Protein AF-A0AAW1PL62-F1 (afdb_monomer_lite)

pLDDT: mean 86.93, std 7.24, range [46.47, 95.38]

Structure (mmCIF, N/CA/C/O backbone):
data_AF-A0AAW1PL62-F1
#
_entry.id   AF-A0AAW1PL62-F1
#
loop_
_atom_site.group_PDB
_atom_site.id
_atom_site.type_symbol
_atom_site.label_atom_id
_atom_site.label_alt_id
_atom_site.label_comp_id
_atom_site.label_asym_id
_atom_site.label_entity_id
_atom_site.label_seq_id
_atom_site.pdbx_PDB_ins_code
_atom_site.Cartn_x
_atom_site.Cartn_y
_atom_site.Cartn_z
_atom_site.occupancy
_atom_site.B_iso_or_equiv
_atom_site.auth_seq_id
_atom_site.auth_comp_id
_atom_site.auth_asym_id
_atom_site.auth_atom_id
_atom_site.pdbx_PDB_model_num
ATOM 1 N N . MET A 1 1 ? -17.624 1.157 63.860 1.00 53.84 1 MET A N 1
ATOM 2 C CA . MET A 1 1 ? -17.357 0.010 62.954 1.00 53.84 1 MET A CA 1
ATOM 3 C C . MET A 1 1 ? -17.124 -1.322 63.678 1.00 53.84 1 MET A C 1
ATOM 5 O O . MET A 1 1 ? -17.609 -2.333 63.191 1.00 53.84 1 MET A O 1
ATOM 9 N N . VAL A 1 2 ? -16.465 -1.348 64.845 1.00 65.06 2 VAL A N 1
ATOM 10 C CA . VAL A 1 2 ? -16.120 -2.592 65.575 1.00 65.06 2 VAL A CA 1
ATOM 11 C C . VAL A 1 2 ? -17.342 -3.402 66.047 1.00 65.06 2 VAL A C 1
ATOM 13 O O . VAL A 1 2 ? -17.363 -4.617 65.888 1.00 65.06 2 VAL A O 1
ATOM 16 N N . LYS A 1 3 ? -18.403 -2.744 66.546 1.00 75.62 3 LYS A N 1
ATOM 17 C CA . LYS A 1 3 ? -19.614 -3.424 67.052 1.00 75.62 3 LYS A CA 1
ATOM 18 C C . LYS A 1 3 ? -20.360 -4.211 65.965 1.00 75.62 3 LYS A C 1
ATOM 20 O O . LYS A 1 3 ? -20.726 -5.349 66.211 1.00 75.62 3 LYS A O 1
ATOM 25 N N . VAL A 1 4 ? -20.526 -3.631 64.770 1.00 75.31 4 VAL A N 1
ATOM 26 C CA . VAL A 1 4 ? -21.232 -4.269 63.640 1.00 75.31 4 VAL A CA 1
ATOM 27 C C . VAL A 1 4 ? -20.434 -5.448 63.090 1.00 75.31 4 VAL A C 1
ATOM 29 O O . VAL A 1 4 ? -21.001 -6.522 62.914 1.00 75.31 4 VAL A O 1
ATOM 32 N N . LYS A 1 5 ? -19.119 -5.284 62.877 1.00 76.88 5 LYS A N 1
ATOM 33 C CA . LYS A 1 5 ? -18.249 -6.387 62.439 1.00 76.88 5 LYS A CA 1
ATOM 34 C C . LYS A 1 5 ? -18.292 -7.557 63.422 1.00 76.88 5 LYS A C 1
ATOM 36 O O . LYS A 1 5 ? -18.536 -8.680 63.000 1.00 76.88 5 LYS A O 1
ATOM 41 N N . ARG A 1 6 ? -18.159 -7.282 64.725 1.00 78.94 6 ARG A N 1
ATOM 42 C CA . ARG A 1 6 ? -18.218 -8.301 65.783 1.00 78.94 6 ARG A CA 1
ATOM 43 C C . ARG A 1 6 ? -19.551 -9.054 65.787 1.00 78.94 6 ARG A C 1
ATOM 45 O O . ARG A 1 6 ? -19.548 -10.272 65.701 1.00 78.94 6 ARG A O 1
ATOM 52 N N . THR A 1 7 ? -20.680 -8.344 65.772 1.00 80.94 7 THR A N 1
ATOM 53 C CA . THR A 1 7 ? -22.008 -8.988 65.753 1.00 80.94 7 THR A CA 1
ATOM 54 C C . THR A 1 7 ? -22.285 -9.772 64.471 1.00 80.94 7 THR A C 1
ATOM 56 O O . THR A 1 7 ? -23.071 -10.714 64.482 1.00 80.94 7 THR A O 1
ATOM 59 N N . THR A 1 8 ? -21.674 -9.376 63.351 1.00 82.50 8 THR A N 1
ATOM 60 C CA . THR A 1 8 ? -21.825 -10.080 62.069 1.00 82.50 8 THR A CA 1
ATOM 61 C C . THR A 1 8 ? -21.005 -11.367 62.060 1.00 82.50 8 THR A C 1
ATOM 63 O O . THR A 1 8 ? -21.519 -12.402 61.643 1.00 82.50 8 THR A O 1
ATOM 66 N N . LEU A 1 9 ? -19.789 -11.325 62.615 1.00 84.00 9 LEU A N 1
ATOM 67 C CA . LEU A 1 9 ? -18.965 -12.511 62.848 1.00 84.00 9 LEU A CA 1
ATOM 68 C C . LEU A 1 9 ? -19.659 -13.493 63.799 1.00 84.00 9 LEU A C 1
ATOM 70 O O . LEU A 1 9 ? -19.758 -14.671 63.484 1.00 84.00 9 LEU A O 1
ATOM 74 N N . GLU A 1 10 ? -20.192 -13.001 64.921 1.00 82.88 10 GLU A N 1
ATOM 75 C CA . GLU A 1 10 ? -20.896 -13.813 65.925 1.00 82.88 10 GLU A CA 1
ATOM 76 C C . GLU A 1 10 ? -22.160 -14.485 65.362 1.00 82.88 10 GLU A C 1
ATOM 78 O O . GLU A 1 10 ? -22.471 -15.613 65.731 1.00 82.88 10 GLU A O 1
ATOM 83 N N . ARG A 1 11 ? -22.903 -13.812 64.470 1.00 82.25 11 ARG A N 1
ATOM 84 C CA . ARG A 1 11 ? -24.175 -14.327 63.929 1.00 82.25 11 ARG A CA 1
ATOM 85 C C . ARG A 1 11 ? -24.049 -15.125 62.638 1.00 82.25 11 ARG A C 1
ATOM 87 O O . ARG A 1 11 ? -24.875 -15.998 62.395 1.00 82.25 11 ARG A O 1
ATOM 94 N N . PHE A 1 12 ? -23.089 -14.785 61.785 1.00 83.00 12 PHE A N 1
ATOM 95 C CA . PHE A 1 12 ? -23.011 -15.307 60.419 1.00 83.00 12 PHE A CA 1
ATOM 96 C C . PHE A 1 12 ? -21.623 -15.840 60.048 1.00 83.00 12 PHE A C 1
ATOM 98 O O . PHE A 1 12 ? -21.434 -16.264 58.910 1.00 83.00 12 PHE A O 1
ATOM 105 N N . GLY A 1 13 ? -20.650 -15.799 60.966 1.00 82.50 13 GLY A N 1
ATOM 106 C CA . GLY A 1 13 ? -19.288 -16.297 60.740 1.00 82.50 13 GLY A CA 1
ATOM 107 C C . GLY A 1 13 ? -18.471 -15.487 59.730 1.00 82.50 13 GLY A C 1
ATOM 108 O O . GLY A 1 13 ? -17.387 -15.909 59.342 1.00 82.50 13 GLY A O 1
ATOM 109 N N . VAL A 1 14 ? -18.978 -14.335 59.286 1.00 86.06 14 VAL A N 1
ATOM 110 C CA . VAL A 1 14 ? -18.370 -13.506 58.240 1.00 86.06 14 VAL A CA 1
ATOM 111 C C . VAL A 1 14 ? -18.248 -12.056 58.694 1.00 86.06 14 VAL A C 1
ATOM 113 O O . VAL A 1 14 ? -19.066 -11.551 59.461 1.00 86.06 14 VAL A O 1
ATOM 116 N N . GLU A 1 15 ? -17.231 -11.352 58.201 1.00 83.81 15 GLU A N 1
ATOM 117 C CA . GLU A 1 15 ? -16.996 -9.947 58.557 1.00 83.81 15 GLU A CA 1
ATOM 118 C C . GLU A 1 15 ? -18.048 -8.993 57.994 1.00 83.81 15 GLU A C 1
ATOM 120 O O . GLU A 1 15 ? -18.317 -7.937 58.575 1.00 83.81 15 GLU A O 1
ATOM 125 N N . ASN A 1 16 ? -18.632 -9.352 56.854 1.00 84.56 16 ASN A N 1
ATOM 126 C CA . ASN A 1 16 ? -19.679 -8.591 56.197 1.00 84.56 16 ASN A CA 1
ATOM 127 C C . ASN A 1 16 ? -20.886 -9.497 55.967 1.00 84.56 16 ASN A C 1
ATOM 129 O O . ASN A 1 16 ? -20.751 -10.565 55.382 1.00 84.56 16 ASN A O 1
ATOM 133 N N . ALA A 1 17 ? -22.076 -9.052 56.371 1.00 83.00 17 ALA A N 1
ATOM 134 C CA . ALA A 1 17 ? -23.297 -9.847 56.301 1.00 83.00 17 ALA A CA 1
ATOM 135 C C . ALA A 1 17 ? -23.577 -10.352 54.876 1.00 83.00 17 ALA A C 1
ATOM 137 O O . ALA A 1 17 ? -24.024 -11.478 54.707 1.00 83.00 17 ALA A O 1
ATOM 138 N N . MET A 1 18 ? -23.224 -9.574 53.848 1.00 83.50 18 MET A N 1
ATOM 139 C CA . MET A 1 18 ? -23.400 -9.958 52.442 1.00 83.50 18 MET A CA 1
ATOM 140 C C . MET A 1 18 ? -22.435 -11.048 51.960 1.00 83.50 18 MET A C 1
ATOM 142 O O . MET A 1 18 ? -22.593 -11.539 50.848 1.00 83.50 18 MET A O 1
ATOM 146 N N . GLN A 1 19 ? -21.436 -11.432 52.760 1.00 85.69 19 GLN A N 1
ATOM 147 C CA . GLN A 1 19 ? -20.612 -12.614 52.494 1.00 85.69 19 GLN A CA 1
ATOM 148 C C . GLN A 1 19 ? -21.336 -13.905 52.900 1.00 85.69 19 GLN A C 1
ATOM 150 O O . GLN A 1 19 ? -21.015 -14.960 52.363 1.00 85.69 19 GLN A O 1
ATOM 155 N N . SER A 1 20 ? -22.330 -13.830 53.792 1.00 88.56 20 SER A N 1
ATOM 156 C CA . SER A 1 20 ? -23.134 -14.982 54.198 1.00 88.56 20 SER A CA 1
ATOM 157 C C . SER A 1 20 ? -24.170 -15.310 53.129 1.00 88.56 20 SER A C 1
ATOM 159 O O . SER A 1 20 ? -24.973 -14.458 52.738 1.00 88.56 20 SER A O 1
ATOM 161 N N . ASP A 1 21 ? -24.186 -16.560 52.678 1.00 86.88 21 ASP A N 1
ATOM 162 C CA . ASP A 1 21 ? -25.144 -17.023 51.671 1.00 86.88 21 ASP A CA 1
ATOM 163 C C . ASP A 1 21 ? -26.585 -16.970 52.185 1.00 86.88 21 ASP A C 1
ATOM 165 O O . ASP A 1 21 ? -27.487 -16.603 51.437 1.00 86.88 21 ASP A O 1
ATOM 169 N N . VAL A 1 22 ? -26.795 -17.201 53.486 1.00 86.88 22 VAL A N 1
ATOM 170 C CA . VAL A 1 22 ? -28.109 -17.091 54.142 1.00 86.88 22 VAL A CA 1
ATOM 171 C C . VAL A 1 22 ? -28.664 -15.669 54.026 1.00 86.88 22 VAL A C 1
ATOM 173 O O . VAL A 1 22 ? -29.835 -15.464 53.702 1.00 86.88 22 VAL A O 1
ATOM 176 N N . VAL A 1 23 ? -27.818 -14.663 54.257 1.00 86.94 23 VAL A N 1
ATOM 177 C CA . VAL A 1 23 ? -28.213 -13.254 54.137 1.00 86.94 23 VAL A CA 1
ATOM 178 C C . VAL A 1 23 ? -28.475 -12.897 52.675 1.00 86.94 23 VAL A C 1
ATOM 180 O O . VAL A 1 23 ? -29.477 -12.243 52.386 1.00 86.94 23 VAL A O 1
ATOM 183 N N . ARG A 1 24 ? -27.632 -13.361 51.742 1.00 87.31 24 ARG A N 1
ATOM 184 C CA . ARG A 1 24 ? -27.826 -13.128 50.302 1.00 87.31 24 ARG A CA 1
ATOM 185 C C . ARG A 1 24 ? -29.136 -13.722 49.793 1.00 87.31 24 ARG A C 1
ATOM 187 O O . ARG A 1 24 ? -29.897 -13.016 49.138 1.00 87.31 24 ARG A O 1
ATOM 194 N N . GLN A 1 25 ? -29.432 -14.970 50.143 1.00 89.38 25 GLN A N 1
ATOM 195 C CA . GLN A 1 25 ? -30.677 -15.637 49.760 1.00 89.38 25 GLN A CA 1
ATOM 196 C C . GLN A 1 25 ? -31.902 -14.921 50.331 1.00 89.38 25 GLN A C 1
ATOM 198 O O . GLN A 1 25 ? -32.883 -14.725 49.619 1.00 89.38 25 GLN A O 1
ATOM 203 N N . LYS A 1 26 ? -31.834 -14.446 51.582 1.00 90.75 26 LYS A N 1
ATOM 204 C CA . LYS A 1 26 ? -32.927 -13.673 52.188 1.00 90.75 26 LYS A CA 1
ATOM 205 C C . LYS A 1 26 ? -33.173 -12.342 51.470 1.00 90.75 26 LYS A C 1
ATOM 207 O O . LYS A 1 26 ? -34.326 -11.952 51.286 1.00 90.75 26 LYS A O 1
ATOM 212 N N . VAL A 1 27 ? -32.109 -11.652 51.049 1.00 87.62 27 VAL A N 1
ATOM 213 C CA . VAL A 1 27 ? -32.215 -10.417 50.254 1.00 87.62 27 VAL A CA 1
ATOM 214 C C . VAL A 1 27 ? -32.863 -10.703 48.901 1.00 87.62 27 VAL A C 1
ATOM 216 O O . VAL A 1 27 ? -33.812 -10.012 48.543 1.00 87.62 27 VAL A O 1
ATOM 219 N N . VAL A 1 28 ? -32.414 -11.746 48.194 1.00 88.81 28 VAL A N 1
ATOM 220 C CA . VAL A 1 28 ? -32.990 -12.157 46.903 1.00 88.81 28 VAL A CA 1
ATOM 221 C C . VAL A 1 28 ? -34.471 -12.508 47.046 1.00 88.81 28 VAL A C 1
ATOM 223 O O . VAL A 1 28 ? -35.285 -11.984 46.294 1.00 88.81 28 VAL A O 1
ATOM 226 N N . ALA A 1 29 ? -34.841 -13.311 48.049 1.00 90.25 29 ALA A N 1
ATOM 227 C CA . ALA A 1 29 ? -36.235 -13.674 48.311 1.00 90.25 29 ALA A CA 1
ATOM 228 C C . ALA A 1 29 ? -37.115 -12.440 48.570 1.00 90.25 29 ALA A C 1
ATOM 230 O O . ALA A 1 29 ? -38.189 -12.312 47.991 1.00 90.25 29 ALA A O 1
ATOM 231 N N . THR A 1 30 ? -36.622 -11.486 49.368 1.00 89.94 30 THR A N 1
ATOM 232 C CA . THR A 1 30 ? -37.341 -10.229 49.643 1.00 89.94 30 THR A CA 1
ATOM 233 C C . THR A 1 30 ? -37.478 -9.367 48.382 1.00 89.94 30 THR A C 1
ATOM 235 O O . THR A 1 30 ? -38.499 -8.710 48.178 1.00 89.94 30 THR A O 1
ATOM 238 N N . CYS A 1 31 ? -36.452 -9.333 47.526 1.00 88.88 31 CYS A N 1
ATOM 239 C CA . CYS A 1 31 ? -36.507 -8.599 46.265 1.00 88.88 31 CYS A CA 1
ATOM 240 C C . CYS A 1 31 ? -37.475 -9.246 45.264 1.00 88.88 31 CYS A C 1
ATOM 242 O O . CYS A 1 31 ? -38.254 -8.522 44.645 1.00 88.88 31 CYS A O 1
ATOM 244 N N . LEU A 1 32 ? -37.495 -10.577 45.171 1.00 90.12 32 LEU A N 1
ATOM 245 C CA . LEU A 1 32 ? -38.454 -11.317 44.351 1.00 90.12 32 LEU A CA 1
ATOM 246 C C . LEU A 1 32 ? -39.892 -11.076 44.820 1.00 90.12 32 LEU A C 1
ATOM 248 O O . LEU A 1 32 ? -40.742 -10.743 44.000 1.00 90.12 32 LEU A O 1
ATOM 252 N N . GLU A 1 33 ? -40.147 -11.157 46.129 1.00 90.75 33 GLU A N 1
ATOM 253 C CA . GLU A 1 33 ? -41.469 -10.911 46.720 1.00 90.75 33 GLU A CA 1
ATOM 254 C C . GLU A 1 33 ? -41.979 -9.493 46.425 1.00 90.75 33 GLU A C 1
ATOM 256 O O . GLU A 1 33 ? -43.131 -9.301 46.043 1.00 90.75 33 GLU A O 1
ATOM 261 N N . ARG A 1 34 ? -41.123 -8.478 46.592 1.00 88.88 34 ARG A N 1
ATOM 262 C CA . ARG A 1 34 ? -41.548 -7.070 46.521 1.00 88.88 34 ARG A CA 1
ATOM 263 C C . ARG A 1 34 ? -41.475 -6.457 45.129 1.00 88.88 34 ARG A C 1
ATOM 265 O O . ARG A 1 34 ? -42.173 -5.480 44.870 1.00 88.88 34 ARG A O 1
ATOM 272 N N . PHE A 1 35 ? -40.594 -6.961 44.270 1.00 86.62 35 PHE A N 1
ATOM 273 C CA . PHE A 1 35 ? -40.248 -6.315 43.002 1.00 86.62 35 PHE A CA 1
ATOM 274 C C . PHE A 1 35 ? -40.246 -7.263 41.798 1.00 86.62 35 PHE A C 1
ATOM 276 O O . PHE A 1 35 ? -40.031 -6.791 40.680 1.00 86.62 35 PHE A O 1
ATOM 283 N N . GLY A 1 36 ? -40.479 -8.565 42.007 1.00 86.44 36 GLY A N 1
ATOM 284 C CA . GLY A 1 36 ? -40.504 -9.581 40.950 1.00 86.44 36 GLY A CA 1
ATOM 285 C C . GLY A 1 36 ? -39.134 -9.899 40.342 1.00 86.44 36 GLY A C 1
ATOM 286 O O . GLY A 1 36 ? -39.052 -10.664 39.387 1.00 86.44 36 GLY A O 1
ATOM 287 N N . THR A 1 37 ? -38.055 -9.320 40.875 1.00 88.88 37 THR A N 1
ATOM 288 C CA . THR A 1 37 ? -36.684 -9.478 40.379 1.00 88.88 37 THR A CA 1
ATOM 289 C C . THR A 1 37 ? -35.739 -9.780 41.534 1.00 88.88 37 THR A C 1
ATOM 291 O O . THR A 1 37 ? -35.924 -9.290 42.645 1.00 88.88 37 THR A O 1
ATOM 294 N N . GLU A 1 38 ? -34.677 -10.547 41.285 1.00 88.94 38 GLU A N 1
ATOM 295 C CA . GLU A 1 38 ? -33.682 -10.884 42.320 1.00 88.94 38 GLU A CA 1
ATOM 296 C C . GLU A 1 38 ? -32.944 -9.651 42.861 1.00 88.94 38 GLU A C 1
ATOM 298 O O . GLU A 1 38 ? -32.434 -9.646 43.981 1.00 88.94 38 GLU A O 1
ATOM 303 N N . ASN A 1 39 ? -32.910 -8.581 42.068 1.00 86.00 39 ASN A N 1
ATOM 304 C CA . ASN A 1 39 ? -32.371 -7.289 42.446 1.00 86.00 39 ASN A CA 1
ATOM 305 C C . ASN A 1 39 ? -33.426 -6.210 42.202 1.00 86.00 39 ASN A C 1
ATOM 307 O O . ASN A 1 39 ? -33.878 -6.033 41.071 1.00 86.00 39 ASN A O 1
ATOM 311 N N . ALA A 1 40 ? -33.766 -5.437 43.235 1.00 86.25 40 ALA A N 1
ATOM 312 C CA . ALA A 1 40 ? -34.732 -4.342 43.136 1.00 86.25 40 ALA A CA 1
ATOM 313 C C . ALA A 1 40 ? -34.392 -3.340 42.018 1.00 86.25 40 ALA A C 1
ATOM 315 O O . ALA A 1 40 ? -35.290 -2.824 41.364 1.00 86.25 40 ALA A O 1
ATOM 316 N N . ALA A 1 41 ? -33.106 -3.100 41.738 1.00 87.25 41 ALA A N 1
ATOM 317 C CA . ALA A 1 41 ? -32.687 -2.208 40.660 1.00 87.25 41 ALA A CA 1
ATOM 318 C C . ALA A 1 41 ? -33.003 -2.752 39.257 1.00 87.25 41 ALA A C 1
ATOM 320 O O . ALA A 1 41 ? -32.980 -1.981 38.312 1.00 87.25 41 ALA A O 1
ATOM 321 N N . GLN A 1 42 ? -33.281 -4.045 39.085 1.00 87.06 42 GLN A N 1
ATOM 322 C CA . GLN A 1 42 ? -33.698 -4.613 37.795 1.00 87.06 42 GLN A CA 1
ATOM 323 C C . GLN A 1 42 ? -35.205 -4.479 37.549 1.00 87.06 42 GLN A C 1
ATOM 325 O O . GLN A 1 42 ? -35.646 -4.680 36.425 1.00 87.06 42 GLN A O 1
ATOM 330 N N . SER A 1 43 ? -35.987 -4.142 38.576 1.00 92.56 43 SER A N 1
ATOM 331 C CA . SER A 1 43 ? -37.434 -3.988 38.453 1.00 92.56 43 SER A CA 1
ATOM 332 C C . SER A 1 43 ? -37.786 -2.751 37.633 1.00 92.56 43 SER A C 1
ATOM 334 O O . SER A 1 43 ? -37.284 -1.654 37.904 1.00 92.56 43 SER A O 1
ATOM 336 N N . ASP A 1 44 ? -38.704 -2.904 36.678 1.00 89.81 44 ASP A N 1
ATOM 337 C CA . ASP A 1 44 ? -39.153 -1.816 35.803 1.00 89.81 44 ASP A CA 1
ATOM 338 C C . ASP A 1 44 ? -39.709 -0.622 36.585 1.00 89.81 44 ASP A C 1
ATOM 340 O O . ASP A 1 44 ? -39.435 0.527 36.237 1.00 89.81 44 ASP A O 1
ATOM 344 N N . SER A 1 45 ? -40.422 -0.881 37.687 1.00 89.00 45 SER A N 1
ATOM 345 C CA . SER A 1 45 ? -40.965 0.150 38.583 1.00 89.00 45 SER A CA 1
ATOM 346 C C . SER A 1 45 ? -39.855 1.001 39.213 1.00 89.00 45 SER A C 1
ATOM 348 O O . SER A 1 45 ? -39.913 2.235 39.222 1.00 89.00 45 SER A O 1
ATOM 350 N N . VAL A 1 46 ? -38.783 0.353 39.677 1.00 89.19 46 VAL A N 1
ATOM 351 C CA . VAL A 1 46 ? -37.631 1.035 40.280 1.00 89.19 46 VAL A CA 1
ATOM 352 C C . VAL A 1 46 ? -36.839 1.792 39.214 1.00 89.19 46 VAL A C 1
ATOM 354 O O . VAL A 1 46 ? -36.475 2.948 39.427 1.00 89.19 46 VAL A O 1
ATOM 357 N N . GLN A 1 47 ? -36.623 1.187 38.046 1.00 89.31 47 GLN A N 1
ATOM 358 C CA . GLN A 1 47 ? -35.953 1.825 36.911 1.00 89.31 47 GLN A CA 1
ATOM 359 C C . GLN A 1 47 ? -36.716 3.056 36.403 1.00 89.31 47 GLN A C 1
ATOM 361 O O . GLN A 1 47 ? -36.107 4.096 36.149 1.00 89.31 47 GLN A O 1
ATOM 366 N N . ALA A 1 48 ? -38.045 2.978 36.311 1.00 89.50 48 ALA A N 1
ATOM 367 C CA . ALA A 1 48 ? -38.894 4.105 35.936 1.00 89.50 48 ALA A CA 1
ATOM 368 C C . ALA A 1 48 ? -38.789 5.250 36.950 1.00 89.50 48 ALA A C 1
ATOM 370 O O . ALA A 1 48 ? -38.617 6.403 36.555 1.00 89.50 48 ALA A O 1
ATOM 371 N N . LYS A 1 49 ? -38.796 4.936 38.253 1.00 91.75 49 LYS A N 1
ATOM 372 C CA . LYS A 1 49 ? -38.613 5.940 39.308 1.00 91.75 49 LYS A CA 1
ATOM 373 C C . LYS A 1 49 ? -37.234 6.602 39.245 1.00 91.75 49 LYS A C 1
ATOM 375 O O . LYS A 1 49 ? -37.143 7.820 39.361 1.00 91.75 49 LYS A O 1
ATOM 380 N N . ILE A 1 50 ? -36.171 5.829 39.005 1.00 88.38 50 ILE A N 1
ATOM 381 C CA . ILE A 1 50 ? -34.809 6.360 38.824 1.00 88.38 50 ILE A CA 1
ATOM 382 C C . ILE A 1 50 ? -34.751 7.311 37.621 1.00 88.38 50 ILE A C 1
ATOM 384 O O . ILE A 1 50 ? -34.206 8.409 37.748 1.00 88.38 50 ILE A O 1
ATOM 388 N N . ARG A 1 51 ? -35.325 6.920 36.474 1.00 91.12 51 ARG A N 1
ATOM 389 C CA . ARG A 1 51 ? -35.387 7.774 35.276 1.00 91.12 51 ARG A CA 1
ATOM 390 C C . ARG A 1 51 ? -36.147 9.067 35.552 1.00 91.12 51 ARG A C 1
ATOM 392 O O . ARG A 1 51 ? -35.619 10.130 35.253 1.00 91.12 51 ARG A O 1
ATOM 399 N N . ALA A 1 52 ? -37.322 8.987 36.178 1.00 90.69 52 ALA A N 1
ATOM 400 C CA . ALA A 1 52 ? -38.131 10.157 36.518 1.00 90.69 52 ALA A CA 1
ATOM 401 C C . ALA A 1 52 ? -37.378 11.135 37.435 1.00 90.69 52 ALA A C 1
ATOM 403 O O . ALA A 1 52 ? -37.322 12.325 37.146 1.00 90.69 52 ALA A O 1
ATOM 404 N N . THR A 1 53 ? -36.725 10.636 38.491 1.00 90.75 53 THR A N 1
ATOM 405 C CA . THR A 1 53 ? -35.938 11.483 39.402 1.00 90.75 53 THR A CA 1
ATOM 406 C C . THR A 1 53 ? -34.714 12.103 38.722 1.00 90.75 53 THR A C 1
ATOM 408 O O . THR A 1 53 ? -34.379 13.254 39.000 1.00 90.75 53 THR A O 1
ATOM 411 N N . ASN A 1 54 ? -34.027 11.377 37.833 1.00 90.31 54 ASN A N 1
ATOM 412 C CA . ASN A 1 54 ? -32.914 11.952 37.072 1.00 90.31 54 ASN A CA 1
ATOM 413 C C . ASN A 1 54 ? -33.403 13.013 36.077 1.00 90.31 54 ASN A C 1
ATOM 415 O O . ASN A 1 54 ? -32.755 14.049 35.940 1.00 90.31 54 ASN A O 1
ATOM 419 N N . LEU A 1 55 ? -34.551 12.787 35.435 1.00 90.31 55 LEU A N 1
ATOM 420 C CA . LEU A 1 55 ? -35.149 13.741 34.508 1.00 90.31 55 LEU A CA 1
ATOM 421 C C . LEU A 1 55 ? -35.555 15.030 35.236 1.00 90.31 55 LEU A C 1
ATOM 423 O O . LEU A 1 55 ? -35.210 16.115 34.785 1.00 90.31 55 LEU A O 1
ATOM 427 N N . GLU A 1 56 ? -36.195 14.907 36.401 1.00 90.12 56 GLU A N 1
ATOM 428 C CA . GLU A 1 56 ? -36.588 16.034 37.257 1.00 90.12 56 GLU A CA 1
ATOM 429 C C . GLU A 1 56 ? -35.376 16.846 37.734 1.00 90.12 56 GLU A C 1
ATOM 431 O O . GLU A 1 56 ? -35.369 18.071 37.654 1.00 90.12 56 GLU A O 1
ATOM 436 N N . ARG A 1 57 ? -34.331 16.173 38.227 1.00 89.81 57 ARG A N 1
ATOM 437 C CA . ARG A 1 57 ? -33.193 16.852 38.867 1.00 89.81 57 ARG A CA 1
ATOM 438 C C . ARG A 1 57 ? -32.106 17.301 37.899 1.00 89.81 57 ARG A C 1
ATOM 440 O O . ARG A 1 57 ? -31.334 18.189 38.243 1.00 89.81 57 ARG A O 1
ATOM 447 N N . ARG A 1 58 ? -31.965 16.629 36.755 1.00 85.50 58 ARG A N 1
ATOM 448 C CA . ARG A 1 58 ? -30.812 16.776 35.846 1.00 85.50 58 ARG A CA 1
ATOM 449 C C . ARG A 1 58 ? -31.192 16.867 34.368 1.00 85.50 58 ARG A C 1
ATOM 451 O O . ARG A 1 58 ? -30.298 16.950 33.531 1.00 85.50 58 ARG A O 1
ATOM 458 N N . GLY A 1 59 ? -32.481 16.815 34.024 1.00 86.81 59 GLY A N 1
ATOM 459 C CA . GLY A 1 59 ? -32.962 16.925 32.641 1.00 86.81 59 GLY A CA 1
ATOM 460 C C . GLY A 1 59 ? -32.577 15.756 31.725 1.00 86.81 59 GLY A C 1
ATOM 461 O O . GLY A 1 59 ? -32.783 15.832 30.519 1.00 86.81 59 GLY A O 1
ATOM 462 N N . VAL A 1 60 ? -32.008 14.679 32.272 1.00 90.12 60 VAL A N 1
ATOM 463 C CA . VAL A 1 60 ? -31.549 13.499 31.525 1.00 90.12 60 VAL A CA 1
ATOM 464 C C . VAL A 1 60 ? -31.992 12.226 32.233 1.00 90.12 60 VAL A C 1
ATOM 466 O O . VAL A 1 60 ? -32.064 12.186 33.456 1.00 90.12 60 VAL A O 1
ATOM 469 N N . GLU A 1 61 ? -32.239 11.149 31.492 1.00 86.50 61 GLU A N 1
ATOM 470 C CA . GLU A 1 61 ? -32.685 9.879 32.090 1.00 86.50 61 GLU A CA 1
ATOM 471 C C . GLU A 1 61 ? -31.597 9.204 32.939 1.00 86.50 61 GLU A C 1
ATOM 473 O O . GLU A 1 61 ? -31.877 8.497 33.915 1.00 86.50 61 GLU A O 1
ATOM 478 N N . HIS A 1 62 ? -30.334 9.441 32.583 1.00 86.69 62 HIS A N 1
ATOM 479 C CA . HIS A 1 62 ? -29.183 8.849 33.246 1.00 86.69 62 HIS A CA 1
ATOM 480 C C . HIS A 1 62 ? -28.248 9.922 33.786 1.00 86.69 62 HIS A C 1
ATOM 482 O O . HIS A 1 62 ? -27.710 10.730 33.037 1.00 86.69 62 HIS A O 1
ATOM 488 N N . ALA A 1 63 ? -27.967 9.851 35.087 1.00 86.25 63 ALA A N 1
ATOM 489 C CA . ALA A 1 63 ? -27.077 10.762 35.802 1.00 86.25 63 ALA A CA 1
ATOM 490 C C . ALA A 1 63 ? -25.761 11.095 35.069 1.00 86.25 63 ALA A C 1
ATOM 492 O O . ALA A 1 63 ? -25.372 12.253 35.026 1.00 86.25 63 ALA A O 1
ATOM 493 N N . PHE A 1 64 ? -25.089 10.110 34.464 1.00 87.69 64 PHE A N 1
ATOM 494 C CA . PHE A 1 64 ? -23.805 10.314 33.776 1.00 87.69 64 PHE A CA 1
ATOM 495 C C . PHE A 1 64 ? -23.911 11.014 32.415 1.00 87.69 64 PHE A C 1
ATOM 497 O O . PHE A 1 64 ? -22.888 11.324 31.808 1.00 87.69 64 PHE A O 1
ATOM 504 N N . GLN A 1 65 ? -25.122 11.245 31.902 1.00 87.12 65 GLN A N 1
ATOM 505 C CA . GLN A 1 65 ? -25.330 12.052 30.700 1.00 87.12 65 GLN A CA 1
ATOM 506 C C . GLN A 1 65 ? -25.292 13.550 31.011 1.00 87.12 65 GLN A C 1
ATOM 508 O O . GLN A 1 65 ? -24.894 14.316 30.128 1.00 87.12 65 GLN A O 1
ATOM 513 N N . ALA A 1 66 ? -25.652 13.924 32.243 1.00 90.50 66 ALA A N 1
ATOM 514 C CA . ALA A 1 66 ? -25.751 15.299 32.702 1.00 90.50 66 ALA A CA 1
ATOM 515 C C . ALA A 1 66 ? -24.379 15.989 32.647 1.00 90.50 66 ALA A C 1
ATOM 517 O O . ALA A 1 66 ? -23.346 15.384 32.957 1.00 90.50 66 ALA A O 1
ATOM 518 N N . THR A 1 67 ? -24.359 17.232 32.171 1.00 88.62 67 THR A N 1
ATOM 519 C CA . THR A 1 67 ? -23.122 17.988 31.932 1.00 88.62 67 THR A CA 1
ATOM 520 C C . THR A 1 67 ? -22.393 18.306 33.231 1.00 88.62 67 THR A C 1
ATOM 522 O O . THR A 1 67 ? -21.190 18.082 33.304 1.00 88.62 67 THR A O 1
ATOM 525 N N . ASP A 1 68 ? -23.126 18.698 34.272 1.00 88.25 68 ASP A N 1
ATOM 526 C CA . ASP A 1 68 ? -22.627 18.943 35.631 1.00 88.25 68 ASP A CA 1
ATOM 527 C C . ASP A 1 68 ? -21.903 17.717 36.212 1.00 88.25 68 ASP A C 1
ATOM 529 O O . ASP A 1 68 ? -20.794 17.816 36.735 1.00 88.25 68 ASP A O 1
ATOM 533 N N . VAL A 1 69 ? -22.483 16.524 36.050 1.00 89.25 69 VAL A N 1
ATOM 534 C CA . VAL A 1 69 ? -21.885 15.265 36.509 1.00 89.25 69 VAL A CA 1
ATOM 535 C C . VAL A 1 69 ? -20.617 14.944 35.718 1.00 89.25 69 VAL A C 1
ATOM 537 O O . VAL A 1 69 ? -19.625 14.507 36.301 1.00 89.25 69 VAL A O 1
ATOM 540 N N . LYS A 1 70 ? -20.613 15.169 34.398 1.00 88.94 70 LYS A N 1
ATOM 541 C CA . LYS A 1 70 ? -19.417 14.967 33.564 1.00 88.94 70 LYS A CA 1
ATOM 542 C C . LYS A 1 70 ? -18.292 15.925 33.946 1.00 88.94 70 LYS A C 1
ATOM 544 O O . LYS A 1 70 ? -17.147 15.490 34.033 1.00 88.94 70 LYS A O 1
ATOM 549 N N . GLU A 1 71 ? -18.602 17.197 34.169 1.00 90.44 71 GLU A N 1
ATOM 550 C CA . GLU A 1 71 ? -17.629 18.216 34.573 1.00 90.44 71 GLU A CA 1
ATOM 551 C C . GLU A 1 71 ? -17.058 17.929 35.959 1.00 90.44 71 GLU A C 1
ATOM 553 O O . GLU A 1 71 ? -15.840 17.976 36.130 1.00 90.44 71 GLU A O 1
ATOM 558 N N . LEU A 1 72 ? -17.897 17.509 36.910 1.00 91.94 72 LEU A N 1
ATOM 559 C CA . LEU A 1 72 ? -17.442 17.097 38.234 1.00 91.94 72 LEU A CA 1
ATOM 560 C C . LEU A 1 72 ? -16.484 15.900 38.156 1.00 91.94 72 LEU A C 1
ATOM 562 O O . LEU A 1 72 ? -15.419 15.924 38.766 1.00 91.94 72 LEU A O 1
ATOM 566 N N . ILE A 1 73 ? -16.811 14.877 37.358 1.00 89.69 73 ILE A N 1
ATOM 567 C CA . ILE A 1 73 ? -15.927 13.717 37.150 1.00 89.69 73 ILE A CA 1
ATOM 568 C C . ILE A 1 73 ? -14.587 14.152 36.548 1.00 89.69 73 ILE A C 1
ATOM 570 O O . ILE A 1 73 ? -13.538 13.685 36.995 1.00 89.69 73 ILE A O 1
ATOM 574 N N . LYS A 1 74 ? -14.607 15.044 35.549 1.00 91.31 74 LYS A N 1
ATOM 575 C CA . LYS A 1 74 ? -13.383 15.582 34.943 1.00 91.31 74 LYS A CA 1
ATOM 576 C C . LYS A 1 74 ? -12.540 16.335 35.965 1.00 91.31 74 LYS A C 1
ATOM 578 O O . LYS A 1 74 ? -11.347 16.067 36.049 1.00 91.31 74 LYS A O 1
ATOM 583 N N . ALA A 1 75 ? -13.150 17.219 36.754 1.00 91.38 75 ALA A N 1
ATOM 584 C CA . ALA A 1 75 ? -12.465 17.988 37.788 1.00 91.38 75 ALA A CA 1
ATOM 585 C C . ALA A 1 75 ? -11.828 17.069 38.840 1.00 91.38 75 ALA A C 1
ATOM 587 O O . ALA A 1 75 ? -10.638 17.189 39.118 1.00 91.38 75 ALA A O 1
ATOM 588 N N . THR A 1 76 ? -12.572 16.080 39.345 1.00 90.94 76 THR A N 1
ATOM 589 C CA . THR A 1 76 ? -12.045 15.103 40.309 1.00 90.94 76 THR A CA 1
ATOM 590 C C . THR A 1 76 ? -10.920 14.249 39.716 1.00 90.94 76 THR A C 1
ATOM 592 O O . THR A 1 76 ? -9.949 13.941 40.405 1.00 90.94 76 THR A O 1
ATOM 595 N N . ASN A 1 77 ? -11.009 13.850 38.444 1.00 91.31 77 ASN A N 1
ATOM 596 C CA . ASN A 1 77 ? -9.932 13.096 37.797 1.00 91.31 77 ASN A CA 1
ATOM 597 C C . ASN A 1 77 ? -8.690 13.963 37.548 1.00 91.31 77 ASN A C 1
ATOM 599 O O . ASN A 1 77 ? -7.573 13.479 37.733 1.00 91.31 77 ASN A O 1
ATOM 603 N N . LEU A 1 78 ? -8.869 15.234 37.179 1.00 91.00 78 LEU A N 1
ATOM 604 C CA . LEU A 1 78 ? -7.775 16.193 37.028 1.00 91.00 78 LEU A CA 1
ATOM 605 C C . LEU A 1 78 ? -7.062 16.421 38.361 1.00 91.00 78 LEU A C 1
ATOM 607 O O . LEU A 1 78 ? -5.840 16.330 38.409 1.00 91.00 78 LEU A O 1
ATOM 611 N N . GLU A 1 79 ? -7.815 16.627 39.442 1.00 91.00 79 GLU A N 1
ATOM 612 C CA . GLU A 1 79 ? -7.272 16.797 40.793 1.00 91.00 79 GLU A CA 1
ATOM 613 C C . GLU A 1 79 ? -6.482 15.562 41.250 1.00 91.00 79 GLU A C 1
ATOM 615 O O . GLU A 1 79 ? -5.362 15.674 41.741 1.00 91.00 79 GLU A O 1
ATOM 620 N N . ARG A 1 80 ? -7.045 14.362 41.069 1.00 89.62 80 ARG A N 1
ATOM 621 C CA . ARG A 1 80 ? -6.459 13.128 41.616 1.00 89.62 80 ARG A CA 1
ATOM 622 C C . ARG A 1 80 ? -5.380 12.508 40.737 1.00 89.62 80 ARG A C 1
ATOM 624 O O . ARG A 1 80 ? -4.514 11.804 41.251 1.00 89.62 80 ARG A O 1
ATOM 631 N N . PHE A 1 81 ? -5.469 12.690 39.422 1.00 87.88 81 PHE A N 1
ATOM 632 C CA . PHE A 1 81 ? -4.688 11.926 38.447 1.00 87.88 81 PHE A CA 1
ATOM 633 C C . PHE A 1 81 ? -4.075 12.780 37.331 1.00 87.88 81 PHE A C 1
ATOM 635 O O . PHE A 1 81 ? -3.467 12.213 36.417 1.00 87.88 81 PHE A O 1
ATOM 642 N N . GLY A 1 82 ? -4.256 14.107 37.361 1.00 87.19 82 GLY A N 1
ATOM 643 C CA . GLY A 1 82 ? -3.708 15.046 36.375 1.00 87.19 82 GLY A CA 1
ATOM 644 C C . GLY A 1 82 ? -4.279 14.897 34.961 1.00 87.19 82 GLY A C 1
ATOM 645 O O . GLY A 1 82 ? -3.737 15.459 34.015 1.00 87.19 82 GLY A O 1
ATOM 646 N N . THR A 1 83 ? -5.344 14.110 34.783 1.00 89.69 83 THR A N 1
ATOM 647 C CA . THR A 1 83 ? -5.942 13.795 33.476 1.00 89.69 83 THR A CA 1
ATOM 648 C C . THR A 1 83 ? -7.463 13.788 33.585 1.00 89.69 83 THR A C 1
ATOM 650 O O . THR A 1 83 ? -8.003 13.402 34.614 1.00 89.69 83 THR A O 1
ATOM 653 N N . GLU A 1 84 ? -8.184 14.180 32.529 1.00 88.69 84 GLU A N 1
ATOM 654 C CA . GLU A 1 84 ? -9.661 14.199 32.550 1.00 88.69 84 GLU A CA 1
ATOM 655 C C . GLU A 1 84 ? -10.276 12.804 32.738 1.00 88.69 84 GLU A C 1
ATOM 657 O O . GLU A 1 84 ? -11.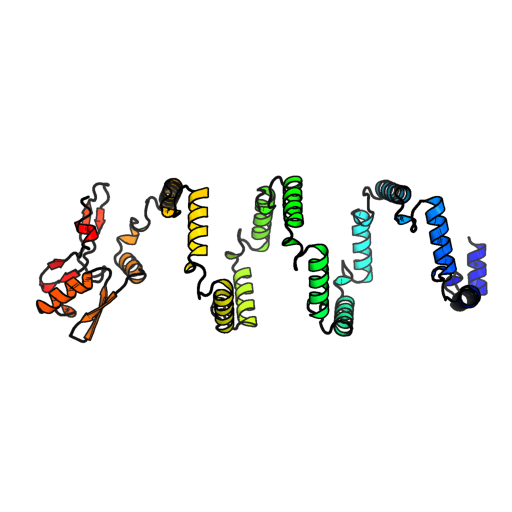373 12.648 33.280 1.00 88.69 84 GLU A O 1
ATOM 662 N N . ASN A 1 85 ? -9.571 11.772 32.278 1.00 88.19 85 ASN A N 1
ATOM 663 C CA . ASN A 1 85 ? -9.968 10.384 32.425 1.00 88.19 85 ASN A CA 1
ATOM 664 C C . ASN A 1 85 ? -8.881 9.635 33.191 1.00 88.19 85 ASN A C 1
ATOM 666 O O . ASN A 1 85 ? -7.765 9.509 32.695 1.00 88.19 85 ASN A O 1
ATOM 670 N N . ALA A 1 86 ? -9.236 9.068 34.345 1.00 87.44 86 ALA A N 1
ATOM 671 C CA . ALA A 1 86 ? -8.316 8.314 35.193 1.00 87.44 86 ALA A CA 1
ATOM 672 C C . ALA A 1 86 ? -7.514 7.242 34.428 1.00 87.44 86 ALA A C 1
ATOM 674 O O . ALA A 1 86 ? -6.334 7.058 34.700 1.00 87.44 86 ALA A O 1
ATOM 675 N N . ALA A 1 87 ? -8.099 6.581 33.421 1.00 87.56 87 ALA A N 1
ATOM 676 C CA . ALA A 1 87 ? -7.403 5.565 32.624 1.00 87.56 87 ALA A CA 1
ATOM 677 C C . ALA A 1 87 ? -6.289 6.128 31.711 1.00 87.56 87 ALA A C 1
ATOM 679 O O . ALA A 1 87 ? -5.477 5.367 31.184 1.00 87.56 87 ALA A O 1
ATOM 680 N N . GLN A 1 88 ? -6.246 7.446 31.490 1.00 87.44 88 GLN A N 1
ATOM 681 C CA . GLN A 1 88 ? -5.167 8.112 30.756 1.00 87.44 88 GLN A CA 1
ATOM 682 C C . GLN A 1 88 ? -3.941 8.372 31.634 1.00 87.44 88 GLN A C 1
ATOM 684 O O . GLN A 1 88 ? -2.844 8.463 31.087 1.00 87.44 88 GLN A O 1
ATOM 689 N N . SER A 1 89 ? -4.120 8.448 32.956 1.00 92.44 89 SER A N 1
ATOM 690 C CA . SER A 1 89 ? -3.042 8.667 33.919 1.00 92.44 89 SER A CA 1
ATOM 691 C C . SER A 1 89 ? -2.061 7.499 33.935 1.00 92.44 89 SER A C 1
ATOM 693 O O . SER A 1 89 ? -2.465 6.339 34.062 1.00 92.44 89 SER A O 1
ATOM 695 N N . GLU A 1 90 ? -0.762 7.795 33.854 1.00 89.94 90 GLU A N 1
ATOM 696 C CA . GLU A 1 90 ? 0.278 6.761 33.900 1.00 89.94 90 GLU A CA 1
ATOM 697 C C . GLU A 1 90 ? 0.274 5.999 35.227 1.00 89.94 90 GLU A C 1
ATOM 699 O O . GLU A 1 90 ? 0.385 4.778 35.213 1.00 89.94 90 GLU A O 1
ATOM 704 N N . VAL A 1 91 ? -0.012 6.671 36.348 1.00 89.19 91 VAL A N 1
ATOM 705 C CA . VAL A 1 91 ? -0.126 6.029 37.671 1.00 89.19 91 VAL A CA 1
ATOM 706 C C . VAL A 1 91 ? -1.199 4.934 37.667 1.00 89.19 91 VAL A C 1
ATOM 708 O O . VAL A 1 91 ? -1.010 3.842 38.206 1.00 89.19 91 VAL A O 1
ATOM 711 N N . VAL A 1 92 ? -2.341 5.201 37.027 1.00 89.44 92 VAL A N 1
ATOM 712 C CA . VAL A 1 92 ? -3.443 4.235 36.928 1.00 89.44 92 VAL A CA 1
ATOM 713 C C . VAL A 1 92 ? -3.081 3.098 35.973 1.00 89.44 92 VAL A C 1
ATOM 715 O O . VAL A 1 92 ? -3.311 1.934 36.306 1.00 89.44 92 VAL A O 1
ATOM 718 N N . LYS A 1 93 ? -2.471 3.401 34.819 1.00 88.06 93 LYS A N 1
ATOM 719 C CA . LYS A 1 93 ? -2.024 2.378 33.857 1.00 88.06 93 LYS A CA 1
ATOM 720 C C . LYS A 1 93 ? -0.979 1.444 34.457 1.00 88.06 93 LYS A C 1
ATOM 722 O O . LYS A 1 93 ? -1.077 0.233 34.274 1.00 88.06 93 LYS A O 1
ATOM 727 N N . GLU A 1 94 ? -0.003 1.981 35.181 1.00 89.75 94 GLU A N 1
ATOM 728 C CA . GLU A 1 94 ? 1.031 1.196 35.855 1.00 89.75 94 GLU A CA 1
ATOM 729 C C . GLU A 1 94 ? 0.439 0.300 36.929 1.00 89.75 94 GLU A C 1
ATOM 731 O O . GLU A 1 94 ? 0.731 -0.892 36.939 1.00 89.75 94 GLU A O 1
ATOM 736 N N . LYS A 1 95 ? -0.470 0.821 37.761 1.00 90.88 95 LYS A N 1
ATOM 737 C CA . LYS A 1 95 ? -1.154 0.002 38.764 1.00 90.88 95 LYS A CA 1
ATOM 738 C C . LYS A 1 95 ? -1.957 -1.133 38.123 1.00 90.88 95 LYS A C 1
ATOM 740 O O . LYS A 1 95 ? -1.893 -2.265 38.592 1.00 90.88 95 LYS A O 1
ATOM 745 N N . MET A 1 96 ? -2.668 -0.861 37.026 1.00 86.69 96 MET A N 1
ATOM 746 C CA . MET A 1 96 ? -3.390 -1.895 36.275 1.00 86.69 96 MET A CA 1
ATOM 747 C C . MET A 1 96 ? -2.447 -2.965 35.703 1.00 86.69 96 MET A C 1
ATOM 749 O O . MET A 1 96 ? -2.739 -4.158 35.830 1.00 86.69 96 MET A O 1
ATOM 753 N N . ARG A 1 97 ? -1.321 -2.555 35.098 1.00 88.88 97 ARG A N 1
ATOM 754 C CA . ARG A 1 97 ? -0.290 -3.472 34.581 1.00 88.88 97 ARG A CA 1
ATOM 755 C C . ARG A 1 97 ? 0.300 -4.320 35.705 1.00 88.88 97 ARG A C 1
ATOM 757 O O . ARG A 1 97 ? 0.287 -5.539 35.590 1.00 88.88 97 ARG A O 1
ATOM 764 N N . ALA A 1 98 ? 0.724 -3.696 36.802 1.00 89.38 98 ALA A N 1
ATOM 765 C CA . ALA A 1 98 ? 1.328 -4.363 37.952 1.00 89.38 98 ALA A CA 1
ATOM 766 C C . ALA A 1 98 ? 0.385 -5.398 38.576 1.00 89.38 98 ALA A C 1
ATOM 768 O O . ALA A 1 98 ? 0.779 -6.543 38.751 1.00 89.38 98 ALA A O 1
ATOM 769 N N . THR A 1 99 ? -0.883 -5.049 38.824 1.00 88.38 99 THR A N 1
ATOM 770 C CA . THR A 1 99 ? -1.859 -6.000 39.382 1.00 88.38 99 THR A CA 1
ATOM 771 C C . THR A 1 99 ? -2.152 -7.163 38.430 1.00 88.38 99 THR A C 1
ATOM 773 O O . THR A 1 99 ? -2.366 -8.288 38.875 1.00 88.38 99 THR A O 1
ATOM 776 N N . THR A 1 100 ? -2.175 -6.924 37.117 1.00 86.69 100 THR A N 1
ATOM 777 C CA . THR A 1 100 ? -2.392 -8.004 36.138 1.00 86.69 100 THR A CA 1
ATOM 778 C C . THR A 1 100 ? -1.165 -8.913 36.047 1.00 86.69 100 THR A C 1
ATOM 780 O O . THR A 1 100 ? -1.311 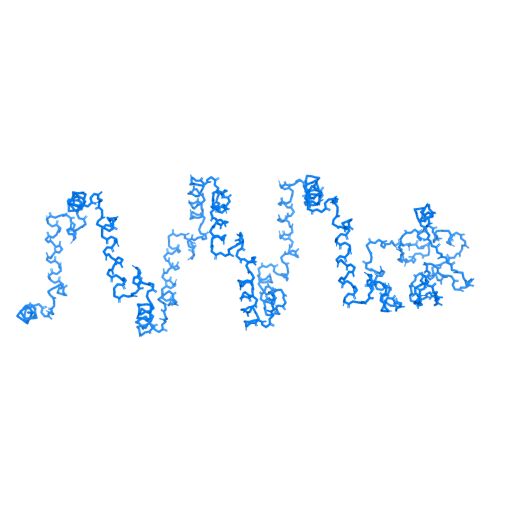-10.135 36.008 1.00 86.69 100 THR A O 1
ATOM 783 N N . LEU A 1 101 ? 0.031 -8.324 36.092 1.00 90.12 101 LEU A N 1
ATOM 784 C CA . LEU A 1 101 ? 1.303 -9.036 36.086 1.00 90.12 101 LEU A CA 1
ATOM 785 C C . LEU A 1 101 ? 1.478 -9.883 37.352 1.00 90.12 101 LEU A C 1
ATOM 787 O O . LEU A 1 101 ? 1.801 -11.059 37.249 1.00 90.12 101 LEU A O 1
ATOM 791 N N . GLU A 1 102 ? 1.189 -9.323 38.526 1.00 90.00 102 GLU A N 1
ATOM 792 C CA . GLU A 1 102 ? 1.246 -10.019 39.817 1.00 90.00 102 GLU A CA 1
ATOM 793 C C . GLU A 1 102 ? 0.292 -11.218 39.856 1.00 90.00 102 GLU A C 1
ATOM 795 O O . GLU A 1 102 ? 0.667 -12.310 40.274 1.00 90.00 102 GLU A O 1
ATOM 800 N N . ARG A 1 103 ? -0.951 -11.036 39.394 1.00 88.19 103 ARG A N 1
ATOM 801 C CA . ARG A 1 103 ? -1.982 -12.077 39.501 1.00 88.19 103 ARG A CA 1
ATOM 802 C C . ARG A 1 103 ? -1.896 -13.144 38.415 1.00 88.19 103 ARG A C 1
ATOM 804 O O . ARG A 1 103 ? -2.347 -14.262 38.647 1.00 88.19 103 ARG A O 1
ATOM 811 N N . PHE A 1 104 ? -1.401 -12.795 37.228 1.00 85.00 104 PHE A N 1
ATOM 812 C CA . PHE A 1 104 ? -1.518 -13.650 36.042 1.00 85.00 104 PHE A CA 1
ATOM 813 C C . PHE A 1 104 ? -0.230 -13.782 35.218 1.00 85.00 104 PHE A C 1
ATOM 815 O O . PHE A 1 104 ? -0.247 -14.449 34.187 1.00 85.00 104 PHE A O 1
ATOM 822 N N . GLY A 1 105 ? 0.876 -13.151 35.623 1.00 85.88 105 GLY A N 1
ATOM 823 C CA . GLY A 1 105 ? 2.163 -13.229 34.921 1.00 85.88 105 GLY A CA 1
ATOM 824 C C . GLY A 1 105 ? 2.193 -12.539 33.552 1.00 85.88 105 GLY A C 1
ATOM 825 O O . GLY A 1 105 ? 3.155 -12.700 32.807 1.00 85.88 105 GLY A O 1
ATOM 826 N N . THR A 1 106 ? 1.159 -11.770 33.198 1.00 86.06 106 THR A N 1
ATOM 827 C CA . THR A 1 106 ? 1.057 -11.045 31.920 1.00 86.06 106 THR A CA 1
ATOM 828 C C . THR A 1 106 ? 0.642 -9.601 32.152 1.00 86.06 106 THR A C 1
ATOM 830 O O . THR A 1 106 ? -0.189 -9.340 33.019 1.00 86.06 106 THR A O 1
ATOM 833 N N . GLU A 1 107 ? 1.120 -8.666 31.332 1.00 83.75 107 GLU A N 1
ATOM 834 C CA . GLU A 1 107 ? 0.728 -7.251 31.445 1.00 83.75 107 GLU A CA 1
ATOM 835 C C . GLU A 1 107 ? -0.750 -7.010 31.103 1.00 83.75 107 GLU A C 1
ATOM 837 O O . GLU A 1 107 ? -1.367 -6.053 31.581 1.00 83.75 107 GLU A O 1
ATOM 842 N N . HIS A 1 108 ? -1.335 -7.879 30.273 1.00 84.00 108 HIS A N 1
ATOM 843 C CA . HIS A 1 108 ? -2.713 -7.761 29.812 1.00 84.00 108 HIS A CA 1
ATOM 844 C C . HIS A 1 108 ? -3.432 -9.106 29.833 1.00 84.00 108 HIS A C 1
ATOM 846 O O . HIS A 1 108 ? -2.986 -10.068 29.215 1.00 84.00 108 HIS A O 1
ATOM 852 N N . ALA A 1 109 ? -4.625 -9.142 30.432 1.00 82.94 109 ALA A N 1
ATOM 853 C CA . ALA A 1 109 ? -5.439 -10.356 30.516 1.00 82.94 109 ALA A CA 1
ATOM 854 C C . ALA A 1 109 ? -5.795 -10.958 29.140 1.00 82.94 109 ALA A C 1
ATOM 856 O O . ALA A 1 109 ? -5.990 -12.163 29.029 1.00 82.94 109 ALA A O 1
ATOM 857 N N . SER A 1 110 ? -5.843 -10.152 28.074 1.00 85.62 110 SER A N 1
ATOM 858 C CA . SER A 1 110 ? -6.074 -10.628 26.700 1.00 85.62 110 SER A CA 1
ATOM 859 C C . SER A 1 110 ? -4.922 -11.465 26.129 1.00 85.62 110 SER A C 1
ATOM 861 O O . SER A 1 110 ? -5.105 -12.155 25.125 1.00 85.62 110 SER A O 1
ATOM 863 N N . GLN A 1 111 ? -3.737 -11.420 26.745 1.00 85.00 111 GLN A N 1
ATOM 864 C CA . GLN A 1 111 ? -2.590 -12.242 26.358 1.00 85.00 111 GLN A CA 1
ATOM 865 C C . GLN A 1 111 ? -2.703 -13.674 26.890 1.00 85.00 111 GLN A C 1
ATOM 867 O O . GLN A 1 111 ? -2.128 -14.575 26.277 1.00 85.00 111 GLN A O 1
ATOM 872 N N . LEU A 1 112 ? -3.467 -13.887 27.969 1.00 87.12 112 LEU A N 1
ATOM 873 C CA . LEU A 1 112 ? -3.665 -15.195 28.590 1.00 87.12 112 LEU A CA 1
ATOM 874 C C . LEU A 1 112 ? -4.359 -16.155 27.626 1.00 87.12 112 LEU A C 1
ATOM 876 O O . LEU A 1 112 ? -5.431 -15.851 27.095 1.00 87.12 112 LEU A O 1
ATOM 880 N N . GLU A 1 113 ? -3.795 -17.352 27.448 1.00 88.50 113 GLU A N 1
ATOM 881 C CA . GLU A 1 113 ? -4.377 -18.320 26.514 1.00 88.50 113 GLU A CA 1
ATOM 882 C C . GLU A 1 113 ? -5.769 -18.790 26.924 1.0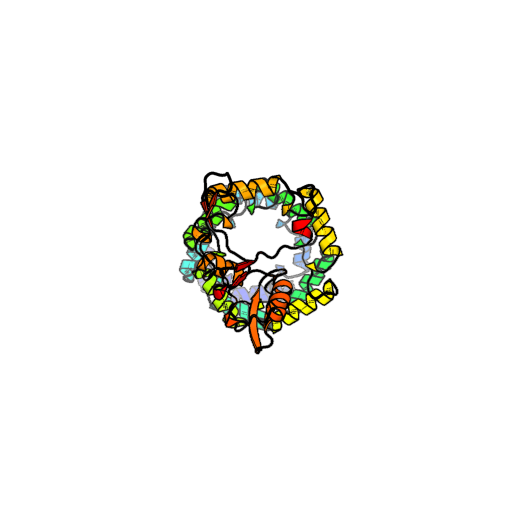0 88.50 113 GLU A C 1
ATOM 884 O O . GLU A 1 113 ? -6.636 -18.943 26.070 1.00 88.50 113 GLU A O 1
ATOM 889 N N . VAL A 1 114 ? -6.044 -18.899 28.225 1.00 89.81 114 VAL A N 1
ATOM 890 C CA . VAL A 1 114 ? -7.392 -19.222 28.721 1.00 89.81 114 VAL A CA 1
ATOM 891 C C . VAL A 1 114 ? -8.421 -18.191 28.240 1.00 89.81 114 VAL A C 1
ATOM 893 O O . VAL A 1 114 ? -9.540 -18.546 27.872 1.00 89.81 114 VAL A O 1
ATOM 896 N N . VAL A 1 115 ? -8.050 -16.907 28.202 1.00 89.94 115 VAL A N 1
ATOM 897 C CA . VAL A 1 115 ? -8.933 -15.832 27.726 1.00 89.94 115 VAL A CA 1
ATOM 898 C C . VAL A 1 115 ? -9.097 -15.908 26.209 1.00 89.94 115 VAL A C 1
ATOM 900 O O . VAL A 1 115 ? -10.225 -15.853 25.719 1.00 89.94 115 VAL A O 1
ATOM 903 N N . LYS A 1 116 ? -8.008 -16.105 25.455 1.00 89.25 116 LYS A N 1
ATOM 904 C CA . LYS A 1 116 ? -8.075 -16.260 23.992 1.00 89.25 116 LYS A CA 1
ATOM 905 C C . LYS A 1 116 ? -8.921 -17.464 23.580 1.00 89.25 116 LYS A C 1
ATOM 907 O O . LYS A 1 116 ? -9.752 -17.334 22.684 1.00 89.25 116 LYS A O 1
ATOM 912 N N . GLN A 1 117 ? -8.763 -18.605 24.248 1.00 91.00 117 GLN A N 1
ATOM 913 C CA . GLN A 1 117 ? -9.549 -19.813 23.991 1.00 91.00 117 GLN A CA 1
ATOM 914 C C . GLN A 1 117 ? -11.034 -19.598 24.289 1.00 91.00 117 GLN A C 1
ATOM 916 O O . GLN A 1 117 ? -11.867 -19.939 23.454 1.00 91.00 117 GLN A O 1
ATOM 921 N N . LYS A 1 118 ? -11.381 -18.954 25.414 1.00 93.31 118 LYS A N 1
ATOM 922 C CA . LYS A 1 118 ? -12.780 -18.608 25.728 1.00 93.31 118 LYS A CA 1
ATOM 923 C C . LYS A 1 118 ? -13.405 -17.688 24.679 1.00 93.31 118 LYS A C 1
ATOM 925 O O . LYS A 1 118 ? -14.552 -17.903 24.288 1.00 93.31 118 LYS A O 1
ATOM 930 N N . ILE A 1 119 ? -12.658 -16.695 24.191 1.00 90.06 119 ILE A N 1
ATOM 931 C CA . ILE A 1 119 ? -13.116 -15.809 23.110 1.00 90.06 119 ILE A CA 1
ATOM 932 C C . ILE A 1 119 ? -13.362 -16.612 21.826 1.00 90.06 119 ILE A C 1
ATOM 934 O O . ILE A 1 119 ? -14.421 -16.466 21.218 1.00 90.06 119 ILE A O 1
ATOM 938 N N . ARG A 1 120 ? -12.425 -17.487 21.430 1.00 92.38 120 ARG A N 1
ATOM 939 C CA . ARG A 1 120 ? -12.581 -18.340 20.239 1.00 92.38 120 ARG A CA 1
ATOM 940 C C . ARG A 1 120 ? -13.784 -19.271 20.359 1.00 92.38 120 ARG A C 1
ATOM 942 O O . ARG A 1 120 ? -14.573 -19.326 19.425 1.00 92.38 120 ARG A O 1
ATOM 949 N N . ALA A 1 121 ? -13.956 -19.937 21.501 1.00 92.62 121 ALA A N 1
ATOM 950 C CA . ALA A 1 121 ? -15.086 -20.830 21.756 1.00 92.62 121 ALA A CA 1
ATOM 951 C C . ALA A 1 121 ? -16.426 -20.086 21.663 1.00 92.62 121 ALA A C 1
ATOM 953 O O . ALA A 1 121 ? -17.319 -20.521 20.944 1.00 92.62 121 ALA A O 1
ATOM 954 N N . THR A 1 122 ? -16.525 -18.910 22.291 1.00 92.75 122 THR A N 1
ATOM 955 C CA . THR A 1 122 ? -17.737 -18.073 22.239 1.00 92.75 122 THR A CA 1
ATOM 956 C C . THR A 1 122 ? -18.039 -17.604 20.811 1.00 92.75 122 THR A C 1
ATOM 958 O O . THR A 1 122 ? -19.195 -17.561 20.393 1.00 92.75 122 THR A O 1
ATOM 961 N N . ASN A 1 123 ? -17.011 -17.241 20.037 1.00 92.62 123 ASN A N 1
ATOM 962 C CA . ASN A 1 123 ? -17.193 -16.822 18.648 1.00 92.62 123 ASN A CA 1
ATOM 963 C C . ASN A 1 123 ? -17.576 -17.994 17.733 1.00 92.62 123 ASN A C 1
ATOM 965 O O . ASN A 1 123 ? -18.410 -17.817 16.848 1.00 92.62 123 ASN A O 1
ATOM 969 N N . LEU A 1 124 ? -17.008 -19.183 17.956 1.00 92.19 124 LEU A N 1
ATOM 970 C CA . LEU A 1 124 ? -17.389 -20.402 17.244 1.00 92.19 124 LEU A CA 1
ATOM 971 C C . LEU A 1 124 ? -18.846 -20.770 17.528 1.00 92.19 124 LEU A C 1
ATOM 973 O O . LEU A 1 124 ? -19.597 -20.990 16.585 1.00 92.19 124 LEU A O 1
ATOM 977 N N . GLU A 1 125 ? -19.258 -20.752 18.796 1.00 92.31 125 GLU A N 1
ATOM 978 C CA . GLU A 1 125 ? -20.636 -21.031 19.216 1.00 92.31 125 GLU A CA 1
ATOM 979 C C . GLU A 1 125 ? -21.637 -20.059 18.574 1.00 92.31 125 GLU A C 1
ATOM 981 O O . GLU A 1 125 ? -22.654 -20.474 18.027 1.00 92.31 125 GLU A O 1
ATOM 986 N N . ARG A 1 126 ? -21.345 -18.753 18.606 1.00 92.00 126 ARG A N 1
ATOM 987 C CA . ARG A 1 126 ? -22.293 -17.721 18.154 1.00 92.00 126 ARG A CA 1
ATOM 988 C C . ARG A 1 126 ? -22.270 -17.456 16.654 1.00 92.00 126 ARG A C 1
ATOM 990 O O . ARG A 1 126 ? -23.278 -17.029 16.097 1.00 92.00 126 ARG A O 1
ATOM 997 N N . PHE A 1 127 ? -21.112 -17.608 16.015 1.00 89.94 127 PHE A N 1
ATOM 998 C CA . PHE A 1 127 ? -20.877 -17.108 14.657 1.00 89.94 127 PHE A CA 1
ATOM 999 C C . PHE A 1 127 ? -20.270 -18.143 13.706 1.00 89.94 127 PHE A C 1
ATOM 1001 O O . PHE A 1 127 ? -20.074 -17.819 12.531 1.00 89.94 127 PHE A O 1
ATOM 1008 N N . GLY A 1 128 ? -19.952 -19.351 14.189 1.00 89.06 128 GLY A N 1
ATOM 1009 C CA . GLY A 1 128 ? -19.340 -20.424 13.399 1.00 89.06 128 GLY A CA 1
ATOM 1010 C C . GLY A 1 128 ? -17.889 -20.158 12.981 1.00 89.06 128 GLY A C 1
ATOM 1011 O O . GLY A 1 128 ? -17.337 -20.892 12.169 1.00 89.06 128 GLY A O 1
ATOM 1012 N N . THR A 1 129 ? -17.259 -19.101 13.501 1.00 90.88 129 THR A N 1
ATOM 1013 C CA . THR A 1 129 ? -15.901 -18.670 13.128 1.00 90.88 129 THR A CA 1
ATOM 1014 C C . THR A 1 129 ? -15.137 -18.212 14.361 1.00 90.88 129 THR A C 1
ATOM 1016 O O . THR A 1 129 ? -15.715 -17.528 15.199 1.00 90.88 129 THR A O 1
ATOM 1019 N N . GLU A 1 130 ? -13.831 -18.480 14.454 1.00 88.81 130 GLU A N 1
ATOM 1020 C CA . GLU A 1 130 ? -13.013 -18.055 15.607 1.00 88.81 130 GLU A CA 1
ATOM 1021 C C . GLU A 1 130 ? -12.975 -16.532 15.810 1.00 88.81 130 GLU A C 1
ATOM 1023 O O . GLU A 1 130 ? -12.826 -16.039 16.932 1.00 88.81 130 GLU A O 1
ATOM 1028 N N . ASN A 1 131 ? -13.117 -15.773 14.723 1.00 89.06 131 ASN A N 1
ATOM 1029 C CA . ASN A 1 131 ? -13.216 -14.324 14.750 1.00 89.06 131 ASN A CA 1
ATOM 1030 C C . ASN A 1 131 ? -14.566 -13.895 14.178 1.00 89.06 131 ASN A C 1
ATOM 1032 O O . ASN A 1 131 ? -14.827 -14.108 12.998 1.00 89.06 131 ASN A O 1
ATOM 1036 N N . ALA A 1 132 ? -15.380 -13.220 14.992 1.00 89.06 132 ALA A N 1
ATOM 1037 C CA . ALA A 1 132 ? -16.700 -12.733 14.599 1.00 89.06 132 ALA A CA 1
ATOM 1038 C C . ALA A 1 132 ? -16.694 -11.949 13.272 1.00 89.06 132 ALA A C 1
ATOM 1040 O O . ALA A 1 132 ? -17.618 -12.089 12.480 1.00 89.06 132 ALA A O 1
ATOM 1041 N N . ALA A 1 133 ? -15.641 -11.180 12.973 1.00 89.00 133 ALA A N 1
ATOM 1042 C CA . ALA A 1 133 ? -15.546 -10.405 11.733 1.00 89.00 133 ALA A CA 1
ATOM 1043 C C . ALA A 1 133 ? -15.364 -11.262 10.461 1.00 89.00 133 ALA A C 1
ATOM 1045 O O . ALA A 1 133 ? -15.527 -10.752 9.353 1.00 89.00 133 ALA A O 1
ATOM 1046 N N . GLN A 1 134 ? -15.017 -12.547 10.590 1.00 88.31 134 GLN A N 1
ATOM 1047 C CA . GLN A 1 134 ? -14.938 -13.480 9.460 1.00 88.31 134 GLN A CA 1
ATOM 1048 C C . GLN A 1 134 ? -16.322 -14.016 9.069 1.00 88.31 134 GLN A C 1
ATOM 1050 O O . GLN A 1 134 ? -16.568 -14.271 7.883 1.00 88.31 134 GLN A O 1
ATOM 1055 N N . SER A 1 135 ? -17.240 -14.124 10.035 1.00 93.56 135 SER A N 1
ATOM 1056 C CA . SER A 1 135 ? -18.608 -14.595 9.819 1.00 93.56 135 SER A CA 1
ATOM 1057 C C . SER A 1 135 ? -19.334 -13.745 8.776 1.00 93.56 135 SER A C 1
ATOM 1059 O O . SER A 1 135 ? -19.343 -12.513 8.850 1.00 93.56 135 SER A O 1
ATOM 1061 N N . ALA A 1 136 ? -19.945 -14.403 7.786 1.00 91.56 136 ALA A N 1
ATOM 1062 C CA . ALA A 1 136 ? -20.699 -13.730 6.727 1.00 91.56 136 ALA A CA 1
ATOM 1063 C C . ALA A 1 136 ? -21.834 -12.877 7.312 1.00 91.56 136 ALA A C 1
ATOM 1065 O O . ALA A 1 136 ? -21.918 -11.695 7.006 1.00 91.56 136 ALA A O 1
ATOM 1066 N N . MET A 1 137 ? -22.587 -13.422 8.273 1.00 92.00 137 MET A N 1
ATOM 1067 C CA . MET A 1 137 ? -23.672 -12.716 8.962 1.00 92.00 137 MET A CA 1
ATOM 1068 C C . MET A 1 137 ? -23.213 -11.389 9.587 1.00 92.00 137 MET A C 1
ATOM 1070 O O . MET A 1 137 ? -23.890 -10.367 9.467 1.00 92.00 137 MET A O 1
ATOM 1074 N N . VAL A 1 138 ? -22.047 -11.381 10.243 1.00 92.31 138 VAL A N 1
ATOM 1075 C CA . VAL A 1 138 ? -21.489 -10.166 10.860 1.00 92.31 138 VAL A CA 1
ATOM 1076 C C . VAL A 1 138 ? -21.040 -9.171 9.790 1.00 92.31 138 VAL A C 1
ATOM 1078 O O . VAL A 1 138 ? -21.307 -7.974 9.915 1.00 92.31 138 VAL A O 1
ATOM 1081 N N . ARG A 1 139 ? -20.398 -9.650 8.716 1.00 91.94 139 ARG A N 1
ATOM 1082 C CA . ARG A 1 139 ? -19.972 -8.802 7.592 1.00 91.94 139 ARG A CA 1
ATOM 1083 C C . ARG A 1 139 ? -21.161 -8.168 6.876 1.00 91.94 139 ARG A C 1
ATOM 1085 O O . ARG A 1 139 ? -21.114 -6.973 6.600 1.00 91.94 139 ARG A O 1
ATOM 1092 N N . ASP A 1 140 ? -22.225 -8.920 6.643 1.00 93.00 140 ASP A N 1
ATOM 1093 C CA . ASP A 1 140 ? -23.414 -8.444 5.936 1.00 93.00 140 ASP A CA 1
ATOM 1094 C C . ASP A 1 140 ? -24.191 -7.433 6.781 1.00 93.00 140 ASP A C 1
ATOM 1096 O O . ASP A 1 140 ? -24.558 -6.366 6.288 1.00 93.00 140 ASP A O 1
ATOM 1100 N N . LYS A 1 141 ? -24.330 -7.684 8.090 1.00 94.25 141 LYS A N 1
ATOM 1101 C CA . LYS A 1 141 ? -24.914 -6.705 9.018 1.00 94.25 141 LYS A CA 1
ATOM 1102 C C . LYS A 1 141 ? -24.101 -5.407 9.066 1.00 94.25 141 LYS A C 1
ATOM 1104 O O . LYS A 1 141 ? -24.677 -4.316 9.078 1.00 94.25 141 LYS A O 1
ATOM 1109 N N . MET A 1 142 ? -22.769 -5.505 9.073 1.00 92.38 142 MET A N 1
ATOM 1110 C CA . MET A 1 142 ? -21.881 -4.339 9.036 1.00 92.38 142 MET A CA 1
ATOM 1111 C C . MET A 1 142 ? -22.040 -3.553 7.728 1.00 92.38 142 MET A C 1
ATOM 1113 O O . MET A 1 142 ? -22.169 -2.331 7.773 1.00 92.38 142 MET A O 1
ATOM 1117 N N . LYS A 1 143 ? -22.090 -4.239 6.578 1.00 93.31 143 LYS A N 1
ATOM 1118 C CA . LYS A 1 143 ? -22.340 -3.614 5.271 1.00 93.31 143 LYS A CA 1
ATOM 1119 C C . LYS A 1 143 ? -23.690 -2.907 5.230 1.00 93.31 143 LYS A C 1
ATOM 1121 O O . LYS A 1 143 ? -23.728 -1.738 4.867 1.00 93.31 143 LYS A O 1
ATOM 1126 N N . ALA A 1 144 ? -24.766 -3.569 5.657 1.00 94.19 144 ALA A N 1
ATOM 1127 C CA . ALA A 1 144 ? -26.108 -2.986 5.690 1.00 94.19 144 ALA A CA 1
ATOM 1128 C C . ALA A 1 144 ? -26.160 -1.726 6.567 1.00 94.19 144 ALA A C 1
ATOM 1130 O O . ALA A 1 144 ? -26.695 -0.700 6.156 1.00 94.19 144 ALA A O 1
ATOM 1131 N N . THR A 1 145 ? -25.525 -1.770 7.742 1.00 94.44 145 THR A N 1
ATOM 1132 C CA . THR A 1 145 ? -25.454 -0.614 8.649 1.00 94.44 145 THR A CA 1
ATOM 1133 C C . THR A 1 145 ? -24.672 0.547 8.029 1.00 94.44 145 THR A C 1
ATOM 1135 O O . THR A 1 145 ? -25.090 1.698 8.131 1.00 94.44 145 THR A O 1
ATOM 1138 N N . ASN A 1 146 ? -23.541 0.270 7.375 1.00 94.44 146 ASN A N 1
ATOM 1139 C CA . ASN A 1 146 ? -22.741 1.311 6.728 1.00 94.44 146 ASN A CA 1
ATOM 1140 C C . ASN A 1 146 ? -23.456 1.906 5.509 1.00 94.44 146 ASN A C 1
ATOM 1142 O O . ASN A 1 146 ? -23.443 3.123 5.344 1.00 94.44 146 ASN A O 1
ATOM 1146 N N . LEU A 1 147 ? -24.134 1.074 4.713 1.00 94.19 147 LEU A N 1
ATOM 1147 C CA . LEU A 1 147 ? -24.964 1.522 3.596 1.00 94.19 147 LEU A CA 1
ATOM 1148 C C . LEU A 1 147 ? -26.100 2.424 4.083 1.00 94.19 147 LEU A C 1
ATOM 1150 O O . LEU A 1 147 ? -26.300 3.493 3.519 1.00 94.19 147 LEU A O 1
ATOM 1154 N N . GLN A 1 148 ? -26.788 2.053 5.165 1.00 93.94 148 GLN A N 1
ATOM 1155 C CA . GLN A 1 148 ? -27.852 2.875 5.744 1.00 93.94 148 GLN A CA 1
ATOM 1156 C C . GLN A 1 148 ? -27.331 4.224 6.260 1.00 93.94 148 GLN A C 1
ATOM 1158 O O . GLN A 1 148 ? -27.990 5.245 6.093 1.00 93.94 148 GLN A O 1
ATOM 1163 N N . ARG A 1 149 ? -26.167 4.236 6.921 1.00 93.25 149 ARG A N 1
ATOM 1164 C CA . ARG A 1 149 ? -25.642 5.446 7.576 1.00 93.25 149 ARG A CA 1
ATOM 1165 C C . ARG A 1 149 ? -24.895 6.379 6.633 1.00 93.25 149 ARG A C 1
ATOM 1167 O O . ARG A 1 149 ? -24.942 7.582 6.841 1.00 93.25 149 ARG A O 1
ATOM 1174 N N . PHE A 1 150 ? -24.181 5.826 5.658 1.00 91.44 150 PHE A N 1
ATOM 1175 C CA . PHE A 1 150 ? -23.230 6.571 4.832 1.00 91.44 150 PHE A CA 1
ATOM 1176 C C . PHE A 1 150 ? -23.490 6.431 3.328 1.00 91.44 150 PHE A C 1
ATOM 1178 O O . PHE A 1 150 ? -22.843 7.119 2.549 1.00 91.44 150 PHE A O 1
ATOM 1185 N N . GLY A 1 151 ? -24.379 5.532 2.893 1.00 92.12 151 GLY A N 1
ATOM 1186 C CA . GLY A 1 151 ? -24.605 5.233 1.472 1.00 92.12 151 GLY A CA 1
ATOM 1187 C C . GLY A 1 151 ? -23.520 4.364 0.821 1.00 92.12 151 GLY A C 1
ATOM 1188 O O . GLY A 1 151 ? -23.594 4.089 -0.372 1.00 92.12 151 GLY A O 1
ATOM 1189 N N . PHE A 1 152 ? -22.523 3.905 1.586 1.00 92.31 152 PHE A N 1
ATOM 1190 C CA . PHE A 1 152 ? -21.392 3.110 1.093 1.00 92.31 152 PHE A CA 1
ATOM 1191 C C . PHE A 1 152 ? -21.133 1.890 1.982 1.00 92.31 152 PHE A C 1
ATOM 1193 O O . PHE A 1 152 ? -21.342 1.938 3.193 1.00 92.31 152 PHE A O 1
ATOM 1200 N N . GLU A 1 153 ? -20.603 0.804 1.409 1.00 90.81 153 GLU A N 1
ATOM 1201 C CA . GLU A 1 153 ? -20.232 -0.397 2.181 1.00 90.81 153 GLU A CA 1
ATOM 1202 C C . GLU A 1 153 ? -19.131 -0.108 3.213 1.00 90.81 153 GLU A C 1
ATOM 1204 O O . GLU A 1 153 ? -19.103 -0.690 4.305 1.00 90.81 153 GLU A O 1
ATOM 1209 N N . HIS A 1 154 ? -18.222 0.807 2.870 1.00 91.69 154 HIS A N 1
ATOM 1210 C CA . HIS A 1 154 ? -17.112 1.209 3.720 1.00 91.69 154 HIS A CA 1
ATOM 1211 C C . HIS A 1 154 ? -17.188 2.709 4.025 1.00 91.69 154 HIS A C 1
ATOM 1213 O O . HIS A 1 154 ? -17.158 3.509 3.090 1.00 91.69 154 HIS A O 1
ATOM 1219 N N . PRO A 1 155 ? -17.189 3.127 5.308 1.00 92.06 155 PRO A N 1
ATOM 1220 C CA . PRO A 1 155 ? -17.319 4.539 5.673 1.00 92.06 155 PRO A CA 1
ATOM 1221 C C . PRO A 1 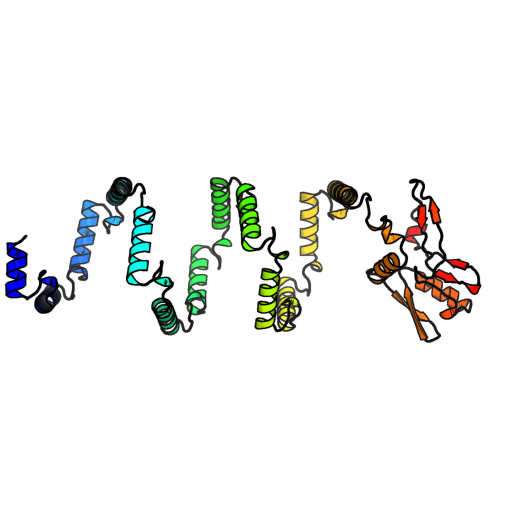155 ? -16.250 5.446 5.049 1.00 92.06 155 PRO A C 1
ATOM 1223 O O . PRO A 1 155 ? -16.523 6.596 4.740 1.00 92.06 155 PRO A O 1
ATOM 1226 N N . CYS A 1 156 ? -15.038 4.938 4.801 1.00 91.06 156 CYS A N 1
ATOM 1227 C CA . CYS A 1 156 ? -13.965 5.706 4.160 1.00 91.06 156 CYS A CA 1
ATOM 1228 C C . CYS A 1 156 ? -14.222 6.040 2.678 1.00 91.06 156 CYS A C 1
ATOM 1230 O O . CYS A 1 156 ? -13.497 6.851 2.104 1.00 91.06 156 CYS A O 1
ATOM 1232 N N . GLN A 1 157 ? -15.230 5.435 2.047 1.00 90.44 157 GLN A N 1
ATOM 1233 C CA . GLN A 1 157 ? -15.668 5.797 0.698 1.00 90.44 157 GLN A CA 1
ATOM 1234 C C . GLN A 1 157 ? -16.555 7.048 0.705 1.00 90.44 157 GLN A C 1
ATOM 1236 O O . GLN A 1 157 ? -16.595 7.752 -0.300 1.00 90.44 157 GLN A O 1
ATOM 1241 N N . ALA A 1 158 ? -17.211 7.354 1.830 1.00 94.38 158 ALA A N 1
ATOM 1242 C CA . ALA A 1 158 ? -18.088 8.508 1.947 1.00 94.38 158 ALA A CA 1
ATOM 1243 C C . ALA A 1 158 ? -17.285 9.823 1.857 1.00 94.38 158 ALA A C 1
ATOM 1245 O O . ALA A 1 158 ? -16.333 10.004 2.630 1.00 94.38 158 ALA A O 1
ATOM 1246 N N . PRO A 1 159 ? -17.654 10.762 0.961 1.00 94.75 159 PRO A N 1
ATOM 1247 C CA . PRO A 1 159 ? -16.927 12.022 0.780 1.00 94.75 159 PRO A CA 1
ATOM 1248 C C . PRO A 1 159 ? -16.776 12.840 2.068 1.00 94.75 159 PRO A C 1
ATOM 1250 O O . PRO A 1 159 ? -15.697 13.364 2.341 1.00 94.75 159 PRO A O 1
ATOM 1253 N N . GLU A 1 160 ? -17.817 12.884 2.902 1.00 94.12 160 GLU A N 1
ATOM 1254 C CA . GLU A 1 160 ? -17.805 13.571 4.202 1.00 94.12 160 GLU A CA 1
ATOM 1255 C C . GLU A 1 160 ? -16.735 13.008 5.157 1.00 94.12 160 GLU A C 1
ATOM 1257 O O . GLU A 1 160 ? -16.029 13.756 5.839 1.00 94.12 160 GLU A O 1
ATOM 1262 N N . ILE A 1 161 ? -16.539 11.685 5.159 1.00 94.44 161 ILE A N 1
ATOM 1263 C CA . ILE A 1 161 ? -15.533 11.017 5.988 1.00 94.44 161 ILE A CA 1
ATOM 1264 C C . ILE A 1 161 ? -14.137 11.288 5.430 1.00 94.44 161 ILE A C 1
ATOM 1266 O O . ILE A 1 161 ? -13.219 11.568 6.200 1.00 94.44 161 ILE A O 1
ATOM 1270 N N . GLN A 1 162 ? -13.967 11.270 4.106 1.00 93.31 162 GLN A N 1
ATOM 1271 C CA . GLN A 1 162 ? -12.691 11.619 3.474 1.00 93.31 162 GLN A CA 1
ATOM 1272 C C . GLN A 1 162 ? -12.281 13.062 3.784 1.00 93.31 162 GLN A C 1
ATOM 1274 O O . GLN A 1 162 ? -11.132 13.307 4.154 1.00 93.31 162 GLN A O 1
ATOM 1279 N N . GLN A 1 163 ? -13.216 14.012 3.702 1.00 94.06 163 GLN A N 1
ATOM 1280 C CA . GLN A 1 163 ? -12.971 15.408 4.066 1.00 94.06 163 GLN A CA 1
ATOM 1281 C C . GLN A 1 163 ? -12.613 15.552 5.546 1.00 94.06 163 GLN A C 1
ATOM 1283 O O . GLN A 1 163 ? -11.646 16.239 5.875 1.00 94.06 163 GLN A O 1
ATOM 1288 N N . LYS A 1 164 ? -13.320 14.849 6.439 1.00 95.38 164 LYS A N 1
ATOM 1289 C CA . LYS A 1 164 ? -13.012 14.846 7.875 1.00 95.38 164 LYS A CA 1
ATOM 1290 C C . LYS A 1 164 ? -11.624 14.274 8.181 1.00 95.38 164 LYS A C 1
ATOM 1292 O O . LYS A 1 164 ? -10.931 14.783 9.062 1.00 95.38 164 LYS A O 1
ATOM 1297 N N . ILE A 1 165 ? -11.196 13.235 7.461 1.00 93.38 165 ILE A N 1
ATOM 1298 C CA . ILE A 1 165 ? -9.837 12.683 7.575 1.00 93.38 165 ILE A CA 1
ATOM 1299 C C . ILE A 1 165 ? -8.808 13.736 7.151 1.00 93.38 165 ILE A C 1
ATOM 1301 O O . ILE A 1 165 ? -7.857 13.987 7.893 1.00 93.38 165 ILE A O 1
ATOM 1305 N N . LYS A 1 166 ? -9.016 14.392 6.001 1.00 93.81 166 LYS A N 1
ATOM 1306 C CA . LYS A 1 166 ? -8.120 15.445 5.501 1.00 93.81 166 LYS A CA 1
ATOM 1307 C C . LYS A 1 166 ? -8.017 16.623 6.468 1.00 93.81 166 LYS A C 1
ATOM 1309 O O . LYS A 1 166 ? -6.906 17.019 6.802 1.00 93.81 166 LYS A O 1
ATOM 1314 N N . SER A 1 167 ? -9.142 17.147 6.960 1.00 94.88 167 SER A N 1
ATOM 1315 C CA . SER A 1 167 ? -9.151 18.281 7.894 1.00 94.88 167 SER A CA 1
ATOM 1316 C C . SER A 1 167 ? -8.471 17.939 9.220 1.00 94.88 167 SER A C 1
ATOM 1318 O O . SER A 1 167 ? -7.698 18.735 9.746 1.00 94.88 167 SER A O 1
ATOM 1320 N N . THR A 1 168 ? -8.681 16.720 9.724 1.00 94.50 168 THR A N 1
ATOM 1321 C CA . THR A 1 168 ? -8.020 16.240 10.944 1.00 94.50 168 THR A CA 1
ATOM 1322 C C . THR A 1 168 ? -6.509 16.108 10.749 1.00 94.50 168 THR A C 1
ATOM 1324 O O . THR A 1 168 ? -5.744 16.508 11.627 1.00 94.50 168 THR A O 1
ATOM 1327 N N . ASN A 1 169 ? -6.061 15.573 9.609 1.00 94.56 169 ASN A N 1
ATOM 1328 C CA . ASN A 1 169 ? -4.634 15.469 9.298 1.00 94.56 169 ASN A CA 1
ATOM 1329 C C . ASN A 1 169 ? -3.993 16.849 9.104 1.00 94.56 169 ASN A C 1
ATOM 1331 O O . ASN A 1 169 ? -2.906 17.080 9.629 1.00 94.56 169 ASN A O 1
ATOM 1335 N N . LEU A 1 170 ? -4.680 17.784 8.441 1.00 94.38 170 LEU A N 1
ATOM 1336 C CA . LEU A 1 170 ? -4.220 19.167 8.302 1.00 94.38 170 LEU A CA 1
ATOM 1337 C C . LEU A 1 170 ? -4.052 19.835 9.670 1.00 94.38 170 LEU A C 1
ATOM 1339 O O . LEU A 1 170 ? -2.991 20.384 9.945 1.00 94.38 170 LEU A O 1
ATOM 1343 N N . LEU A 1 171 ? -5.045 19.709 10.555 1.00 94.50 171 LEU A N 1
ATOM 1344 C CA . LEU A 1 171 ? -4.990 20.278 11.904 1.00 94.50 171 LEU A CA 1
ATOM 1345 C C . LEU A 1 171 ? -3.844 19.693 12.743 1.00 94.50 171 LEU A C 1
ATOM 1347 O O . LEU A 1 171 ? -3.166 20.419 13.461 1.00 94.50 171 LEU A O 1
ATOM 1351 N N . ARG A 1 172 ? -3.634 18.373 12.682 1.00 93.25 172 ARG A N 1
ATOM 1352 C CA . ARG A 1 172 ? -2.661 17.678 13.544 1.00 93.25 172 ARG A CA 1
ATOM 1353 C C . ARG A 1 172 ? -1.242 17.659 12.992 1.00 93.25 172 ARG A C 1
ATOM 1355 O O . ARG A 1 172 ? -0.291 17.541 13.761 1.00 93.25 172 ARG A O 1
ATOM 1362 N N . HIS A 1 173 ? -1.096 17.670 11.672 1.00 92.56 173 HIS A N 1
ATOM 1363 C CA . HIS A 1 173 ? 0.163 17.358 10.994 1.00 92.56 173 HIS A CA 1
ATOM 1364 C C . HIS A 1 173 ? 0.532 18.361 9.896 1.00 92.56 173 HIS A C 1
ATOM 1366 O O . HIS A 1 173 ? 1.585 18.192 9.279 1.00 92.56 173 HIS A O 1
ATOM 1372 N N . GLY A 1 174 ? -0.303 19.373 9.632 1.00 91.69 174 GLY A N 1
ATOM 1373 C CA . GLY A 1 174 ? -0.059 20.407 8.621 1.00 91.69 174 GLY A CA 1
ATOM 1374 C C . GLY A 1 174 ? -0.141 19.918 7.170 1.00 91.69 174 GLY A C 1
ATOM 1375 O O . GLY A 1 174 ? 0.255 20.636 6.261 1.00 91.69 174 GLY A O 1
ATOM 1376 N N . CYS A 1 175 ? -0.611 18.693 6.931 1.00 91.38 175 CYS A N 1
ATOM 1377 C CA . CYS A 1 175 ? -0.690 18.081 5.603 1.00 91.38 175 CYS A CA 1
ATOM 1378 C C . CYS A 1 175 ? -1.887 17.125 5.509 1.00 91.38 175 CYS A C 1
ATOM 1380 O O . CYS A 1 175 ? -2.342 16.598 6.521 1.00 91.38 175 CYS A O 1
ATOM 1382 N N . GLU A 1 176 ? -2.411 16.883 4.302 1.00 91.12 176 GLU A N 1
ATOM 1383 C CA . GLU A 1 176 ? -3.603 16.035 4.113 1.00 91.12 176 GLU A CA 1
ATOM 1384 C C . GLU A 1 176 ? -3.350 14.558 4.449 1.00 91.12 176 GLU A C 1
ATOM 1386 O O . GLU A 1 176 ? -4.262 13.833 4.856 1.00 91.12 176 GLU A O 1
ATOM 1391 N N . ASN A 1 177 ? -2.112 14.100 4.274 1.00 91.62 177 ASN A N 1
ATOM 1392 C CA . ASN A 1 177 ? -1.688 12.742 4.577 1.00 91.62 177 ASN A CA 1
ATOM 1393 C C . ASN A 1 177 ? -0.517 12.788 5.557 1.00 91.62 177 ASN A C 1
ATOM 1395 O O . ASN A 1 177 ? 0.507 13.396 5.263 1.00 91.62 177 ASN A O 1
ATOM 1399 N N . SER A 1 178 ? -0.638 12.091 6.686 1.00 91.06 178 SER A N 1
ATOM 1400 C CA . SER A 1 178 ? 0.368 12.088 7.753 1.00 91.06 178 SER A CA 1
ATOM 1401 C C . SER A 1 178 ? 1.780 11.724 7.279 1.00 91.06 178 SER A C 1
ATOM 1403 O O . SER A 1 178 ? 2.747 12.272 7.796 1.00 91.06 178 SER A O 1
ATOM 1405 N N . LEU A 1 179 ? 1.934 10.868 6.263 1.00 90.31 179 LEU A N 1
ATOM 1406 C CA . LEU A 1 179 ? 3.251 10.504 5.717 1.00 90.31 179 LEU A CA 1
ATOM 1407 C C . LEU A 1 179 ? 3.899 11.598 4.850 1.00 90.31 179 LEU A C 1
ATOM 1409 O O . LEU A 1 179 ? 5.073 11.476 4.495 1.00 90.31 179 LEU A O 1
ATOM 1413 N N . GLN A 1 180 ? 3.167 12.662 4.508 1.00 91.56 180 GLN A N 1
ATOM 1414 C CA . GLN A 1 180 ? 3.747 13.860 3.893 1.00 91.56 180 GLN A CA 1
ATOM 1415 C C . GLN A 1 180 ? 4.492 14.715 4.922 1.00 91.56 180 GLN A C 1
ATOM 1417 O O . GLN A 1 180 ? 5.416 15.432 4.544 1.00 91.56 180 GLN A O 1
ATOM 1422 N N . ASN A 1 181 ? 4.143 14.615 6.211 1.00 94.31 181 ASN A N 1
ATOM 1423 C CA . ASN A 1 181 ? 4.857 15.312 7.270 1.00 94.31 181 ASN A CA 1
ATOM 1424 C C . ASN A 1 181 ? 6.295 14.752 7.386 1.00 94.31 181 ASN A C 1
ATOM 1426 O O . ASN A 1 181 ? 6.462 13.555 7.665 1.00 94.31 181 ASN A O 1
ATOM 1430 N N . PRO A 1 182 ? 7.343 15.584 7.216 1.00 93.94 182 PRO A N 1
ATOM 1431 C CA . PRO A 1 182 ? 8.727 15.117 7.228 1.00 93.94 182 PRO A CA 1
ATOM 1432 C C . PRO A 1 182 ? 9.139 14.417 8.526 1.00 93.94 182 PRO A C 1
ATOM 1434 O O . PRO A 1 182 ? 9.867 13.428 8.465 1.00 93.94 182 PRO A O 1
ATOM 1437 N N . ALA A 1 183 ? 8.648 14.873 9.683 1.00 93.69 183 ALA A N 1
ATOM 1438 C CA . ALA A 1 183 ? 8.982 14.285 10.978 1.00 93.69 183 ALA A CA 1
ATOM 1439 C C . ALA A 1 183 ? 8.360 12.890 11.146 1.00 93.69 183 ALA A C 1
ATOM 1441 O O . ALA A 1 183 ? 9.029 11.961 11.601 1.00 93.69 183 ALA A O 1
ATOM 1442 N N . ILE A 1 184 ? 7.105 12.708 10.716 1.00 93.81 184 ILE A N 1
ATOM 1443 C CA . ILE A 1 184 ? 6.437 11.395 10.733 1.00 93.81 184 ILE A CA 1
ATOM 1444 C C . ILE A 1 184 ? 7.150 10.430 9.786 1.00 93.81 184 ILE A C 1
ATOM 1446 O O . ILE A 1 184 ? 7.417 9.284 10.154 1.00 93.81 184 ILE A O 1
ATOM 1450 N N . ARG A 1 185 ? 7.510 10.899 8.587 1.00 93.38 185 ARG A N 1
ATOM 1451 C CA . ARG A 1 185 ? 8.249 10.097 7.611 1.00 93.38 185 ARG A CA 1
ATOM 1452 C C . ARG A 1 185 ? 9.629 9.695 8.134 1.00 93.38 185 ARG A C 1
ATOM 1454 O O . ARG A 1 185 ? 9.982 8.526 8.040 1.00 93.38 185 ARG A O 1
ATOM 1461 N N . ALA A 1 186 ? 10.374 10.626 8.729 1.00 93.62 186 ALA A N 1
ATOM 1462 C CA . ALA A 1 186 ? 11.681 10.349 9.324 1.00 93.62 186 ALA A CA 1
ATOM 1463 C C . ALA A 1 186 ? 11.583 9.322 10.459 1.00 93.62 186 ALA A C 1
ATOM 1465 O O . ALA A 1 186 ? 12.363 8.373 10.493 1.00 93.62 186 ALA A O 1
ATOM 1466 N N . LYS A 1 187 ? 10.577 9.452 11.335 1.00 95.06 187 LYS A N 1
ATOM 1467 C CA . LYS A 1 187 ? 10.322 8.481 12.405 1.00 95.06 187 LYS A CA 1
ATOM 1468 C C . LYS A 1 187 ? 10.007 7.088 11.853 1.00 95.06 187 LYS A C 1
ATOM 1470 O O . LYS A 1 187 ? 10.563 6.110 12.341 1.00 95.06 187 LYS A O 1
ATOM 1475 N N . ALA A 1 188 ? 9.161 6.990 10.825 1.00 93.12 188 ALA A N 1
ATOM 1476 C CA . ALA A 1 188 ? 8.844 5.714 10.181 1.00 93.12 188 ALA A CA 1
ATOM 1477 C C . ALA A 1 188 ? 10.096 5.046 9.584 1.00 93.12 188 ALA A C 1
ATOM 1479 O O . ALA A 1 188 ? 10.306 3.849 9.784 1.00 93.12 188 ALA A O 1
ATOM 1480 N N . THR A 1 189 ? 10.955 5.823 8.916 1.00 93.38 189 THR A N 1
ATOM 1481 C CA . THR A 1 189 ? 12.237 5.337 8.387 1.00 93.38 189 THR A CA 1
ATOM 1482 C C . THR A 1 189 ? 13.179 4.886 9.504 1.00 93.38 189 THR A C 1
ATOM 1484 O O . THR A 1 189 ? 13.757 3.809 9.404 1.00 93.38 189 THR A O 1
ATOM 1487 N N . ALA A 1 190 ? 13.304 5.656 10.590 1.00 94.56 190 ALA A N 1
ATOM 1488 C CA . ALA A 1 190 ? 14.160 5.307 11.724 1.00 94.56 190 ALA A CA 1
ATOM 1489 C C . ALA A 1 190 ? 13.736 3.982 12.375 1.00 94.56 190 ALA A C 1
ATOM 1491 O O . ALA A 1 190 ? 14.571 3.106 12.572 1.00 94.56 190 ALA A O 1
ATOM 1492 N N . THR A 1 191 ? 12.436 3.782 12.615 1.00 93.94 191 THR A N 1
ATOM 1493 C CA . THR A 1 191 ? 11.912 2.515 13.155 1.00 93.94 191 THR A CA 1
ATOM 1494 C C . THR A 1 191 ? 12.156 1.334 12.210 1.00 93.94 191 THR A C 1
ATOM 1496 O O . THR A 1 191 ? 12.396 0.215 12.661 1.00 93.94 191 THR A O 1
ATOM 1499 N N . MET A 1 192 ? 12.101 1.559 10.894 1.00 93.94 192 MET A N 1
ATOM 1500 C CA . MET A 1 192 ? 12.405 0.524 9.906 1.00 93.94 192 MET A CA 1
ATOM 1501 C C . MET A 1 192 ? 13.886 0.119 9.948 1.00 93.94 192 MET A C 1
ATOM 1503 O O . MET A 1 192 ? 14.197 -1.073 9.928 1.00 93.94 192 MET A O 1
ATOM 1507 N N . ILE A 1 193 ? 14.786 1.099 10.071 1.00 93.94 193 ILE A N 1
ATOM 1508 C CA . ILE A 1 193 ? 16.229 0.868 10.202 1.00 93.94 193 ILE A CA 1
ATOM 1509 C C . ILE A 1 193 ? 16.533 0.146 11.515 1.00 93.94 193 ILE A C 1
ATOM 1511 O O . ILE A 1 193 ? 17.227 -0.863 11.501 1.00 93.94 193 ILE A O 1
ATOM 1515 N N . GLU A 1 194 ? 15.967 0.606 12.628 1.00 94.38 194 GLU A N 1
ATOM 1516 C CA . GLU A 1 194 ? 16.149 0.003 13.951 1.00 94.38 194 GLU A CA 1
ATOM 1517 C C . GLU A 1 194 ? 15.745 -1.480 13.967 1.00 94.38 194 GLU A C 1
ATOM 1519 O O . GLU A 1 194 ? 16.481 -2.328 14.460 1.00 94.38 194 GLU A O 1
ATOM 1524 N N . ARG A 1 195 ? 14.581 -1.815 13.395 1.00 92.50 195 ARG A N 1
ATOM 1525 C CA . ARG A 1 195 ? 14.028 -3.179 13.460 1.00 92.50 195 ARG A CA 1
ATOM 1526 C C . ARG A 1 195 ? 14.548 -4.120 12.383 1.00 92.50 195 ARG A C 1
ATOM 1528 O O . ARG A 1 195 ? 14.509 -5.336 12.564 1.00 92.50 195 ARG A O 1
ATOM 1535 N N . HIS A 1 196 ? 14.939 -3.585 11.231 1.00 91.81 196 HIS A N 1
ATOM 1536 C CA . HIS A 1 196 ? 15.187 -4.384 10.030 1.00 91.81 196 HIS A CA 1
ATOM 1537 C C . HIS A 1 196 ? 16.457 -3.991 9.265 1.00 91.81 196 HIS A C 1
ATOM 1539 O O . HIS A 1 196 ? 16.698 -4.549 8.194 1.00 91.81 196 HIS A O 1
ATOM 1545 N N . GLY A 1 197 ? 17.248 -3.046 9.778 1.00 91.38 197 GLY A N 1
ATOM 1546 C CA . GLY A 1 197 ? 18.536 -2.622 9.219 1.00 91.38 197 GLY A CA 1
ATOM 1547 C C . GLY A 1 197 ? 18.457 -1.848 7.901 1.00 91.38 197 GLY A C 1
ATOM 1548 O O . GLY A 1 197 ? 19.487 -1.551 7.307 1.00 91.38 197 GLY A O 1
ATOM 1549 N N . VAL A 1 198 ? 17.256 -1.532 7.406 1.00 93.38 198 VAL A N 1
ATOM 1550 C CA . VAL A 1 198 ? 17.048 -0.894 6.097 1.00 93.38 198 VAL A CA 1
ATOM 1551 C C . VAL A 1 198 ? 16.024 0.230 6.183 1.00 93.38 198 VAL A C 1
ATOM 1553 O O . VAL A 1 198 ? 15.120 0.193 7.009 1.00 93.38 198 VAL A O 1
ATOM 1556 N N . ALA A 1 199 ? 16.117 1.214 5.290 1.00 90.00 199 ALA A N 1
ATOM 1557 C CA . ALA A 1 199 ? 15.178 2.339 5.253 1.00 90.00 199 ALA A CA 1
ATOM 1558 C C . ALA A 1 199 ? 13.798 1.966 4.681 1.00 90.00 199 ALA A C 1
ATOM 1560 O O . ALA A 1 199 ? 12.807 2.634 4.970 1.00 90.00 199 ALA A O 1
ATOM 1561 N N . TYR A 1 200 ? 13.721 0.902 3.873 1.00 89.00 200 TYR A N 1
ATOM 1562 C CA . TYR A 1 200 ? 12.506 0.527 3.148 1.00 89.00 200 TYR A CA 1
ATOM 1563 C C . TYR A 1 200 ? 12.204 -0.967 3.250 1.00 89.00 200 TYR A C 1
ATOM 1565 O O . TYR A 1 200 ? 13.094 -1.812 3.164 1.00 89.00 200 TYR A O 1
ATOM 1573 N N . THR A 1 201 ? 10.918 -1.303 3.353 1.00 87.00 201 THR A N 1
ATOM 1574 C CA . THR A 1 201 ? 10.422 -2.685 3.497 1.00 87.00 201 THR A CA 1
ATOM 1575 C C . THR A 1 201 ? 10.908 -3.620 2.401 1.00 87.00 201 THR A C 1
ATOM 1577 O O . THR A 1 201 ? 11.394 -4.706 2.705 1.00 87.00 201 THR A O 1
ATOM 1580 N N . ALA A 1 202 ? 10.865 -3.175 1.145 1.00 87.75 202 ALA A N 1
ATOM 1581 C CA . ALA A 1 202 ? 11.297 -3.968 -0.004 1.00 87.75 202 ALA A CA 1
ATOM 1582 C C . ALA A 1 202 ? 12.793 -4.337 0.027 1.00 87.75 202 ALA A C 1
ATOM 1584 O O . ALA A 1 202 ? 13.191 -5.322 -0.588 1.00 87.75 202 ALA A O 1
ATOM 1585 N N . GLN A 1 203 ? 13.628 -3.579 0.744 1.00 89.62 203 GLN A N 1
ATOM 1586 C CA . GLN A 1 203 ? 15.063 -3.860 0.857 1.00 89.62 203 GLN A CA 1
ATOM 1587 C C . GLN A 1 203 ? 15.354 -4.928 1.916 1.00 89.62 203 GLN A C 1
ATOM 1589 O O . GLN A 1 203 ? 16.345 -5.650 1.798 1.00 89.62 203 GLN A O 1
ATOM 1594 N N . SER A 1 204 ? 14.476 -5.090 2.910 1.00 93.06 204 SER A N 1
ATOM 1595 C CA . SER A 1 204 ? 14.691 -6.023 4.015 1.00 93.06 204 SER A CA 1
ATOM 1596 C C . SER A 1 204 ? 14.635 -7.460 3.506 1.00 93.06 204 SER A C 1
ATOM 1598 O O . SER A 1 204 ? 13.592 -7.920 3.038 1.00 93.06 204 SER A O 1
ATOM 1600 N N . ALA A 1 205 ? 15.755 -8.178 3.601 1.00 90.81 205 ALA A N 1
ATOM 1601 C CA . ALA A 1 205 ? 15.815 -9.594 3.241 1.00 90.81 205 ALA A CA 1
ATOM 1602 C C . ALA A 1 205 ? 14.874 -10.433 4.121 1.00 90.81 205 ALA A C 1
ATOM 1604 O O . ALA A 1 205 ? 14.150 -11.280 3.610 1.00 90.81 205 ALA A O 1
ATOM 1605 N N . ILE A 1 206 ? 14.804 -10.116 5.420 1.00 91.06 206 ILE A N 1
ATOM 1606 C CA . ILE A 1 206 ? 13.933 -10.791 6.393 1.00 91.06 206 ILE A CA 1
ATOM 1607 C C . ILE A 1 206 ? 12.461 -10.669 5.982 1.00 91.06 206 ILE A C 1
ATOM 1609 O O . ILE A 1 206 ? 11.729 -11.659 5.959 1.00 91.06 206 ILE A O 1
ATOM 1613 N N . LEU A 1 207 ? 12.005 -9.457 5.645 1.00 91.44 207 LEU A N 1
ATOM 1614 C CA . LEU A 1 207 ? 10.611 -9.257 5.246 1.00 91.44 207 LEU A CA 1
ATOM 1615 C C . LEU A 1 207 ? 10.312 -9.846 3.870 1.00 91.44 207 LEU A C 1
ATOM 1617 O O . LEU A 1 207 ? 9.232 -10.409 3.694 1.00 91.44 207 LEU A O 1
ATOM 1621 N N . ARG A 1 208 ? 11.255 -9.761 2.923 1.00 89.88 208 ARG A N 1
ATOM 1622 C CA . ARG A 1 208 ? 11.122 -10.423 1.619 1.00 89.88 208 ARG A CA 1
ATOM 1623 C C . ARG A 1 208 ? 10.946 -11.927 1.786 1.00 89.88 208 ARG A C 1
ATOM 1625 O O . ARG A 1 208 ? 9.980 -12.463 1.259 1.00 89.88 208 ARG A O 1
ATOM 1632 N N . GLU A 1 209 ? 11.782 -12.581 2.587 1.00 92.06 209 GLU A N 1
ATOM 1633 C CA . GLU A 1 209 ? 11.671 -14.025 2.819 1.00 92.06 209 GLU A CA 1
ATOM 1634 C C . GLU A 1 209 ? 10.343 -14.397 3.487 1.00 92.06 209 GLU A C 1
ATOM 1636 O O . GLU A 1 209 ? 9.677 -15.352 3.085 1.00 92.06 209 GLU A O 1
ATOM 1641 N N . LYS A 1 210 ? 9.890 -13.595 4.458 1.00 93.25 210 LYS A N 1
ATOM 1642 C CA . LYS A 1 210 ? 8.585 -13.795 5.101 1.00 93.25 210 LYS A CA 1
ATOM 1643 C C . LYS A 1 210 ? 7.423 -13.666 4.110 1.00 93.25 210 LYS A C 1
ATOM 1645 O O . LYS A 1 210 ? 6.476 -14.458 4.168 1.00 93.25 210 LYS A O 1
ATOM 1650 N N . MET A 1 211 ? 7.479 -12.685 3.207 1.00 90.19 211 MET A N 1
ATOM 1651 C CA . MET A 1 211 ? 6.490 -12.519 2.138 1.00 90.19 211 MET A CA 1
ATOM 1652 C C . MET A 1 211 ? 6.500 -13.721 1.191 1.00 90.19 211 MET A C 1
ATOM 1654 O O . MET A 1 211 ? 5.439 -14.294 0.945 1.00 90.19 211 MET A O 1
ATOM 1658 N N . THR A 1 212 ? 7.679 -14.144 0.731 1.00 91.88 212 THR A N 1
ATOM 1659 C CA . THR A 1 212 ? 7.849 -15.294 -0.165 1.00 91.88 212 THR A CA 1
ATOM 1660 C C . THR A 1 212 ? 7.343 -16.584 0.475 1.00 91.88 212 THR A C 1
ATOM 1662 O O . THR A 1 212 ? 6.535 -17.289 -0.119 1.00 91.88 212 THR A O 1
ATOM 1665 N N . THR A 1 213 ? 7.718 -16.858 1.727 1.00 94.75 213 THR A N 1
ATOM 1666 C CA . THR A 1 213 ? 7.253 -18.029 2.491 1.00 94.75 213 THR A CA 1
ATOM 1667 C C . THR A 1 213 ? 5.730 -18.058 2.607 1.00 94.75 213 THR A C 1
ATOM 1669 O O . THR A 1 213 ? 5.098 -19.100 2.435 1.00 94.75 213 THR A O 1
ATOM 1672 N N . THR A 1 214 ? 5.116 -16.900 2.861 1.00 93.50 214 THR A N 1
ATOM 1673 C CA . THR A 1 214 ? 3.655 -16.784 2.934 1.00 93.50 214 THR A CA 1
ATOM 1674 C C . THR A 1 214 ? 3.011 -17.043 1.571 1.00 93.50 214 THR A C 1
ATOM 1676 O O . THR A 1 214 ? 2.012 -17.758 1.495 1.00 93.50 214 THR A O 1
ATOM 1679 N N . CYS A 1 215 ? 3.594 -16.518 0.490 1.00 93.00 215 CYS A N 1
ATOM 1680 C CA . CYS A 1 215 ? 3.105 -16.759 -0.866 1.00 93.00 215 CYS A CA 1
ATOM 1681 C C . CYS A 1 215 ? 3.231 -18.237 -1.257 1.00 93.00 215 CYS A C 1
ATOM 1683 O O . CYS A 1 215 ? 2.256 -18.802 -1.743 1.00 93.00 215 CYS A O 1
ATOM 1685 N N . ARG A 1 216 ? 4.351 -18.898 -0.933 1.00 94.31 216 ARG A N 1
ATOM 1686 C CA . ARG A 1 216 ? 4.529 -20.347 -1.123 1.00 94.31 216 ARG A CA 1
ATOM 1687 C C . ARG A 1 216 ? 3.481 -21.150 -0.359 1.00 94.31 216 ARG A C 1
ATOM 1689 O O . ARG A 1 216 ? 2.879 -22.053 -0.922 1.00 94.31 216 ARG A O 1
ATOM 1696 N N . LYS A 1 217 ? 3.209 -20.794 0.901 1.00 95.12 217 LYS A N 1
ATOM 1697 C CA . LYS A 1 217 ? 2.212 -21.489 1.731 1.00 95.12 217 LYS A CA 1
ATOM 1698 C C . LYS A 1 217 ? 0.790 -21.385 1.172 1.00 95.12 217 LYS A C 1
ATOM 1700 O O . LYS A 1 217 ? 0.037 -22.346 1.267 1.00 95.12 217 LYS A O 1
ATOM 1705 N N . ILE A 1 218 ? 0.403 -20.215 0.660 1.00 93.38 218 ILE A N 1
ATOM 1706 C CA . ILE A 1 218 ? -0.979 -19.953 0.222 1.00 93.38 218 ILE A CA 1
ATOM 1707 C C . ILE A 1 218 ? -1.185 -20.326 -1.251 1.00 93.38 218 ILE A C 1
ATOM 1709 O O . ILE A 1 218 ? -2.229 -20.863 -1.603 1.00 93.38 218 ILE A O 1
ATOM 1713 N N . TYR A 1 219 ? -0.208 -20.026 -2.107 1.00 92.06 219 TYR A N 1
ATOM 1714 C CA . TYR A 1 219 ? -0.336 -20.096 -3.565 1.00 92.06 219 TYR A CA 1
ATOM 1715 C C . TYR A 1 219 ? 0.624 -21.096 -4.226 1.00 92.06 219 TYR A C 1
ATOM 1717 O O . TYR A 1 219 ? 0.553 -21.271 -5.440 1.00 92.06 219 TYR A O 1
ATOM 1725 N N . GLY A 1 220 ? 1.545 -21.713 -3.475 1.00 92.06 220 GLY A N 1
ATOM 1726 C CA . GLY A 1 220 ? 2.561 -22.633 -4.008 1.00 92.06 220 GLY A CA 1
ATOM 1727 C C . GLY A 1 220 ? 3.691 -21.962 -4.800 1.00 92.06 220 GLY A C 1
ATOM 1728 O O . GLY A 1 220 ? 4.563 -22.651 -5.316 1.00 92.06 220 GLY A O 1
ATOM 1729 N N . VAL A 1 221 ? 3.689 -20.630 -4.905 1.00 93.06 221 VAL A N 1
ATOM 1730 C CA . VAL A 1 221 ? 4.628 -19.837 -5.715 1.00 93.06 221 VAL A CA 1
ATOM 1731 C C . VAL A 1 221 ? 5.118 -18.610 -4.947 1.00 93.06 221 VAL A C 1
ATOM 1733 O O . VAL A 1 221 ? 4.449 -18.127 -4.035 1.00 93.06 221 VAL A O 1
ATOM 1736 N N . ASP A 1 222 ? 6.266 -18.068 -5.346 1.00 91.12 222 ASP A N 1
ATOM 1737 C CA . ASP A 1 222 ? 6.920 -16.939 -4.667 1.00 91.12 222 ASP A CA 1
ATOM 1738 C C . ASP A 1 222 ? 6.167 -15.617 -4.858 1.00 91.12 222 ASP A C 1
ATOM 1740 O O . ASP A 1 222 ? 6.241 -14.716 -4.023 1.00 91.12 222 ASP A O 1
ATOM 1744 N N . ASN A 1 223 ? 5.405 -15.511 -5.947 1.00 89.88 223 ASN A N 1
ATOM 1745 C CA . ASN A 1 223 ? 4.596 -14.348 -6.272 1.00 89.88 223 ASN A CA 1
ATOM 1746 C C . ASN A 1 223 ? 3.170 -14.783 -6.643 1.00 89.88 223 ASN A C 1
ATOM 1748 O O . ASN A 1 223 ? 3.016 -15.576 -7.574 1.00 89.88 223 ASN A O 1
ATOM 1752 N N . PRO A 1 224 ? 2.112 -14.221 -6.022 1.00 92.38 224 PRO A N 1
ATOM 1753 C CA . PRO A 1 224 ? 0.727 -14.543 -6.365 1.00 92.38 224 PRO A CA 1
ATOM 1754 C C . PRO A 1 224 ? 0.411 -14.403 -7.859 1.00 92.38 224 PRO A C 1
ATOM 1756 O O . PRO A 1 224 ? -0.395 -15.162 -8.380 1.00 92.38 224 PRO A O 1
ATOM 1759 N N . MET A 1 225 ? 1.073 -13.495 -8.583 1.00 90.19 225 MET A N 1
ATOM 1760 C CA . MET A 1 225 ? 0.874 -13.323 -10.028 1.00 90.19 225 MET A CA 1
ATOM 1761 C C . MET A 1 225 ? 1.408 -14.483 -10.880 1.00 90.19 225 MET A C 1
ATOM 1763 O O . MET A 1 225 ? 1.055 -14.568 -12.052 1.00 90.19 225 MET A O 1
ATOM 1767 N N . GLN A 1 226 ? 2.228 -15.380 -10.329 1.00 90.31 226 GLN A N 1
ATOM 1768 C CA . GLN A 1 226 ? 2.638 -16.627 -10.990 1.00 90.31 226 GLN A CA 1
ATOM 1769 C C . GLN A 1 226 ? 1.578 -17.729 -10.838 1.00 90.31 226 GLN A C 1
ATOM 1771 O O . GLN A 1 226 ? 1.570 -18.688 -11.606 1.00 90.31 226 GLN A O 1
ATOM 1776 N N . CYS A 1 227 ? 0.665 -17.597 -9.872 1.00 93.25 227 CYS A N 1
ATOM 1777 C CA . CYS A 1 227 ? -0.395 -18.567 -9.643 1.00 93.25 227 CYS A CA 1
ATOM 1778 C C . CYS A 1 227 ? -1.477 -18.436 -10.722 1.00 93.25 227 CYS A C 1
ATOM 1780 O O . CYS A 1 227 ? -2.082 -17.373 -10.897 1.00 93.25 227 CYS A O 1
ATOM 1782 N N . ARG A 1 228 ? -1.771 -19.541 -11.418 1.00 91.62 228 ARG A N 1
ATOM 1783 C CA . ARG A 1 228 ? -2.767 -19.579 -12.500 1.00 91.62 228 ARG A CA 1
ATOM 1784 C C . ARG A 1 228 ? -4.154 -19.129 -12.035 1.00 91.62 228 ARG A C 1
ATOM 1786 O O . ARG A 1 228 ? -4.821 -18.383 -12.745 1.00 91.62 228 ARG A O 1
ATOM 1793 N N . GLU A 1 229 ? -4.582 -19.529 -10.839 1.00 92.38 229 GLU A N 1
ATOM 1794 C CA . GLU A 1 229 ? -5.886 -19.127 -10.293 1.00 92.38 229 GLU A CA 1
ATOM 1795 C C . GLU A 1 229 ? -5.991 -17.611 -10.089 1.00 92.38 229 GLU A C 1
ATOM 1797 O O . GLU A 1 229 ? -7.019 -17.002 -10.396 1.00 92.38 229 GLU A O 1
ATOM 1802 N N . VAL A 1 230 ? -4.916 -16.986 -9.599 1.00 92.88 230 VAL A N 1
ATOM 1803 C CA . VAL A 1 230 ? -4.850 -15.532 -9.411 1.00 92.88 230 VAL A CA 1
ATOM 1804 C C . VAL A 1 230 ? -4.897 -14.827 -10.763 1.00 92.88 230 VAL A C 1
ATOM 1806 O O . VAL A 1 230 ? -5.667 -13.881 -10.923 1.00 92.88 230 VAL A O 1
ATOM 1809 N N . GLN A 1 231 ? -4.159 -15.315 -11.764 1.00 90.81 231 GLN A N 1
ATOM 1810 C CA . GLN A 1 231 ? -4.192 -14.756 -13.120 1.00 90.81 231 GLN A CA 1
ATOM 1811 C C . GLN A 1 231 ? -5.598 -14.805 -13.736 1.00 90.81 231 GLN A C 1
ATOM 1813 O O . GLN A 1 231 ? -6.052 -13.816 -14.314 1.00 90.81 231 GLN A O 1
ATOM 1818 N N . VAL A 1 232 ? -6.318 -15.921 -13.571 1.00 92.62 232 VAL A N 1
ATOM 1819 C CA . VAL A 1 232 ? -7.703 -16.064 -14.053 1.00 92.62 232 VAL A CA 1
ATOM 1820 C C . VAL A 1 232 ? -8.628 -15.052 -13.370 1.00 92.62 232 VAL A C 1
ATOM 1822 O O . VAL A 1 232 ? -9.388 -14.365 -14.053 1.00 92.62 232 VAL A O 1
ATOM 1825 N N . LYS A 1 233 ? -8.526 -14.887 -12.043 1.00 93.50 233 LYS A N 1
ATOM 1826 C CA . LYS A 1 233 ? -9.320 -13.899 -11.287 1.00 93.50 233 LYS A CA 1
ATOM 1827 C C . LYS A 1 233 ? -9.026 -12.460 -11.720 1.00 93.50 233 LYS A C 1
ATOM 1829 O O . LYS A 1 233 ? -9.953 -11.660 -11.878 1.00 93.50 233 LYS A O 1
ATOM 1834 N N . VAL A 1 234 ? -7.752 -12.131 -11.945 1.00 90.69 234 VAL A N 1
ATOM 1835 C CA . VAL A 1 234 ? -7.339 -10.814 -12.451 1.00 90.69 234 VAL A CA 1
ATOM 1836 C C . VAL A 1 234 ? -7.944 -10.565 -13.831 1.00 90.69 234 VAL A C 1
ATOM 1838 O O . VAL A 1 234 ? -8.563 -9.522 -14.037 1.00 90.69 234 VAL A O 1
ATOM 1841 N N . ARG A 1 235 ? -7.855 -11.535 -14.751 1.00 89.88 235 ARG A N 1
ATOM 1842 C CA . ARG A 1 235 ? -8.427 -11.417 -16.101 1.00 89.88 235 ARG A CA 1
ATOM 1843 C C . ARG A 1 235 ? -9.944 -11.236 -16.071 1.00 89.88 235 ARG A C 1
ATOM 1845 O O . ARG A 1 235 ? -10.448 -10.336 -16.735 1.00 89.88 235 ARG A O 1
ATOM 1852 N N . ALA A 1 236 ? -10.659 -12.029 -15.273 1.00 92.81 236 ALA A N 1
ATOM 1853 C CA . ALA A 1 236 ? -12.108 -11.901 -15.113 1.00 92.81 236 ALA A CA 1
ATOM 1854 C C . ALA A 1 236 ? -12.505 -10.509 -14.594 1.00 92.81 236 ALA A C 1
ATOM 1856 O O . ALA A 1 236 ? -13.441 -9.898 -15.103 1.00 92.81 236 ALA A O 1
ATOM 1857 N N . THR A 1 237 ? -11.748 -9.966 -13.636 1.00 91.31 237 THR A N 1
ATOM 1858 C CA . THR A 1 237 ? -11.991 -8.619 -13.096 1.00 91.31 237 THR A CA 1
ATOM 1859 C C . THR A 1 237 ? -11.746 -7.529 -14.141 1.00 91.31 237 THR A C 1
ATOM 1861 O O . THR A 1 237 ? -12.527 -6.581 -14.231 1.00 91.31 237 THR A O 1
ATOM 1864 N N . MET A 1 238 ? -10.678 -7.649 -14.937 1.00 91.19 238 MET A N 1
ATOM 1865 C CA . MET A 1 238 ? -10.377 -6.692 -16.007 1.00 91.19 238 MET A CA 1
ATOM 1866 C C . MET A 1 238 ? -11.463 -6.711 -17.090 1.00 91.19 238 MET A C 1
ATOM 1868 O O . MET A 1 238 ? -11.951 -5.646 -17.468 1.00 91.19 238 MET A O 1
ATOM 1872 N N . LEU A 1 239 ? -11.917 -7.901 -17.499 1.00 91.00 239 LEU A N 1
ATOM 1873 C CA . LEU A 1 239 ? -13.018 -8.061 -18.451 1.00 91.00 239 LEU A CA 1
ATOM 1874 C C . LEU A 1 239 ? -14.331 -7.486 -17.906 1.00 91.00 239 LEU A C 1
ATOM 1876 O O . LEU A 1 239 ? -14.992 -6.728 -18.604 1.00 91.00 239 LEU A O 1
ATOM 1880 N N . ALA A 1 240 ? -14.679 -7.767 -16.648 1.00 91.19 240 ALA A N 1
ATOM 1881 C CA . ALA A 1 240 ? -15.907 -7.256 -16.039 1.00 91.19 240 ALA A CA 1
ATOM 1882 C C . ALA A 1 240 ? -15.925 -5.722 -15.911 1.00 91.19 240 ALA A C 1
ATOM 1884 O O . ALA A 1 240 ? -16.974 -5.104 -16.059 1.00 91.19 240 ALA A O 1
ATOM 1885 N N . ARG A 1 241 ? -14.777 -5.093 -15.623 1.00 88.50 241 ARG A N 1
ATOM 1886 C CA . ARG A 1 241 ? -14.693 -3.634 -15.418 1.00 88.50 241 ARG A CA 1
ATOM 1887 C C . ARG A 1 241 ? -14.454 -2.838 -16.693 1.00 88.50 241 ARG A C 1
ATOM 1889 O O . ARG A 1 241 ? -14.914 -1.705 -16.784 1.00 88.50 241 ARG A O 1
ATOM 1896 N N . TYR A 1 242 ? -13.679 -3.385 -17.625 1.00 87.19 242 TYR A N 1
ATOM 1897 C CA . TYR A 1 242 ? -13.166 -2.645 -18.780 1.00 87.19 242 TYR A CA 1
ATOM 1898 C C . TYR A 1 242 ? -13.483 -3.309 -20.123 1.00 87.19 242 TYR A C 1
ATOM 1900 O O . TYR A 1 242 ? -13.120 -2.750 -21.154 1.00 87.19 242 TYR A O 1
ATOM 1908 N N . GLY A 1 243 ? -14.091 -4.501 -20.136 1.00 87.50 243 GLY A N 1
ATOM 1909 C CA . GLY A 1 243 ? -14.329 -5.286 -21.354 1.00 87.50 243 GLY A CA 1
ATOM 1910 C C . GLY A 1 243 ? -13.053 -5.815 -22.021 1.00 87.50 243 GLY A C 1
ATOM 1911 O O . GLY A 1 243 ? -13.115 -6.397 -23.097 1.00 87.50 243 GLY A O 1
ATOM 1912 N N . LEU A 1 244 ? -11.886 -5.608 -21.403 1.00 89.19 244 LEU A N 1
ATOM 1913 C CA . LEU A 1 244 ? -10.567 -5.889 -21.966 1.00 89.19 244 LEU A CA 1
ATOM 1914 C C . LEU A 1 244 ? -9.719 -6.654 -20.951 1.00 89.19 244 LEU A C 1
ATOM 1916 O O . LEU A 1 244 ? -9.916 -6.548 -19.744 1.00 89.19 244 LEU A O 1
ATOM 1920 N N . ASP A 1 245 ? -8.725 -7.392 -21.435 1.00 84.25 245 ASP A N 1
ATOM 1921 C CA . ASP A 1 245 ? -7.797 -8.150 -20.588 1.00 84.25 245 ASP A CA 1
ATOM 1922 C C . ASP A 1 245 ? -6.749 -7.272 -19.881 1.00 84.25 245 ASP A C 1
ATOM 1924 O O . ASP A 1 245 ? -6.042 -7.749 -18.993 1.00 84.25 245 ASP A O 1
ATOM 1928 N N . HIS A 1 246 ? -6.656 -5.992 -20.250 1.00 85.06 246 HIS A N 1
ATOM 1929 C CA . HIS A 1 246 ? -5.718 -5.046 -19.665 1.00 85.06 246 HIS A CA 1
ATOM 1930 C C . HIS A 1 246 ? -6.254 -3.609 -19.707 1.00 85.06 246 HIS A C 1
ATOM 1932 O O . HIS A 1 246 ? -6.615 -3.095 -20.768 1.00 85.06 246 HIS A O 1
ATOM 1938 N N . SER A 1 247 ? -6.229 -2.913 -18.566 1.00 87.31 247 SER A N 1
ATOM 1939 C CA . SER A 1 247 ? -6.765 -1.548 -18.437 1.00 87.31 247 SER A CA 1
ATOM 1940 C C . SER A 1 247 ? -6.060 -0.531 -19.338 1.00 87.31 247 SER A C 1
ATOM 1942 O O . SER A 1 247 ? -6.711 0.351 -19.883 1.00 87.31 247 SER A O 1
ATOM 1944 N N . ALA A 1 248 ? -4.751 -0.674 -19.574 1.00 86.50 248 ALA A N 1
ATOM 1945 C CA . ALA A 1 248 ? -4.011 0.236 -20.457 1.00 86.50 248 ALA A CA 1
ATOM 1946 C C . ALA A 1 248 ? -4.426 0.153 -21.940 1.00 86.50 248 ALA A C 1
ATOM 1948 O O . ALA A 1 248 ? -4.094 1.050 -22.710 1.00 86.50 248 ALA A O 1
ATOM 1949 N N . LYS A 1 249 ? -5.153 -0.896 -22.356 1.00 85.81 249 LYS A N 1
ATOM 1950 C CA . LYS A 1 249 ? -5.741 -0.974 -23.704 1.00 85.81 249 LYS A CA 1
ATOM 1951 C C . LYS A 1 249 ? -7.044 -0.170 -23.810 1.00 85.81 249 LYS A C 1
ATOM 1953 O O . LYS A 1 249 ? -7.450 0.156 -24.916 1.00 85.81 249 LYS A O 1
ATOM 1958 N N . CYS A 1 250 ? -7.679 0.167 -22.685 1.00 89.62 250 CYS A N 1
ATOM 1959 C CA . CYS A 1 250 ? -8.936 0.907 -22.649 1.00 89.62 250 CYS A CA 1
ATOM 1960 C C . CYS A 1 250 ? -8.723 2.379 -23.030 1.00 89.62 250 CYS A C 1
ATOM 1962 O O . CYS A 1 250 ? -7.979 3.100 -22.360 1.00 89.62 250 CYS A O 1
ATOM 1964 N N . GLU A 1 251 ? -9.426 2.851 -24.061 1.00 89.44 251 GLU A N 1
ATOM 1965 C CA . GLU A 1 251 ? -9.305 4.235 -24.538 1.00 89.44 251 GLU A CA 1
ATOM 1966 C C . GLU A 1 251 ? -9.712 5.271 -23.488 1.00 89.44 251 GLU A C 1
ATOM 1968 O O . GLU A 1 251 ? -9.042 6.291 -23.342 1.00 89.44 251 GLU A O 1
ATOM 1973 N N . ALA A 1 252 ? -10.729 4.987 -22.669 1.00 88.50 252 ALA A N 1
ATOM 1974 C CA . ALA A 1 252 ? -11.112 5.874 -21.572 1.00 88.50 252 ALA A CA 1
ATOM 1975 C C . ALA A 1 252 ? -9.985 6.033 -20.532 1.00 88.50 252 ALA A C 1
ATOM 1977 O O . ALA A 1 252 ? -9.766 7.126 -20.006 1.00 88.50 252 ALA A O 1
ATOM 1978 N N . VAL A 1 253 ? -9.236 4.960 -20.251 1.00 89.12 253 VAL A N 1
ATOM 1979 C CA . VAL A 1 253 ? -8.080 4.999 -19.340 1.00 89.12 253 VAL A CA 1
ATOM 1980 C C . VAL A 1 253 ? -6.931 5.787 -19.970 1.00 89.12 253 VAL A C 1
ATOM 1982 O O . VAL A 1 253 ? -6.346 6.637 -19.298 1.00 89.12 253 VAL A O 1
ATOM 1985 N N . LYS A 1 254 ? -6.646 5.575 -21.262 1.00 88.62 254 LYS A N 1
ATOM 1986 C CA . LYS A 1 254 ? -5.631 6.348 -21.997 1.00 88.62 254 LYS A CA 1
ATOM 1987 C C . LYS A 1 254 ? -5.969 7.839 -22.052 1.00 88.62 254 LYS A C 1
ATOM 1989 O O . LYS A 1 254 ? -5.087 8.664 -21.836 1.00 88.62 254 LYS A O 1
ATOM 1994 N N . ALA A 1 255 ? -7.231 8.193 -22.289 1.00 89.44 255 ALA A N 1
ATOM 1995 C CA . ALA A 1 255 ? -7.686 9.581 -22.323 1.00 89.44 255 ALA A CA 1
ATOM 1996 C C . ALA A 1 255 ? -7.517 10.270 -20.960 1.00 89.44 255 ALA A C 1
ATOM 1998 O O . ALA A 1 255 ? -6.945 11.355 -20.890 1.00 89.44 255 ALA A O 1
ATOM 1999 N N . ARG A 1 256 ? -7.920 9.611 -19.862 1.00 90.88 256 ARG A N 1
ATOM 2000 C CA . ARG A 1 256 ? -7.702 10.130 -18.497 1.00 90.88 256 ARG A CA 1
ATOM 2001 C C . ARG A 1 256 ? -6.222 10.300 -18.166 1.00 90.88 256 ARG A C 1
ATOM 2003 O O . ARG A 1 256 ? -5.846 11.284 -17.529 1.00 90.88 256 ARG A O 1
ATOM 2010 N N . PHE A 1 257 ? -5.388 9.353 -18.594 1.00 89.75 257 PHE A N 1
ATOM 2011 C CA . PHE A 1 257 ? -3.941 9.458 -18.445 1.00 89.75 257 PHE A CA 1
ATOM 2012 C C . PHE A 1 257 ? -3.399 10.688 -19.186 1.00 89.75 257 PHE A C 1
ATOM 2014 O O . PHE A 1 257 ? -2.732 11.503 -18.553 1.00 89.75 257 PHE A O 1
ATOM 2021 N N . ARG A 1 258 ? -3.743 10.870 -20.472 1.00 90.31 258 ARG A N 1
ATOM 2022 C CA . ARG A 1 258 ? -3.333 12.043 -21.267 1.00 90.31 258 ARG A CA 1
ATOM 2023 C C . ARG A 1 258 ? -3.753 13.352 -20.606 1.00 90.31 258 ARG A C 1
ATOM 2025 O O . ARG A 1 258 ? -2.909 14.220 -20.424 1.00 90.31 258 ARG A O 1
ATOM 2032 N N . GLN A 1 259 ? -5.008 13.455 -20.163 1.00 91.88 259 GLN A N 1
ATOM 2033 C CA . GLN A 1 259 ? -5.498 14.652 -19.476 1.00 91.88 259 GLN A CA 1
ATOM 2034 C C . GLN A 1 259 ? -4.685 14.952 -18.212 1.00 91.88 259 GLN A C 1
ATOM 2036 O O . GLN A 1 259 ? -4.220 16.067 -18.025 1.00 91.88 259 GLN A O 1
ATOM 2041 N N . THR A 1 260 ? -4.419 13.935 -17.387 1.00 91.31 260 THR A N 1
ATOM 2042 C CA . THR A 1 260 ? -3.616 14.109 -16.165 1.00 91.31 260 THR A CA 1
ATOM 2043 C C . THR A 1 260 ? -2.194 14.588 -16.474 1.00 91.31 260 THR A C 1
ATOM 2045 O O . THR A 1 260 ? -1.620 15.353 -15.699 1.00 91.31 260 THR A O 1
ATOM 2048 N N . MET A 1 261 ? -1.601 14.120 -17.577 1.00 90.62 261 MET A N 1
ATOM 2049 C CA . MET A 1 261 ? -0.268 14.554 -18.000 1.00 90.62 261 MET A CA 1
ATOM 2050 C C . MET A 1 261 ? -0.277 15.998 -18.511 1.00 90.62 261 MET A C 1
ATOM 2052 O O . MET A 1 261 ? 0.611 16.761 -18.135 1.00 90.62 261 MET A O 1
ATOM 2056 N N . LEU A 1 262 ? -1.305 16.397 -19.264 1.00 90.31 262 LEU A N 1
ATOM 2057 C CA . LEU A 1 262 ? -1.502 17.785 -19.692 1.00 90.31 262 LEU A CA 1
ATOM 2058 C C . LEU A 1 262 ? -1.690 18.716 -18.488 1.00 90.31 262 LEU A C 1
ATOM 2060 O O . LEU A 1 262 ? -0.976 19.708 -18.379 1.00 90.31 262 LEU A O 1
ATOM 2064 N N . ASP A 1 263 ? -2.559 18.358 -17.541 1.00 90.69 263 ASP A N 1
ATOM 2065 C CA . ASP A 1 263 ? -2.852 19.184 -16.363 1.00 90.69 263 ASP A CA 1
ATOM 2066 C C . ASP A 1 263 ? -1.612 19.408 -15.481 1.00 90.69 263 ASP A C 1
ATOM 2068 O O . ASP A 1 263 ? -1.441 20.472 -14.889 1.00 90.69 263 ASP A O 1
ATOM 2072 N N . ARG A 1 264 ? -0.744 18.394 -15.358 1.00 87.38 264 ARG A N 1
ATOM 2073 C CA . ARG A 1 264 ? 0.435 18.451 -14.475 1.00 87.38 264 ARG A CA 1
ATOM 2074 C C . ARG A 1 264 ? 1.704 18.939 -15.157 1.00 87.38 264 ARG A C 1
ATOM 2076 O O . ARG A 1 264 ? 2.547 19.532 -14.491 1.00 87.38 264 ARG A O 1
ATOM 2083 N N . TYR A 1 265 ? 1.882 18.608 -16.431 1.00 86.19 265 TYR A N 1
ATOM 2084 C CA . TYR A 1 265 ? 3.157 18.756 -17.135 1.00 86.19 265 TYR A CA 1
ATOM 2085 C C . TYR A 1 265 ? 3.031 19.474 -18.482 1.00 86.19 265 TYR A C 1
ATOM 2087 O O . TYR A 1 265 ? 4.052 19.686 -19.132 1.00 86.19 265 TYR A O 1
ATOM 2095 N N . GLY A 1 266 ? 1.818 19.829 -18.919 1.00 88.50 266 GLY A N 1
ATOM 2096 C CA . GLY A 1 266 ? 1.564 20.515 -20.191 1.00 88.50 266 GLY A CA 1
ATOM 2097 C C . GLY A 1 266 ? 1.828 19.670 -21.441 1.00 88.50 266 GLY A C 1
ATOM 2098 O O . GLY A 1 266 ? 1.788 20.193 -22.549 1.00 88.50 266 GLY A O 1
ATOM 2099 N N . VAL A 1 267 ? 2.113 18.375 -21.285 1.00 90.25 267 VAL A N 1
ATOM 2100 C CA . VAL A 1 267 ? 2.460 17.450 -22.374 1.00 90.25 267 VAL A CA 1
ATOM 2101 C C . VAL A 1 267 ? 1.700 16.137 -22.220 1.00 90.25 267 VAL A C 1
ATOM 2103 O O . VAL A 1 267 ? 1.351 15.746 -21.111 1.00 90.25 267 VAL A O 1
ATOM 2106 N N . GLU A 1 268 ? 1.462 15.417 -23.315 1.00 85.69 268 GLU A N 1
ATOM 2107 C CA . GLU A 1 268 ? 0.688 14.165 -23.276 1.00 85.69 268 GLU A CA 1
ATOM 2108 C C . GLU A 1 268 ? 1.463 12.984 -22.676 1.00 85.69 268 GLU A C 1
ATOM 2110 O O . GLU A 1 268 ? 0.872 11.995 -22.235 1.00 85.69 268 GLU A O 1
ATOM 2115 N N . SER A 1 269 ? 2.793 13.076 -22.660 1.00 85.19 269 SER A N 1
ATOM 2116 C CA . SER A 1 269 ? 3.678 12.047 -22.126 1.00 85.19 269 SER A CA 1
ATOM 2117 C C . SER A 1 269 ? 4.758 12.663 -21.237 1.00 85.19 269 SER A C 1
ATOM 2119 O O . SER A 1 269 ? 5.412 13.616 -21.663 1.00 85.19 269 SER A O 1
ATOM 2121 N N . PRO A 1 270 ? 5.044 12.086 -20.050 1.00 81.62 270 PRO A N 1
ATOM 2122 C CA . PRO A 1 270 ? 6.098 12.577 -19.160 1.00 81.62 270 PRO A CA 1
ATOM 2123 C C . PRO A 1 270 ? 7.458 12.738 -19.851 1.00 81.62 270 PRO A C 1
ATOM 2125 O O . PRO A 1 270 ? 8.211 13.654 -19.542 1.00 81.62 270 PRO A O 1
ATOM 2128 N N . GLY A 1 271 ? 7.767 11.865 -20.817 1.00 83.88 271 GLY A N 1
ATOM 2129 C CA . GLY A 1 271 ? 9.035 11.894 -21.548 1.00 83.88 271 GLY A CA 1
ATOM 2130 C C . GLY A 1 271 ? 9.209 13.094 -22.486 1.00 83.88 271 GLY A C 1
ATOM 2131 O O . GLY A 1 271 ? 10.335 13.357 -22.894 1.00 83.88 271 GLY A O 1
ATOM 2132 N N . GLN A 1 272 ? 8.127 13.807 -22.816 1.00 84.94 272 GLN A N 1
ATOM 2133 C CA . GLN A 1 272 ? 8.149 15.033 -23.623 1.00 84.94 272 GLN A CA 1
ATOM 2134 C C . GLN A 1 272 ? 8.353 16.292 -22.767 1.00 84.94 272 GLN A C 1
ATOM 2136 O O . GLN A 1 272 ? 8.650 17.355 -23.304 1.00 84.94 272 GLN A O 1
ATOM 2141 N N . SER A 1 273 ? 8.190 16.196 -21.442 1.00 88.81 273 SER A N 1
ATOM 2142 C CA . SER A 1 273 ? 8.329 17.343 -20.545 1.00 88.81 273 SER A CA 1
ATOM 2143 C C . SER A 1 273 ? 9.801 17.725 -20.408 1.00 88.81 273 SER A C 1
ATOM 2145 O O . SER A 1 273 ? 10.615 16.916 -19.955 1.00 88.81 273 SER A O 1
ATOM 2147 N N . ALA A 1 274 ? 10.138 18.970 -20.752 1.00 86.12 274 ALA A N 1
ATOM 2148 C CA . ALA A 1 274 ? 11.503 19.485 -20.650 1.00 86.12 274 ALA A CA 1
ATOM 2149 C C . ALA A 1 274 ? 12.067 19.368 -19.221 1.00 86.12 274 ALA A C 1
ATOM 2151 O O . ALA A 1 274 ? 13.211 18.957 -19.046 1.00 86.12 274 ALA A O 1
ATOM 2152 N N . ASP A 1 275 ? 11.245 19.633 -18.199 1.00 87.19 275 ASP A N 1
ATOM 2153 C CA . ASP A 1 275 ? 11.628 19.489 -16.787 1.00 87.19 275 ASP A CA 1
ATOM 2154 C C . ASP A 1 275 ? 11.977 18.034 -16.430 1.00 87.19 275 ASP A C 1
ATOM 2156 O O . ASP A 1 275 ? 13.001 17.762 -15.800 1.00 87.19 275 ASP A O 1
ATOM 2160 N N . MET A 1 276 ? 11.173 17.065 -16.882 1.00 85.75 276 MET A N 1
ATOM 2161 C CA . MET A 1 276 ? 11.470 15.648 -16.649 1.00 85.75 276 MET A CA 1
ATOM 2162 C C . MET A 1 276 ? 12.727 15.185 -17.384 1.00 85.75 276 MET A C 1
ATOM 2164 O O . MET A 1 276 ? 13.513 14.413 -16.829 1.00 85.75 276 MET A O 1
ATOM 2168 N N . VAL A 1 277 ? 12.935 15.653 -18.617 1.00 85.56 277 VAL A N 1
ATOM 2169 C CA . VAL A 1 277 ? 14.142 15.355 -19.398 1.00 85.56 277 VAL A CA 1
ATOM 2170 C C . VAL A 1 277 ? 15.380 15.928 -18.708 1.00 85.56 277 VAL A C 1
ATOM 2172 O O . VAL A 1 277 ? 16.354 15.196 -18.527 1.00 85.56 277 VAL A O 1
ATOM 2175 N N . ALA A 1 278 ? 15.322 17.175 -18.236 1.00 87.38 278 ALA A N 1
ATOM 2176 C CA . ALA A 1 278 ? 16.410 17.813 -17.499 1.00 87.38 278 ALA A CA 1
ATOM 2177 C C . ALA A 1 278 ? 16.725 17.074 -16.189 1.00 87.38 278 ALA A C 1
ATOM 2179 O O . ALA A 1 278 ? 17.883 16.760 -15.917 1.00 87.38 278 ALA A O 1
ATOM 2180 N N . LYS A 1 279 ? 15.703 16.697 -15.407 1.00 89.12 279 LYS A N 1
ATOM 2181 C CA . LYS A 1 279 ? 15.876 15.904 -14.173 1.00 89.12 279 LYS A CA 1
ATOM 2182 C C . LYS A 1 279 ? 16.497 14.537 -14.437 1.00 89.12 279 LYS A C 1
ATOM 2184 O O . LYS A 1 279 ? 17.360 14.091 -13.674 1.00 89.12 279 LYS A O 1
ATOM 2189 N N . ARG A 1 280 ? 16.074 13.865 -15.512 1.00 88.19 280 ARG A N 1
ATOM 2190 C CA . ARG A 1 280 ? 16.672 12.599 -15.950 1.00 88.19 280 ARG A CA 1
ATOM 2191 C C . ARG A 1 280 ? 18.148 12.800 -16.287 1.00 88.19 280 ARG A C 1
ATOM 2193 O O . ARG A 1 280 ? 18.970 12.074 -15.740 1.00 88.19 280 ARG A O 1
ATOM 2200 N N . SER A 1 281 ? 18.465 13.789 -17.124 1.00 84.81 281 SER A N 1
ATOM 2201 C CA . SER A 1 281 ? 19.834 14.116 -17.543 1.00 84.81 281 SER A CA 1
ATOM 2202 C C . SER A 1 281 ? 20.730 14.427 -16.337 1.00 84.81 281 SER A C 1
ATOM 2204 O O . SER A 1 281 ? 21.743 13.761 -16.142 1.00 84.81 281 SER A O 1
ATOM 2206 N N . ALA A 1 282 ? 20.291 15.298 -15.420 1.00 89.12 282 ALA A N 1
ATOM 2207 C CA . ALA A 1 282 ? 21.020 15.619 -14.190 1.00 89.12 282 ALA A CA 1
ATOM 2208 C C . ALA A 1 282 ? 21.271 14.389 -13.298 1.00 89.12 282 ALA A C 1
ATOM 2210 O O . ALA A 1 282 ? 22.358 14.225 -12.748 1.00 89.12 282 ALA A O 1
ATOM 2211 N N . THR A 1 283 ? 20.285 13.492 -13.175 1.00 87.62 283 THR A N 1
ATOM 2212 C CA . THR A 1 283 ? 20.439 12.252 -12.396 1.00 87.62 283 THR A CA 1
ATOM 2213 C C . THR A 1 283 ? 21.446 11.302 -13.041 1.00 87.62 283 THR A C 1
ATOM 2215 O O . THR A 1 283 ? 22.241 10.685 -12.331 1.00 87.62 283 THR A O 1
ATOM 2218 N N . MET A 1 284 ? 21.408 11.162 -14.369 1.00 84.75 284 MET A N 1
ATOM 2219 C CA . MET A 1 284 ? 22.355 10.318 -15.100 1.00 84.75 284 MET A CA 1
ATOM 2220 C C . MET A 1 284 ? 23.771 10.893 -15.014 1.00 84.75 284 MET A C 1
ATOM 2222 O O . MET A 1 284 ? 24.682 10.162 -14.640 1.00 84.75 284 MET A O 1
ATOM 2226 N N . MET A 1 285 ? 23.936 12.205 -15.200 1.00 84.50 285 MET A N 1
ATOM 2227 C CA . MET A 1 285 ? 25.215 12.895 -15.014 1.00 84.50 285 MET A CA 1
ATOM 2228 C C . MET A 1 285 ? 25.762 12.720 -13.592 1.00 84.50 285 MET A C 1
ATOM 2230 O O . MET A 1 285 ? 26.923 12.367 -13.424 1.00 84.50 285 MET A O 1
ATOM 2234 N N . ALA A 1 286 ? 24.933 12.883 -12.556 1.00 84.62 286 ALA A N 1
ATOM 2235 C CA . ALA A 1 286 ? 25.374 12.735 -11.168 1.00 84.62 286 ALA A CA 1
ATOM 2236 C C . ALA A 1 286 ? 25.793 11.299 -10.804 1.00 84.62 286 ALA A C 1
ATOM 2238 O O . ALA A 1 286 ? 26.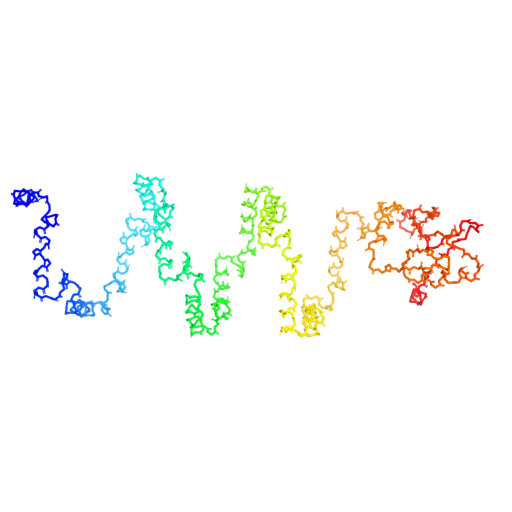670 11.107 -9.967 1.00 84.62 286 ALA A O 1
ATOM 2239 N N . ARG A 1 287 ? 25.151 10.280 -11.391 1.00 80.75 287 ARG A N 1
ATOM 2240 C CA . ARG A 1 287 ? 25.431 8.865 -11.084 1.00 80.75 287 ARG A CA 1
ATOM 2241 C C . ARG A 1 287 ? 26.502 8.246 -11.970 1.00 80.75 287 ARG A C 1
ATOM 2243 O O . ARG A 1 287 ? 27.211 7.353 -11.520 1.00 80.75 287 ARG A O 1
ATOM 2250 N N . TYR A 1 288 ? 26.553 8.664 -13.228 1.00 77.56 288 TYR A N 1
ATOM 2251 C CA . TYR A 1 288 ? 27.286 7.984 -14.292 1.00 77.56 288 TYR A CA 1
ATOM 2252 C C . TYR A 1 288 ? 28.202 8.922 -15.086 1.00 77.56 288 TYR A C 1
ATOM 2254 O O . TYR A 1 288 ? 28.941 8.445 -15.938 1.00 77.56 288 TYR A O 1
ATOM 2262 N N . GLY A 1 289 ? 28.159 10.238 -14.851 1.00 79.50 289 GLY A N 1
ATOM 2263 C CA . GLY A 1 289 ? 28.970 11.223 -15.579 1.00 79.50 289 GLY A CA 1
ATOM 2264 C C . GLY A 1 289 ? 28.574 11.422 -17.046 1.00 79.50 289 GLY A C 1
ATOM 2265 O O . GLY A 1 289 ? 29.228 12.185 -17.750 1.00 79.50 289 GLY A O 1
ATOM 2266 N N . VAL A 1 290 ? 27.517 10.749 -17.509 1.00 77.38 290 VAL A N 1
ATOM 2267 C CA . VAL A 1 290 ? 27.018 10.792 -18.887 1.00 77.38 290 VAL A CA 1
ATOM 2268 C C . VAL A 1 290 ? 25.505 10.980 -18.900 1.00 77.38 290 VAL A C 1
ATOM 2270 O O . VAL A 1 290 ? 24.809 10.564 -17.972 1.00 77.38 290 VAL A O 1
ATOM 2273 N N . GLU A 1 291 ? 24.978 11.583 -19.963 1.00 76.06 291 GLU A N 1
ATOM 2274 C CA . GLU A 1 291 ? 23.544 11.856 -20.090 1.00 76.06 291 GLU A CA 1
ATOM 2275 C C . GLU A 1 291 ? 22.734 10.575 -20.337 1.00 76.06 291 GLU A C 1
ATOM 2277 O O . GLU A 1 291 ? 21.618 10.417 -19.831 1.00 76.06 291 GLU A O 1
ATOM 2282 N N . TYR A 1 292 ? 23.311 9.633 -21.083 1.00 78.44 292 TYR A N 1
ATOM 2283 C CA . TYR A 1 292 ? 22.702 8.342 -21.371 1.00 78.44 292 TYR A CA 1
ATOM 2284 C C . TYR A 1 292 ? 23.637 7.209 -20.943 1.00 78.44 292 TYR A C 1
ATOM 2286 O O . TYR A 1 292 ? 24.782 7.182 -21.387 1.00 78.44 292 TYR A O 1
ATOM 2294 N N . PRO A 1 293 ? 23.167 6.206 -20.172 1.00 73.25 293 PRO A N 1
ATOM 2295 C CA . PRO A 1 293 ? 24.013 5.096 -19.721 1.00 73.25 293 PRO A CA 1
ATOM 2296 C C . PRO A 1 293 ? 24.723 4.341 -20.850 1.00 73.25 293 PRO A C 1
ATOM 2298 O O . PRO A 1 293 ? 25.816 3.830 -20.641 1.00 73.25 293 PRO A O 1
ATOM 2301 N N . VAL A 1 294 ? 24.141 4.315 -22.054 1.00 72.50 294 VAL A N 1
ATOM 2302 C CA . VAL A 1 294 ? 24.751 3.710 -23.252 1.00 72.50 294 VAL A CA 1
ATOM 2303 C C . VAL A 1 294 ? 26.040 4.407 -23.713 1.00 72.50 294 VAL A C 1
ATOM 2305 O O . VAL A 1 294 ? 26.748 3.863 -24.549 1.00 72.50 294 VAL A O 1
ATOM 2308 N N . GLN A 1 295 ? 26.349 5.596 -23.187 1.00 72.38 295 GLN A N 1
ATOM 2309 C CA . GLN A 1 295 ? 27.594 6.330 -23.444 1.00 72.38 295 GLN A CA 1
ATOM 2310 C C . GLN A 1 295 ? 28.744 5.886 -22.522 1.00 72.38 295 GLN A C 1
ATOM 2312 O O . GLN A 1 295 ? 29.889 6.265 -22.752 1.00 72.38 295 GLN A O 1
ATOM 2317 N N . LEU A 1 296 ? 28.467 5.095 -21.475 1.00 72.38 296 LEU A N 1
ATOM 2318 C CA . LEU A 1 296 ? 29.499 4.602 -20.563 1.00 72.38 296 LEU A CA 1
ATOM 2319 C C . LEU A 1 296 ? 30.521 3.718 -21.285 1.00 72.38 296 LEU A C 1
ATOM 2321 O O . LEU A 1 296 ? 30.186 2.965 -22.198 1.00 72.38 296 LEU A O 1
ATOM 2325 N N . GLU A 1 297 ? 31.756 3.720 -20.782 1.00 67.88 297 GLU A N 1
ATOM 2326 C CA . GLU A 1 297 ? 32.840 2.854 -21.263 1.00 67.88 297 GLU A CA 1
ATOM 2327 C C . GLU A 1 297 ? 32.468 1.374 -21.295 1.00 67.88 297 GLU A C 1
ATOM 2329 O O . GLU A 1 297 ? 32.809 0.661 -22.235 1.00 67.88 297 GLU A O 1
ATOM 2334 N N . ALA A 1 298 ? 31.676 0.932 -20.317 1.00 67.00 298 ALA A N 1
ATOM 2335 C CA . ALA A 1 298 ? 31.162 -0.427 -20.256 1.00 67.00 298 ALA A CA 1
ATOM 2336 C C . ALA A 1 298 ? 30.377 -0.832 -21.519 1.00 67.00 298 ALA A C 1
ATOM 2338 O O . ALA A 1 298 ? 30.403 -1.997 -21.890 1.00 67.00 298 ALA A O 1
ATOM 2339 N N . PHE A 1 299 ? 29.720 0.098 -22.219 1.00 66.06 299 PHE A N 1
ATOM 2340 C CA . PHE A 1 299 ? 29.011 -0.196 -23.471 1.00 66.06 299 PHE A CA 1
ATOM 2341 C C . PHE A 1 299 ? 29.918 -0.198 -24.712 1.00 66.06 299 PHE A C 1
ATOM 2343 O O . PHE A 1 299 ? 29.461 -0.572 -25.790 1.00 66.06 299 PHE A O 1
ATOM 2350 N N . ARG A 1 300 ? 31.207 0.150 -24.570 1.00 66.75 300 ARG A N 1
ATOM 2351 C CA . ARG A 1 300 ? 32.240 -0.103 -25.590 1.00 66.75 300 ARG A CA 1
ATOM 2352 C C . ARG A 1 300 ? 32.687 -1.569 -25.583 1.00 66.75 300 ARG A C 1
ATOM 2354 O O . ARG A 1 300 ? 33.206 -2.042 -26.590 1.00 66.75 300 ARG A O 1
ATOM 2361 N N . ASN A 1 301 ? 32.468 -2.287 -24.473 1.00 70.31 301 ASN A N 1
ATOM 2362 C CA . ASN A 1 301 ? 32.711 -3.724 -24.387 1.00 70.31 301 ASN A CA 1
ATOM 2363 C C . ASN A 1 301 ? 31.694 -4.472 -25.278 1.00 70.31 301 ASN A C 1
ATOM 2365 O O . ASN A 1 301 ? 30.483 -4.366 -25.035 1.00 70.31 301 ASN A O 1
ATOM 2369 N N . PRO A 1 302 ? 32.157 -5.252 -26.271 1.00 68.19 302 PRO A N 1
ATOM 2370 C CA . PRO A 1 302 ? 31.276 -5.958 -27.194 1.00 68.19 302 PRO A CA 1
ATOM 2371 C C . PRO A 1 302 ? 30.312 -6.935 -26.525 1.00 68.19 302 PRO A C 1
ATOM 2373 O O . PRO A 1 302 ? 29.175 -7.046 -26.966 1.00 68.19 302 PRO A O 1
ATOM 2376 N N . GLU A 1 303 ? 30.708 -7.596 -25.436 1.00 72.69 303 GLU A N 1
ATOM 2377 C CA . GLU A 1 303 ? 29.845 -8.542 -24.718 1.00 72.69 303 GLU A CA 1
ATOM 2378 C C . GLU A 1 303 ? 28.691 -7.833 -24.001 1.00 72.69 303 GLU A C 1
ATOM 2380 O O . GLU A 1 303 ? 27.554 -8.310 -23.984 1.00 72.69 303 GLU A O 1
ATOM 2385 N N . ILE A 1 304 ? 28.961 -6.657 -23.425 1.00 70.94 304 ILE A N 1
ATOM 2386 C CA . ILE A 1 304 ? 27.942 -5.843 -22.753 1.00 70.94 304 ILE A CA 1
ATOM 2387 C C . ILE A 1 304 ? 26.984 -5.248 -23.790 1.00 70.94 304 ILE A C 1
ATOM 2389 O O . ILE A 1 304 ? 25.768 -5.265 -23.573 1.00 70.94 304 ILE A O 1
ATOM 2393 N N . ALA A 1 305 ? 27.511 -4.780 -24.924 1.00 71.06 305 ALA A N 1
ATOM 2394 C CA . ALA A 1 305 ? 26.719 -4.278 -26.041 1.00 71.06 305 ALA A CA 1
ATOM 2395 C C . ALA A 1 305 ? 25.855 -5.378 -26.684 1.00 71.06 305 ALA A C 1
ATOM 2397 O O . ALA A 1 305 ? 24.687 -5.130 -26.991 1.00 71.06 305 ALA A O 1
ATOM 2398 N N . ASP A 1 306 ? 26.387 -6.593 -26.842 1.00 73.62 306 ASP A N 1
ATOM 2399 C CA . ASP A 1 306 ? 25.658 -7.744 -27.382 1.00 73.62 306 ASP A CA 1
ATOM 2400 C C . ASP A 1 306 ? 24.567 -8.221 -26.411 1.00 73.62 306 ASP A C 1
ATOM 2402 O O . ASP A 1 306 ? 23.416 -8.400 -26.803 1.00 73.62 306 ASP A O 1
ATOM 2406 N N . ARG A 1 307 ? 24.860 -8.307 -25.105 1.00 76.50 307 ARG A N 1
ATOM 2407 C CA . ARG A 1 307 ? 23.854 -8.627 -24.075 1.00 76.50 307 ARG A CA 1
ATOM 2408 C C . ARG A 1 307 ? 22.720 -7.598 -24.021 1.00 76.50 307 ARG A C 1
ATOM 2410 O O . ARG A 1 307 ? 21.555 -7.969 -23.869 1.00 76.50 307 ARG A O 1
ATOM 2417 N N . ALA A 1 308 ? 23.045 -6.312 -24.146 1.00 73.25 308 ALA A N 1
ATOM 2418 C CA . ALA A 1 308 ? 22.042 -5.252 -24.225 1.00 73.25 308 ALA A CA 1
ATOM 2419 C C . ALA A 1 308 ? 21.207 -5.364 -25.512 1.00 73.25 308 ALA A C 1
ATOM 2421 O O . ALA A 1 308 ? 19.993 -5.179 -25.472 1.00 73.25 308 ALA A O 1
ATOM 2422 N N . SER A 1 309 ? 21.835 -5.746 -26.628 1.00 72.25 309 SER A N 1
ATOM 2423 C CA . SER A 1 309 ? 21.156 -6.021 -27.896 1.00 72.25 309 SER A CA 1
ATOM 2424 C C . SER A 1 309 ? 20.166 -7.190 -27.762 1.00 72.25 309 SER A C 1
ATOM 2426 O O . SER A 1 309 ? 18.987 -7.053 -28.077 1.00 72.25 309 SER A O 1
ATOM 2428 N N . ARG A 1 310 ? 20.574 -8.321 -27.176 1.00 71.00 310 ARG A N 1
ATOM 2429 C CA . ARG A 1 310 ? 19.727 -9.523 -27.015 1.00 71.00 310 ARG A CA 1
ATOM 2430 C C . ARG A 1 310 ? 18.493 -9.347 -26.125 1.00 71.00 310 ARG A C 1
ATOM 2432 O O . ARG A 1 310 ? 17.623 -10.210 -26.124 1.00 71.00 310 ARG A O 1
ATOM 2439 N N . THR A 1 311 ? 18.406 -8.270 -25.350 1.00 68.12 311 THR A N 1
ATOM 2440 C CA . THR A 1 311 ? 17.232 -7.980 -24.507 1.00 68.12 311 THR A CA 1
ATOM 2441 C C . THR A 1 311 ? 16.348 -6.866 -25.077 1.00 68.12 311 THR A C 1
ATOM 2443 O O . THR A 1 311 ? 15.355 -6.485 -24.454 1.00 68.12 311 THR A O 1
ATOM 2446 N N . ALA A 1 312 ? 16.667 -6.352 -26.271 1.00 68.75 312 ALA A N 1
ATOM 2447 C CA . ALA A 1 312 ? 15.888 -5.312 -26.928 1.00 68.75 312 ALA A CA 1
ATOM 2448 C C . ALA A 1 312 ? 14.552 -5.847 -27.476 1.00 68.75 312 ALA A C 1
ATOM 2450 O O . ALA A 1 312 ? 14.455 -6.948 -28.011 1.00 68.75 312 ALA A O 1
ATOM 2451 N N . TYR A 1 313 ? 13.510 -5.019 -27.387 1.00 52.31 313 TYR A N 1
ATOM 2452 C CA . TYR A 1 313 ? 12.110 -5.390 -27.641 1.00 52.31 313 TYR A CA 1
ATOM 2453 C C . TYR A 1 313 ? 11.768 -5.719 -29.115 1.00 52.31 313 TYR A C 1
ATOM 2455 O O . TYR A 1 313 ? 10.634 -6.077 -29.411 1.00 52.31 313 TYR A O 1
ATOM 2463 N N . ALA A 1 314 ? 12.710 -5.597 -30.056 1.00 66.88 314 ALA A N 1
ATOM 2464 C CA . ALA A 1 314 ? 12.445 -5.671 -31.499 1.00 66.88 314 ALA A CA 1
ATOM 2465 C C . ALA A 1 314 ? 13.361 -6.652 -32.256 1.00 66.88 314 ALA A C 1
ATOM 2467 O O . ALA A 1 314 ? 13.685 -6.422 -33.423 1.00 66.88 314 ALA A O 1
ATOM 2468 N N . LEU A 1 315 ? 13.795 -7.728 -31.597 1.00 76.44 315 LEU A N 1
ATOM 2469 C CA . LEU A 1 315 ? 14.554 -8.797 -32.248 1.00 76.44 315 LEU A CA 1
ATOM 2470 C C . LEU A 1 315 ? 13.681 -9.520 -33.281 1.00 76.44 315 LEU A C 1
ATOM 2472 O O . LEU A 1 315 ? 12.526 -9.856 -33.020 1.00 76.44 315 LEU A O 1
ATOM 2476 N N . LYS A 1 316 ? 14.250 -9.760 -34.459 1.00 82.19 316 LYS A N 1
ATOM 2477 C CA . LYS A 1 316 ? 13.650 -10.514 -35.557 1.00 82.19 316 LYS A CA 1
ATOM 2478 C C . LYS A 1 316 ? 14.515 -11.731 -35.837 1.00 82.19 316 LYS A C 1
ATOM 2480 O O . LYS A 1 316 ? 15.735 -11.617 -35.924 1.00 82.19 316 LYS A O 1
ATOM 2485 N N . HIS A 1 317 ? 13.871 -12.876 -35.995 1.00 86.12 317 HIS A N 1
ATOM 2486 C CA . HIS A 1 317 ? 14.526 -14.106 -36.410 1.00 86.12 317 HIS A CA 1
ATOM 2487 C C . HIS A 1 317 ? 14.549 -14.163 -37.938 1.00 86.12 317 HIS A C 1
ATOM 2489 O O . HIS A 1 317 ? 13.505 -14.014 -38.578 1.00 86.12 317 HIS A O 1
ATOM 2495 N N . TYR A 1 318 ? 15.734 -14.328 -38.517 1.00 86.50 318 TYR A N 1
ATOM 2496 C CA . TYR A 1 318 ? 15.926 -14.498 -39.950 1.00 86.50 318 TYR A CA 1
ATOM 2497 C C . TYR A 1 318 ? 16.421 -15.911 -40.228 1.00 86.50 318 TYR A C 1
ATOM 2499 O O . TYR A 1 318 ? 17.484 -16.302 -39.744 1.00 86.50 318 TYR A O 1
ATOM 2507 N N . LYS A 1 319 ? 15.651 -16.663 -41.017 1.00 89.12 319 LYS A N 1
ATOM 2508 C CA . LYS A 1 319 ? 15.972 -18.036 -41.395 1.00 89.12 319 LYS A CA 1
ATOM 2509 C C . LYS A 1 319 ? 16.562 -18.064 -42.799 1.00 89.12 319 LYS A C 1
ATOM 2511 O O . LYS A 1 319 ? 15.892 -17.690 -43.761 1.00 89.12 319 LYS A O 1
ATOM 2516 N N . PHE A 1 320 ? 17.795 -18.540 -42.909 1.00 87.31 320 PHE A N 1
ATOM 2517 C CA . PHE A 1 320 ? 18.461 -18.753 -44.185 1.00 87.31 320 PHE A CA 1
ATOM 2518 C C . PHE A 1 320 ? 17.825 -19.917 -44.960 1.00 87.31 320 PHE A C 1
ATOM 2520 O O . PHE A 1 320 ? 17.265 -20.835 -44.351 1.00 87.31 320 PHE A O 1
ATOM 2527 N N . PRO A 1 321 ? 17.970 -19.957 -46.299 1.00 85.25 321 PRO A N 1
ATOM 2528 C CA . PRO A 1 321 ? 17.555 -21.111 -47.100 1.00 85.25 321 PRO A CA 1
ATOM 2529 C C . PRO A 1 321 ? 18.232 -22.425 -46.684 1.00 85.25 321 PRO A C 1
ATOM 2531 O O . PRO A 1 321 ? 17.640 -23.488 -46.843 1.00 85.25 321 PRO A O 1
ATOM 2534 N N . SER A 1 322 ? 19.440 -22.353 -46.108 1.00 83.44 322 SER A N 1
ATOM 2535 C CA . SER A 1 322 ? 20.169 -23.493 -45.532 1.00 83.44 322 SER A CA 1
ATOM 2536 C C . SER A 1 322 ? 19.520 -24.067 -44.265 1.00 83.44 322 SER A C 1
ATOM 2538 O O . SER A 1 322 ? 19.882 -25.155 -43.830 1.00 83.44 322 SER A O 1
ATOM 2540 N N . GLY A 1 323 ? 18.553 -23.360 -43.670 1.00 82.75 323 GLY A N 1
ATOM 2541 C CA . GLY A 1 323 ? 17.857 -23.755 -42.446 1.00 82.75 323 GLY A CA 1
ATOM 2542 C C . GLY A 1 323 ? 18.424 -23.139 -41.167 1.00 82.75 323 GLY A C 1
ATOM 2543 O O . GLY A 1 323 ? 17.733 -23.173 -40.149 1.00 82.75 323 GLY A O 1
ATOM 2544 N N . GLU A 1 324 ? 19.615 -22.540 -41.223 1.00 86.50 324 GLU A N 1
ATOM 2545 C CA . GLU A 1 324 ? 20.214 -21.813 -40.101 1.00 86.50 324 GLU A CA 1
ATOM 2546 C C . GLU A 1 324 ? 19.453 -20.516 -39.801 1.00 86.50 324 GLU A C 1
ATOM 2548 O O . GLU A 1 324 ? 18.869 -19.896 -40.692 1.00 86.50 324 GLU A O 1
ATOM 2553 N N . GLU A 1 325 ? 19.450 -20.097 -38.537 1.00 87.19 325 GLU A N 1
ATOM 2554 C CA . GLU A 1 325 ? 18.718 -18.916 -38.082 1.00 87.19 325 GLU A CA 1
ATOM 2555 C C . GLU A 1 325 ? 19.650 -17.951 -37.353 1.00 87.19 325 GLU A C 1
ATOM 2557 O O . GLU A 1 325 ? 20.433 -18.352 -36.491 1.00 87.19 325 GLU A O 1
ATOM 2562 N N . ILE A 1 326 ? 19.535 -16.666 -37.681 1.00 86.31 326 ILE A N 1
ATOM 2563 C CA . ILE A 1 326 ? 20.222 -15.583 -36.977 1.00 86.31 326 ILE A CA 1
ATOM 2564 C C . ILE A 1 326 ? 19.217 -14.571 -36.444 1.00 86.31 326 ILE A C 1
ATOM 2566 O O . ILE A 1 326 ? 18.116 -14.407 -36.973 1.00 86.31 326 ILE A O 1
ATOM 2570 N N . VAL A 1 327 ? 19.613 -13.867 -35.389 1.00 83.25 327 VAL A N 1
ATOM 2571 C CA . VAL A 1 327 ? 18.790 -12.829 -34.770 1.00 83.25 327 VAL A CA 1
ATOM 2572 C C . VAL A 1 327 ? 19.314 -11.457 -35.182 1.00 83.25 327 VAL A C 1
ATOM 2574 O O . VAL A 1 327 ? 20.496 -11.165 -35.014 1.00 83.25 327 VAL A O 1
ATOM 2577 N N . VAL A 1 328 ? 18.429 -10.612 -35.708 1.00 83.75 328 VAL A N 1
ATOM 2578 C CA . VAL A 1 328 ? 18.730 -9.251 -36.185 1.00 83.75 328 VAL A CA 1
ATOM 2579 C C . VAL A 1 328 ? 17.724 -8.225 -35.644 1.00 83.75 328 VAL A C 1
ATOM 2581 O O . VAL A 1 328 ? 16.733 -8.601 -35.017 1.00 83.75 328 VAL A O 1
ATOM 2584 N N . GLN A 1 329 ? 17.964 -6.922 -35.826 1.00 76.00 329 GLN A N 1
ATOM 2585 C CA . GLN A 1 329 ? 17.172 -5.847 -35.209 1.00 76.00 329 GLN A CA 1
ATOM 2586 C C . GLN A 1 329 ? 16.887 -4.672 -36.139 1.00 76.00 329 GLN A C 1
ATOM 2588 O O . GLN A 1 329 ? 17.741 -3.812 -36.300 1.00 76.00 329 GLN A O 1
ATOM 2593 N N . GLY A 1 330 ? 15.652 -4.529 -36.619 1.00 80.88 330 GLY A N 1
ATOM 2594 C CA . GLY A 1 330 ? 15.314 -3.427 -37.523 1.00 80.88 330 GLY A CA 1
ATOM 2595 C C . GLY A 1 330 ? 15.024 -3.904 -38.940 1.00 80.88 330 GLY A C 1
ATOM 2596 O O . GLY A 1 330 ? 14.046 -4.632 -39.142 1.00 80.88 330 GLY A O 1
ATOM 2597 N N . TYR A 1 331 ? 15.777 -3.417 -39.925 1.00 84.44 331 TYR A N 1
ATOM 2598 C CA . TYR A 1 331 ? 15.503 -3.625 -41.361 1.00 84.44 331 TYR A CA 1
ATOM 2599 C C . TYR A 1 331 ? 16.519 -4.554 -42.043 1.00 84.44 331 TYR A C 1
ATOM 2601 O O . TYR A 1 331 ? 16.453 -4.772 -43.251 1.00 84.44 331 TYR A O 1
ATOM 2609 N N . GLU A 1 332 ? 17.409 -5.157 -41.267 1.00 86.00 332 GLU A N 1
ATOM 2610 C CA . GLU A 1 332 ? 18.465 -6.075 -41.699 1.00 86.00 332 GLU A CA 1
ATOM 2611 C C . GLU A 1 332 ? 17.921 -7.313 -42.415 1.00 86.00 332 GLU A C 1
ATOM 2613 O O . GLU A 1 332 ? 18.584 -7.731 -43.360 1.00 86.00 332 GLU A O 1
ATOM 2618 N N . PRO A 1 333 ? 16.724 -7.869 -42.103 1.00 88.75 333 PRO A N 1
ATOM 2619 C CA . PRO A 1 333 ? 16.163 -8.968 -42.891 1.00 88.75 333 PRO A CA 1
ATOM 2620 C C . PRO A 1 333 ? 16.112 -8.683 -44.400 1.00 88.75 333 PRO A C 1
ATOM 2622 O O . PRO A 1 333 ? 16.424 -9.557 -45.200 1.00 88.75 333 PRO A O 1
ATOM 2625 N N . PHE A 1 334 ? 15.808 -7.444 -44.802 1.00 89.00 334 PHE A N 1
ATOM 2626 C CA . PHE A 1 334 ? 15.778 -7.066 -46.219 1.00 89.00 334 PHE A CA 1
ATOM 2627 C C . PHE A 1 334 ? 17.177 -7.009 -46.844 1.00 89.00 334 PHE A C 1
ATOM 2629 O O . PHE A 1 334 ? 17.345 -7.312 -48.025 1.00 89.00 334 PHE A O 1
ATOM 2636 N N . ALA A 1 335 ? 18.183 -6.604 -46.063 1.00 88.88 335 ALA A N 1
ATOM 2637 C CA . ALA A 1 335 ? 19.572 -6.621 -46.502 1.00 88.88 335 ALA A CA 1
ATOM 2638 C C . ALA A 1 335 ? 20.076 -8.065 -46.635 1.00 88.88 335 ALA A C 1
ATOM 2640 O O . ALA A 1 335 ? 20.695 -8.397 -47.642 1.00 88.88 335 ALA A O 1
ATOM 2641 N N . LEU A 1 336 ? 19.741 -8.931 -45.676 1.00 89.56 336 LEU A N 1
ATOM 2642 C CA . LEU A 1 336 ? 20.071 -10.354 -45.708 1.00 89.56 336 LEU A CA 1
ATOM 2643 C C . LEU A 1 336 ? 19.438 -11.059 -46.910 1.00 89.56 336 LEU A C 1
ATOM 2645 O O . LEU A 1 336 ? 20.149 -11.759 -47.619 1.00 89.56 336 LEU A O 1
ATOM 2649 N N . ASP A 1 337 ? 18.168 -10.790 -47.232 1.00 90.62 337 ASP A N 1
ATOM 2650 C CA . ASP A 1 337 ? 17.527 -11.327 -48.444 1.00 90.62 337 ASP A CA 1
ATOM 2651 C C . ASP A 1 337 ? 18.293 -10.968 -49.722 1.00 90.62 337 ASP A C 1
ATOM 2653 O O . ASP A 1 337 ? 18.394 -11.773 -50.650 1.00 90.62 337 ASP A O 1
ATOM 2657 N N . LYS A 1 338 ? 18.842 -9.751 -49.789 1.00 91.00 338 LYS A N 1
ATOM 2658 C CA . LYS A 1 338 ? 19.660 -9.325 -50.926 1.00 91.00 338 LYS A CA 1
ATOM 2659 C C . LYS A 1 338 ? 20.995 -10.072 -50.963 1.00 91.00 338 LYS A C 1
ATOM 2661 O O . LYS A 1 338 ? 21.383 -10.528 -52.032 1.00 91.00 338 LYS A O 1
ATOM 2666 N N . LEU A 1 339 ? 21.653 -10.243 -49.818 1.00 90.69 339 LEU A N 1
ATOM 2667 C CA . LEU A 1 339 ? 22.922 -10.973 -49.715 1.00 90.69 339 LEU A CA 1
ATOM 2668 C C . LEU A 1 339 ? 22.764 -12.464 -50.036 1.00 90.69 339 LEU A C 1
ATOM 2670 O O . LEU A 1 339 ? 23.595 -13.032 -50.737 1.00 90.69 339 LEU A O 1
ATOM 2674 N N . VAL A 1 340 ? 21.655 -13.075 -49.617 1.00 90.25 340 VAL A N 1
ATOM 2675 C CA . VAL A 1 340 ? 21.307 -14.457 -49.972 1.00 90.25 340 VAL A CA 1
ATOM 2676 C C . VAL A 1 340 ? 21.116 -14.602 -51.485 1.00 90.25 340 VAL A C 1
ATOM 2678 O O . VAL A 1 340 ? 21.595 -15.568 -52.073 1.00 90.25 340 VAL A O 1
ATOM 2681 N N . ARG A 1 341 ? 20.483 -13.626 -52.157 1.00 89.69 341 ARG A N 1
ATOM 2682 C CA . ARG A 1 341 ? 20.388 -13.605 -53.633 1.00 89.69 341 ARG A CA 1
ATOM 2683 C C . ARG A 1 341 ? 21.737 -13.387 -54.323 1.00 89.69 341 ARG A C 1
ATOM 2685 O O . ARG A 1 341 ? 21.903 -13.837 -55.450 1.00 89.69 341 ARG A O 1
ATOM 2692 N N . GLU A 1 342 ? 22.679 -12.714 -53.664 1.00 87.62 342 GLU A N 1
ATOM 2693 C CA . GLU A 1 342 ? 24.074 -12.570 -54.112 1.00 87.62 342 GLU A CA 1
ATOM 2694 C C . GLU A 1 342 ? 24.894 -13.866 -53.901 1.00 87.62 342 GLU A C 1
ATOM 2696 O O . GLU A 1 342 ? 26.052 -13.923 -54.305 1.00 87.62 342 GLU A O 1
ATOM 2701 N N . GLY A 1 343 ? 24.297 -14.919 -53.324 1.00 86.19 343 GLY A N 1
ATOM 2702 C CA . GLY A 1 343 ? 24.917 -16.234 -53.139 1.00 86.19 343 GLY A CA 1
ATOM 2703 C C . GLY A 1 343 ? 25.641 -16.420 -51.804 1.00 86.19 343 GLY A C 1
ATOM 2704 O O . GLY A 1 343 ? 26.357 -17.404 -51.651 1.00 86.19 343 GLY A O 1
ATOM 2705 N N . LEU A 1 344 ? 25.472 -15.501 -50.847 1.00 87.31 344 LEU A N 1
ATOM 2706 C CA . LEU A 1 344 ? 26.103 -15.589 -49.528 1.00 87.31 344 LEU A CA 1
ATOM 2707 C C . LEU A 1 344 ? 25.268 -16.431 -48.560 1.00 87.31 344 LEU A C 1
ATOM 2709 O O . LEU A 1 344 ? 24.051 -16.251 -48.443 1.00 87.31 344 LEU A O 1
ATOM 2713 N N . GLY A 1 345 ? 25.942 -17.337 -47.856 1.00 85.44 345 GLY A N 1
ATOM 2714 C CA . GLY A 1 345 ? 25.351 -18.175 -46.823 1.00 85.44 345 GLY A CA 1
ATOM 2715 C C . GLY A 1 345 ? 25.465 -17.569 -45.426 1.00 85.44 345 GLY A C 1
ATOM 2716 O O . GLY A 1 345 ? 26.065 -16.519 -45.201 1.00 85.44 345 GLY A O 1
ATOM 2717 N N . SER A 1 346 ? 24.908 -18.279 -44.451 1.00 84.81 346 SER A N 1
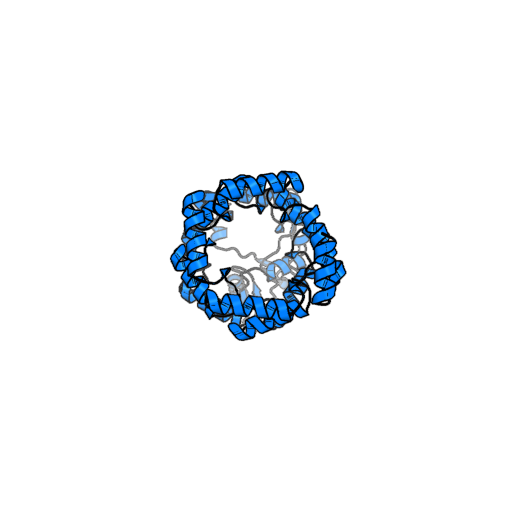ATOM 2718 C CA . SER A 1 346 ? 25.013 -17.950 -43.027 1.00 84.81 346 SER A CA 1
ATOM 2719 C C . SER A 1 346 ? 26.451 -17.978 -42.502 1.00 84.81 346 SER A C 1
ATOM 2721 O O . SER A 1 346 ? 26.802 -17.157 -41.661 1.00 84.81 346 SER A O 1
ATOM 2723 N N . SER A 1 347 ? 27.303 -18.862 -43.031 1.00 85.44 347 SER A N 1
ATOM 2724 C CA . SER A 1 347 ? 28.727 -18.951 -42.678 1.00 85.44 347 SER A CA 1
ATOM 2725 C C . SER A 1 347 ? 29.548 -17.734 -43.111 1.00 85.44 347 SER A C 1
ATOM 2727 O O . SER A 1 347 ? 30.604 -17.474 -42.538 1.00 85.44 347 SER A O 1
ATOM 2729 N N . ASP A 1 348 ? 29.070 -16.987 -44.108 1.00 86.75 348 ASP A N 1
ATOM 2730 C CA . ASP A 1 348 ? 29.785 -15.846 -44.686 1.00 86.75 348 ASP A CA 1
ATOM 2731 C C . ASP A 1 348 ? 29.421 -14.519 -44.006 1.00 86.75 348 ASP A C 1
ATOM 2733 O O . ASP A 1 348 ? 30.055 -13.493 -44.262 1.00 86.75 348 ASP A O 1
ATOM 2737 N N . ILE A 1 349 ? 28.387 -14.522 -43.158 1.00 88.94 349 ILE A N 1
ATOM 2738 C CA . ILE A 1 349 ? 27.747 -13.325 -42.617 1.00 88.94 349 ILE A CA 1
ATOM 2739 C C . ILE A 1 349 ? 27.897 -13.279 -41.096 1.00 88.94 349 ILE A C 1
ATOM 2741 O O . ILE A 1 349 ? 27.472 -14.172 -40.369 1.00 88.94 349 ILE A O 1
ATOM 2745 N N . VAL A 1 350 ? 28.431 -12.167 -40.601 1.00 86.69 350 VAL A N 1
ATOM 2746 C CA . VAL A 1 350 ? 28.608 -11.888 -39.177 1.00 86.69 350 VAL A CA 1
ATOM 2747 C C . VAL A 1 350 ? 27.733 -10.705 -38.772 1.00 86.69 350 VAL A C 1
ATOM 2749 O O . VAL A 1 350 ? 27.895 -9.599 -39.281 1.00 86.69 350 VAL A O 1
ATOM 2752 N N . THR A 1 351 ? 26.824 -10.927 -37.822 1.00 84.00 351 THR A N 1
ATOM 2753 C CA . THR A 1 351 ? 25.945 -9.884 -37.249 1.00 84.00 351 THR A CA 1
ATOM 2754 C C . THR A 1 351 ? 26.167 -9.660 -35.750 1.00 84.00 351 THR A C 1
ATOM 2756 O O . THR A 1 351 ? 25.666 -8.696 -35.173 1.00 84.00 351 THR A O 1
ATOM 2759 N N . ALA A 1 352 ? 26.921 -10.543 -35.089 1.00 82.06 352 ALA A N 1
ATOM 2760 C CA . ALA A 1 352 ? 27.209 -10.429 -33.665 1.00 82.06 352 ALA A CA 1
ATOM 2761 C C . ALA A 1 352 ? 28.200 -9.289 -33.402 1.00 82.06 352 ALA A C 1
ATOM 2763 O O . ALA A 1 352 ? 29.300 -9.269 -33.957 1.00 82.06 352 ALA A O 1
ATOM 2764 N N . ARG A 1 353 ? 27.857 -8.379 -32.483 1.00 80.25 353 ARG A N 1
ATOM 2765 C CA . ARG A 1 353 ? 28.682 -7.195 -32.168 1.00 80.25 353 ARG A CA 1
ATOM 2766 C C . ARG A 1 353 ? 30.064 -7.534 -31.601 1.00 80.25 353 ARG A C 1
ATOM 2768 O O . ARG A 1 353 ? 30.958 -6.695 -31.644 1.00 80.25 353 ARG A O 1
ATOM 2775 N N . SER A 1 354 ? 30.235 -8.743 -31.072 1.00 80.25 354 SER A N 1
ATOM 2776 C CA . SER A 1 354 ? 31.514 -9.285 -30.601 1.00 80.25 354 SER A CA 1
ATOM 2777 C C . SER A 1 354 ? 32.439 -9.773 -31.713 1.00 80.25 354 SER A C 1
ATOM 2779 O O . SER A 1 354 ? 33.632 -9.907 -31.469 1.00 80.25 354 SER A O 1
ATOM 2781 N N . LEU A 1 355 ? 31.907 -10.035 -32.908 1.00 82.75 355 LEU A N 1
ATOM 2782 C CA . LEU A 1 355 ? 32.639 -10.638 -34.024 1.00 82.75 355 LEU A CA 1
ATOM 2783 C C . LEU A 1 355 ? 32.844 -9.668 -35.201 1.00 82.75 355 LEU A C 1
ATOM 2785 O O . LEU A 1 355 ? 33.523 -10.014 -36.166 1.00 82.75 355 LEU A O 1
ATOM 2789 N N . VAL A 1 356 ? 32.271 -8.461 -35.138 1.00 86.12 356 VAL A N 1
ATOM 2790 C CA . VAL A 1 356 ? 32.507 -7.402 -36.132 1.00 86.12 356 VAL A CA 1
ATOM 2791 C C . VAL A 1 356 ? 33.837 -6.670 -35.875 1.00 86.12 356 VAL A C 1
ATOM 2793 O O . VAL A 1 356 ? 34.281 -6.603 -34.723 1.00 86.12 356 VAL A O 1
ATOM 2796 N N . PRO A 1 357 ? 34.464 -6.081 -36.915 1.00 85.75 357 PRO A N 1
ATOM 2797 C CA . PRO A 1 357 ? 35.725 -5.355 -36.789 1.00 85.75 357 PRO A CA 1
ATOM 2798 C C . PRO A 1 357 ? 35.685 -4.213 -35.768 1.00 85.75 357 PRO A C 1
ATOM 2800 O O . PRO A 1 357 ? 34.650 -3.581 -35.544 1.00 85.75 357 PRO A O 1
ATOM 2803 N N . GLU A 1 358 ? 36.841 -3.910 -35.175 1.00 87.69 358 GLU A N 1
ATOM 2804 C CA . GLU A 1 358 ? 36.981 -2.780 -34.257 1.00 87.69 358 GLU A CA 1
ATOM 2805 C C . GLU A 1 358 ? 37.183 -1.480 -35.028 1.00 87.69 358 GLU A C 1
ATOM 2807 O O . GLU A 1 358 ? 38.231 -1.249 -35.628 1.00 87.69 358 GLU A O 1
ATOM 2812 N N . ILE A 1 359 ? 36.170 -0.620 -35.002 1.00 87.31 359 ILE A N 1
ATOM 2813 C CA . ILE A 1 359 ? 36.201 0.665 -35.697 1.00 87.31 359 ILE A CA 1
ATOM 2814 C C . ILE A 1 359 ? 35.997 1.754 -34.663 1.00 87.31 359 ILE A C 1
ATOM 2816 O O . ILE A 1 359 ? 34.976 1.781 -33.974 1.00 87.31 359 ILE A O 1
ATOM 2820 N N . TRP A 1 360 ? 36.968 2.653 -34.564 1.00 85.94 360 TRP A N 1
ATOM 2821 C CA . TRP A 1 360 ? 36.941 3.763 -33.624 1.00 85.94 360 TRP A CA 1
ATOM 2822 C C . TRP A 1 360 ? 36.780 5.086 -34.365 1.00 85.94 360 TRP A C 1
ATOM 2824 O O . TRP A 1 360 ? 37.408 5.296 -35.400 1.00 85.94 360 TRP A O 1
ATOM 2834 N N . TYR A 1 361 ? 35.941 5.974 -33.838 1.00 85.00 361 TYR A N 1
ATOM 2835 C CA . TYR A 1 361 ? 35.714 7.298 -34.407 1.00 85.00 361 TYR A CA 1
ATOM 2836 C C . TYR A 1 361 ? 35.592 8.363 -33.314 1.00 85.00 361 TYR A C 1
ATOM 2838 O O . TYR A 1 361 ? 35.092 8.087 -32.222 1.00 85.00 361 TYR A O 1
ATOM 2846 N N . ASP A 1 362 ? 36.039 9.578 -33.627 1.00 83.19 362 ASP A N 1
ATOM 2847 C CA . ASP A 1 362 ? 35.782 10.772 -32.822 1.00 83.19 362 ASP A CA 1
ATOM 2848 C C . ASP A 1 362 ? 34.423 11.350 -33.234 1.00 83.19 362 ASP A C 1
ATOM 2850 O O . ASP A 1 362 ? 34.138 11.541 -34.418 1.00 83.19 362 ASP A O 1
ATOM 2854 N N . ASP A 1 363 ? 33.553 11.578 -32.257 1.00 78.44 363 ASP A N 1
ATOM 2855 C CA . ASP A 1 363 ? 32.218 12.129 -32.467 1.00 78.44 363 ASP A CA 1
ATOM 2856 C C . ASP A 1 363 ? 32.164 13.663 -32.351 1.00 78.44 363 ASP A C 1
ATOM 2858 O O . ASP A 1 363 ? 31.073 14.237 -32.396 1.00 78.44 363 ASP A O 1
ATOM 2862 N N . GLY A 1 364 ? 33.315 14.321 -32.188 1.00 74.62 364 GLY A N 1
ATOM 2863 C CA . GLY A 1 364 ? 33.438 15.763 -31.985 1.00 74.62 364 GLY A CA 1
ATOM 2864 C C . GLY A 1 364 ? 33.274 16.206 -30.530 1.00 74.62 364 GLY A C 1
ATOM 2865 O O . GLY A 1 364 ? 33.326 17.404 -30.257 1.00 74.62 364 GLY A O 1
ATOM 2866 N N . THR A 1 365 ? 33.089 15.273 -29.588 1.00 72.75 365 THR A N 1
ATOM 2867 C CA . THR A 1 365 ? 33.048 15.559 -28.141 1.00 72.75 365 THR A CA 1
ATOM 2868 C C . THR A 1 365 ? 34.386 15.295 -27.445 1.00 72.75 365 THR A C 1
ATOM 2870 O O . THR A 1 365 ? 34.485 15.446 -26.227 1.00 72.75 365 THR A O 1
ATOM 2873 N N . GLY A 1 366 ? 35.423 14.911 -28.205 1.00 71.38 366 GLY A N 1
ATOM 2874 C CA . GLY A 1 366 ? 36.747 14.568 -27.679 1.00 71.38 366 GLY A CA 1
ATOM 2875 C C . GLY A 1 366 ? 36.816 13.175 -27.044 1.00 71.38 366 GLY A C 1
ATOM 2876 O O . GLY A 1 366 ? 37.798 12.857 -26.373 1.00 71.38 366 GLY A O 1
ATOM 2877 N N . GLN A 1 367 ? 35.785 12.341 -27.228 1.00 71.19 367 GLN A N 1
ATOM 2878 C CA . GLN A 1 367 ? 35.752 10.951 -26.772 1.00 71.19 367 GLN A CA 1
ATOM 2879 C C . GLN A 1 367 ? 35.748 9.989 -27.963 1.00 71.19 367 GLN A C 1
ATOM 2881 O O . GLN A 1 367 ? 34.913 10.084 -28.860 1.00 71.19 367 GLN A O 1
ATOM 2886 N N . MET A 1 368 ? 36.637 8.993 -27.924 1.00 77.94 368 MET A N 1
ATOM 2887 C CA . MET A 1 368 ? 36.661 7.917 -28.915 1.00 77.94 368 MET A CA 1
ATOM 2888 C C . MET A 1 368 ? 35.487 6.958 -28.701 1.00 77.94 368 MET A C 1
ATOM 2890 O O . MET A 1 368 ? 35.305 6.391 -27.619 1.00 77.94 368 MET A O 1
ATOM 2894 N N . ARG A 1 369 ? 34.702 6.739 -29.757 1.00 78.06 369 ARG A N 1
ATOM 2895 C CA . ARG A 1 369 ? 33.560 5.822 -29.769 1.00 78.06 369 ARG A CA 1
ATOM 2896 C C . ARG A 1 369 ? 33.835 4.615 -30.650 1.00 78.06 369 ARG A C 1
ATOM 2898 O O . ARG A 1 369 ? 34.470 4.735 -31.692 1.00 78.06 369 ARG A O 1
ATOM 2905 N N . ARG A 1 370 ? 33.314 3.456 -30.243 1.00 84.06 370 ARG A N 1
ATOM 2906 C CA . ARG A 1 370 ? 33.347 2.229 -31.044 1.00 84.06 370 ARG A CA 1
ATOM 2907 C C . ARG A 1 370 ? 32.099 2.149 -31.917 1.00 84.06 370 ARG A C 1
ATOM 2909 O O . ARG A 1 370 ? 30.981 2.220 -31.407 1.00 84.06 370 ARG A O 1
ATOM 2916 N N . TYR A 1 371 ? 32.296 1.993 -33.217 1.00 84.81 371 TYR A N 1
ATOM 2917 C CA . TYR A 1 371 ? 31.241 1.720 -34.178 1.00 84.81 371 TYR A CA 1
ATOM 2918 C C . TYR A 1 371 ? 31.014 0.209 -34.286 1.00 84.81 371 TYR A C 1
ATOM 2920 O O . TYR A 1 371 ? 31.963 -0.561 -34.431 1.00 84.81 371 TYR A O 1
ATOM 2928 N N . PHE A 1 372 ? 29.752 -0.207 -34.195 1.00 84.62 372 PHE A N 1
ATOM 2929 C CA . PHE A 1 372 ? 29.334 -1.592 -34.380 1.00 84.62 372 PHE A CA 1
ATOM 2930 C C . PHE A 1 372 ? 28.559 -1.681 -35.689 1.00 84.62 372 PHE A C 1
ATOM 2932 O O . PHE A 1 372 ? 27.480 -1.106 -35.791 1.00 84.62 372 PHE A O 1
ATOM 2939 N N . VAL A 1 373 ? 29.135 -2.378 -36.665 1.00 87.75 373 VAL A N 1
ATOM 2940 C CA . VAL A 1 373 ? 28.531 -2.606 -37.983 1.00 87.75 373 VAL A CA 1
ATOM 2941 C C . VAL A 1 373 ? 27.320 -3.533 -37.846 1.00 87.75 373 VAL A C 1
ATOM 2943 O O . VAL A 1 373 ? 27.379 -4.494 -37.077 1.00 87.75 373 VAL A O 1
ATOM 2946 N N . ASP A 1 374 ? 26.255 -3.278 -38.610 1.00 87.06 374 ASP A N 1
ATOM 2947 C CA . ASP A 1 374 ? 25.060 -4.137 -38.620 1.00 87.06 374 ASP A CA 1
ATOM 2948 C C . ASP A 1 374 ? 25.332 -5.523 -39.239 1.00 87.06 374 ASP A C 1
ATOM 2950 O O . ASP A 1 374 ? 24.952 -6.549 -38.671 1.00 87.06 374 ASP A O 1
ATOM 2954 N N . ILE A 1 375 ? 25.991 -5.566 -40.405 1.00 89.88 375 ILE A N 1
ATOM 2955 C CA . ILE A 1 375 ? 26.369 -6.802 -41.107 1.00 89.88 375 ILE A CA 1
ATOM 2956 C C . ILE A 1 375 ? 27.819 -6.708 -41.603 1.00 89.88 375 ILE A C 1
ATOM 2958 O O . ILE A 1 375 ? 28.185 -5.779 -42.325 1.00 89.88 375 ILE A O 1
ATOM 2962 N N . TYR A 1 376 ? 28.636 -7.708 -41.278 1.00 91.62 376 TYR A N 1
ATOM 2963 C CA . TYR A 1 376 ? 30.006 -7.850 -41.765 1.00 91.62 376 TYR A CA 1
ATOM 2964 C C . TYR A 1 376 ? 30.185 -9.147 -42.559 1.00 91.62 376 TYR A C 1
ATOM 2966 O O . TYR A 1 376 ? 29.714 -10.201 -42.142 1.00 91.62 376 TYR A O 1
ATOM 2974 N N . ILE A 1 377 ? 30.878 -9.069 -43.697 1.00 91.50 377 ILE A N 1
ATOM 2975 C CA . ILE A 1 377 ? 31.218 -10.215 -44.551 1.00 91.50 377 ILE A CA 1
ATOM 2976 C C . ILE A 1 377 ? 32.750 -10.339 -44.572 1.00 91.50 377 ILE A C 1
ATOM 2978 O O . ILE A 1 377 ? 33.403 -9.624 -45.346 1.00 91.50 377 ILE A O 1
ATOM 2982 N N . PRO A 1 378 ? 33.345 -11.215 -43.736 1.00 88.44 378 PRO A N 1
ATOM 2983 C CA . PRO A 1 378 ? 34.797 -11.311 -43.581 1.00 88.44 378 PRO A CA 1
ATOM 2984 C C . PRO A 1 378 ? 35.523 -11.629 -44.889 1.00 88.44 378 PRO A C 1
ATOM 2986 O O . PRO A 1 378 ? 36.503 -10.968 -45.224 1.00 88.44 378 PRO A O 1
ATOM 2989 N N . GLY A 1 379 ? 34.999 -12.579 -45.675 1.00 87.38 379 GLY A N 1
ATOM 2990 C CA . GLY A 1 379 ? 35.621 -13.021 -46.930 1.00 87.38 379 GLY A CA 1
ATOM 2991 C C . GLY A 1 379 ? 35.718 -11.937 -48.011 1.00 87.38 379 GLY A C 1
ATOM 2992 O O . GLY A 1 379 ? 36.526 -12.057 -48.925 1.00 87.38 379 GLY A O 1
ATOM 2993 N N . GLN A 1 380 ? 34.927 -10.865 -47.898 1.00 89.69 380 GLN A N 1
ATOM 2994 C CA . GLN A 1 380 ? 34.935 -9.725 -48.824 1.00 89.69 380 GLN A CA 1
ATOM 2995 C C . GLN A 1 380 ? 35.487 -8.446 -48.180 1.00 89.69 380 GLN A C 1
ATOM 2997 O O . GLN A 1 380 ? 35.518 -7.401 -48.827 1.00 89.69 380 GLN A O 1
ATOM 3002 N N . ASN A 1 381 ? 35.850 -8.498 -46.893 1.00 88.44 381 ASN A N 1
ATOM 3003 C CA . ASN A 1 381 ? 36.102 -7.328 -46.055 1.00 88.44 381 ASN A CA 1
ATOM 3004 C C . ASN A 1 381 ? 35.023 -6.231 -46.213 1.00 88.44 381 ASN A C 1
ATOM 3006 O O . ASN A 1 381 ? 35.317 -5.035 -46.270 1.00 88.44 381 ASN A O 1
ATOM 3010 N N . ARG A 1 382 ? 33.756 -6.647 -46.339 1.00 90.06 382 ARG A N 1
ATOM 3011 C CA . ARG A 1 382 ? 32.628 -5.769 -46.675 1.00 90.06 382 ARG A CA 1
ATOM 3012 C C . ARG A 1 382 ? 31.785 -5.503 -45.434 1.00 90.06 382 ARG A C 1
ATOM 3014 O O . ARG A 1 382 ? 31.315 -6.432 -44.783 1.00 90.06 382 ARG A O 1
ATOM 3021 N N . MET A 1 383 ? 31.578 -4.225 -45.133 1.00 91.31 383 MET A N 1
ATOM 3022 C CA . MET A 1 383 ? 30.741 -3.747 -44.030 1.00 91.31 383 MET A CA 1
ATOM 3023 C C . MET A 1 383 ? 29.466 -3.130 -44.586 1.00 91.31 383 MET A C 1
ATOM 3025 O O . MET A 1 383 ? 29.517 -2.337 -45.528 1.00 91.31 383 MET A O 1
ATOM 3029 N N . ILE A 1 384 ? 28.326 -3.500 -44.017 1.00 89.81 384 ILE A N 1
ATOM 3030 C CA . ILE A 1 384 ? 27.014 -3.058 -44.474 1.00 89.81 384 ILE A CA 1
ATOM 3031 C C . ILE A 1 384 ? 26.259 -2.496 -43.277 1.00 89.81 384 ILE A C 1
ATOM 3033 O O . ILE A 1 384 ? 26.055 -3.180 -42.278 1.00 89.81 384 ILE A O 1
ATOM 3037 N N . GLU A 1 385 ? 25.825 -1.248 -43.422 1.00 89.44 385 GLU A N 1
ATOM 3038 C CA . GLU A 1 385 ? 24.944 -0.571 -42.479 1.00 89.44 385 GLU A CA 1
ATOM 3039 C C . GLU A 1 385 ? 23.531 -0.513 -43.058 1.00 89.44 385 GLU A C 1
ATOM 3041 O O . GLU A 1 385 ? 23.338 -0.116 -44.213 1.00 89.44 385 GLU A O 1
ATOM 3046 N N . VAL A 1 386 ? 22.530 -0.868 -42.258 1.00 87.56 386 VAL A N 1
ATOM 3047 C CA . VAL A 1 386 ? 21.136 -0.917 -42.688 1.00 87.56 386 VAL A CA 1
ATOM 3048 C C . VAL A 1 386 ? 20.363 0.222 -42.035 1.00 87.56 386 VAL A C 1
ATOM 3050 O O . VAL A 1 386 ? 20.201 0.302 -40.820 1.00 87.56 386 VAL A O 1
ATOM 3053 N N . LYS A 1 387 ? 19.856 1.147 -42.855 1.00 85.00 387 LYS A N 1
ATOM 3054 C CA . LYS A 1 387 ? 19.080 2.302 -42.381 1.00 85.00 387 LYS A CA 1
ATOM 3055 C C . LYS A 1 387 ? 17.631 2.234 -42.834 1.00 85.00 387 LYS A C 1
ATOM 3057 O O . LYS A 1 387 ? 17.321 1.827 -43.950 1.00 85.00 387 LYS A O 1
ATOM 3062 N N . SER A 1 388 ? 16.738 2.688 -41.957 1.00 81.44 388 SER A N 1
ATOM 3063 C CA . SER A 1 388 ? 15.326 2.862 -42.293 1.00 81.44 388 SER A CA 1
ATOM 3064 C C . SER A 1 388 ? 15.114 4.072 -43.209 1.00 81.44 388 SER A C 1
ATOM 3066 O O . SER A 1 388 ? 15.881 5.039 -43.170 1.00 81.44 388 SER A O 1
ATOM 3068 N N . THR A 1 389 ? 14.017 4.068 -43.968 1.00 80.06 389 THR A N 1
ATOM 3069 C CA . THR A 1 389 ? 13.591 5.219 -44.785 1.00 80.06 389 THR A CA 1
ATOM 3070 C C . THR A 1 389 ? 13.377 6.477 -43.944 1.00 80.06 389 THR A C 1
ATOM 3072 O O . THR A 1 389 ? 13.731 7.573 -44.369 1.00 80.06 389 THR A O 1
ATOM 3075 N N . TRP A 1 390 ? 12.880 6.327 -42.713 1.00 74.00 390 TRP A N 1
ATOM 3076 C CA . TRP A 1 390 ? 12.736 7.434 -41.767 1.00 74.00 390 TRP A CA 1
ATOM 3077 C C . TRP A 1 390 ? 14.085 8.070 -41.411 1.00 74.00 390 TRP A C 1
ATOM 3079 O O . TRP A 1 390 ? 14.199 9.292 -41.373 1.00 74.00 390 TRP A O 1
ATOM 3089 N N . THR A 1 391 ? 15.122 7.254 -41.197 1.00 73.75 391 THR A N 1
ATOM 3090 C CA . THR A 1 391 ? 16.478 7.740 -40.900 1.00 73.75 391 THR A CA 1
ATOM 3091 C C . THR A 1 391 ? 17.087 8.489 -42.085 1.00 73.75 391 THR A C 1
ATOM 3093 O O . THR A 1 391 ? 17.772 9.482 -41.872 1.00 73.75 391 THR A O 1
ATOM 3096 N N . LEU A 1 392 ? 16.817 8.045 -43.317 1.00 75.56 392 LEU A N 1
ATOM 3097 C CA . LEU A 1 392 ? 17.303 8.695 -44.539 1.00 75.56 392 LEU A CA 1
ATOM 3098 C C . LEU A 1 392 ? 16.635 10.059 -44.785 1.00 75.56 392 LEU A C 1
ATOM 3100 O O . LEU A 1 392 ? 17.292 11.009 -45.199 1.00 75.56 392 LEU A O 1
ATOM 3104 N N . LEU A 1 393 ? 15.326 10.156 -44.528 1.00 76.75 393 LEU A N 1
ATOM 3105 C CA . LEU A 1 393 ? 14.534 11.369 -44.772 1.00 76.75 393 LEU A CA 1
ATOM 3106 C C . LEU A 1 393 ? 14.718 12.441 -43.695 1.00 76.75 393 LEU A C 1
ATOM 3108 O O . LEU A 1 393 ? 14.483 13.624 -43.946 1.00 76.75 393 LEU A O 1
ATOM 3112 N N . LYS A 1 394 ? 15.152 12.046 -42.497 1.00 62.09 394 LYS A N 1
ATOM 3113 C CA . LYS A 1 394 ? 15.503 12.966 -41.421 1.00 62.09 394 LYS A CA 1
ATOM 3114 C C . LYS A 1 394 ? 16.872 13.582 -41.730 1.00 62.09 394 LYS A C 1
ATOM 3116 O O . LYS A 1 394 ? 17.881 13.159 -41.172 1.00 62.09 394 LYS A O 1
ATOM 3121 N N . LYS A 1 395 ? 16.907 14.554 -42.656 1.00 46.47 395 LYS A N 1
ATOM 3122 C CA . LYS A 1 395 ? 18.067 15.443 -42.838 1.00 46.47 395 LYS A CA 1
ATOM 3123 C C . LYS A 1 395 ? 18.490 15.930 -41.449 1.00 46.47 395 LYS A C 1
ATOM 3125 O O . LYS A 1 395 ? 17.652 16.454 -40.715 1.00 46.47 395 LYS A O 1
ATOM 3130 N N . ARG A 1 396 ? 19.733 15.625 -41.074 1.00 47.25 396 ARG A N 1
ATOM 3131 C CA . ARG A 1 396 ? 20.340 16.111 -39.833 1.00 47.25 396 ARG A CA 1
ATOM 3132 C C . ARG A 1 396 ? 20.439 17.625 -39.847 1.00 47.25 396 ARG A C 1
ATOM 3134 O O . ARG A 1 396 ? 20.696 18.166 -40.946 1.00 47.25 396 ARG A O 1
#

Foldseek 3Di:
DVVQQVVCCVPQVDSDVCVHPVSLVVQQVVCCVPQVGSDNCVHPVNLVVQQVVCCVPAVGSDPCVGPVSLVVCQVVCCVPQVGSDVCVGPVSLVVQQVVCCVVPVGSDPCVDVVNLVVCQVVCCVPQVGSDNCVRPVSLVVQQVVCCVPQVGSDNCVRPVVLVVQQVVCCVPQVGSDNCVRPVSVVVQQVVCCVVQVGSDQVVRPVNLVVQQVVCCVPQVGSDCCVRPVSLVVLQVVCCVPQVDSDPVVRPVSLVVQQVVCCVPQVGSDCCPRPVSLVVQQVVCCVPPVGSDPCPHPQVLPLVSVQVVVVPDPAWDWAAAPVRDIDIAGDPCNVVVVVVVVVVDDPVQKDQRQNPDDWDWDDPVPPDIHTDRFRIAGVVVRDTDHDDDPVRVPPDD

InterPro domains:
  IPR055910 Domain of unknown function DUF7487 [PF24308] (3-71)
  IPR055910 Domain of unknown function DUF7487 [PF24308] (187-394)

Organism: NCBI:txid41462

Secondary structure (DSSP, 8-state):
-HHHHHHHHHHHSSSSGGGSHHHHHHHHHHHHHHHSSSSGGGSHHHHHHHHHHHHHHHSSSSGGGSHHHHHHHHHHHHHHHSSSSGGGSHHHHHHHHHHHHHHHSSSSGGGSHHHHHHHHHHHHHHHSSSSGGGSHHHHHHHHHHHHHHHSSSSGGGSHHHHHHHHHHHHHHHSSSSGGGSHHHHHHHHHHHHHHHSSSSGGG-HHHHHHHHHHHHHHHSSSSGGGSHHHHHHHHHHHHHHHSSS-GGG-HHHHHHHHHHHHHHHSSSSGGG-HHHHHHHHHHHHHHHSSSSGGGSGGGGSHHHHHHHHHT-TTEEEEE-TTS-EEEEESSHHHHHHHHHHTT--GGG-B--TTTS--EEEE-SSS-EEEE--SEEEGGGTEEE----HHHHHS--

Sequence (396 aa):
MVKVKRTTLERFGVENAMQSDVVRQKVVATCLERFGTENAAQSDSVQAKIRATNLERRGVEHAFQATDVKELIKATNLERFGTENAAQSEVVKEKMRATTLERFGTEHASQLEVVKQKIRATNLERFGTENAAQSAMVRDKMKATNLQRFGFEHPCQAPEIQQKIKSTNLLRHGCENSLQNPAIRAKATATMIERHGVAYTAQSAILREKMTTTCRKIYGVDNPMQCREVQVKVRATMLARYGLDHSAKCEAVKARFRQTMLDRYGVESPGQSADMVAKRSATMMARYGVEYPVQLEAFRNPEIADRASRTAYALKHYKFPSGEEIVVQGYEPFALDKLVREGLGSSDIVTARSLVPEIWYDDGTGQMRRYFVDIYIPGQNRMIEVKSTWTLLKKR

Radius of gyration: 39.68 Å; chains: 1; bounding box: 78×44×121 Å